Protein 4H4D (pdb70)

Foldseek 3Di:
DAEEEFPPFAADQLQVQLLLLLVLCCVVPNAAAEEAAQLAQAPVSSVVSVVRHYDYDNACVVPDAPHEYEYHQLAAAVVRVVVQVVGRYHYHYSHGVLLVVLQVVQLVCQVVLAEEEEADDPPARSVNHSLRSHDHPSYYYYYDHALVRLVPDDGDDLLRYEYAYRQQDQLVRVQRNVVSCCVVRVNYDYPPRHSHDPQLVFLQVRLVVVLVPFQEEEEAGHPSHRNSVSSQVSSVVVVHHYYYHNALVPDDLVRCVPTDYYYYHYHNNHDPVRVVRNVVSVVVSPYDDYHYDDGDDDDDHDHHPPVSD/DAEAEFPPFAADQLQVQLLLQLVLCCVPPNADAEEAADLAQAPVSSVVSVVRHYHYDHAPVVDDAPHEYEYHQLAAAPVRVVVCVPGNYHYDYSHGVLLVVLLVVQLVCQVVLAEEEEADDPPQRNVNRSQRSHDHPSYYYYYDHALVSLVPDDGPDLLRYEYAYRQQDQLVRVQRNVVSNCVSRVNYDYDPRHSHDPQLVFLQVRLVVQLVPFQEEEEAGHPSHSNSVSSQVSSVVVPHHYDYHNALVPDDLVRCVPGDYYYYHYGNNHDCVRVVRNQVSVVVSPYDDYHYDDGDDDDDHDHHPPVSDD

InterPro domains:
  IPR003451 4-hydroxy-3-methylbut-2-enyl diphosphate reductase [MF_00191] (1-286)
  IPR003451 4-hydroxy-3-methylbut-2-enyl diphosphate reductase [PF02401] (3-283)
  IPR003451 4-hydroxy-3-methylbut-2-enyl diphosphate reductase [PTHR30426] (1-312)
  IPR003451 4-hydroxy-3-methylbut-2-enyl diphosphate reductase [TIGR00216] (2-284)
  IPR003451 4-hydroxy-3-methylbut-2-enyl diphosphate reductase [cd13944] (3-282)

Structure (mmCIF, N/CA/C/O backbone):
data_4H4D
#
_entry.id   4H4D
#
_cell.length_a   71.320
_cell.length_b   80.710
_cell.length_c   112.110
_cell.angle_alpha   90.00
_cell.angle_beta   90.00
_cell.angle_gamma   90.00
#
_symmetry.space_group_name_H-M   'P 21 21 21'
#
loop_
_entity.id
_entity.type
_entity.pdbx_description
1 polymer '4-hydroxy-3-methylbut-2-enyl diphosphate reductase'
2 non-polymer 'IRON/SULFUR CLUSTER'
3 non-polymer '(2E)-4-amino-3-methylbut-2-en-1-yl trihydrogen diphosphate'
4 water water
#
loop_
_atom_site.group_PDB
_atom_site.id
_atom_site.type_symbol
_atom_site.label_atom_id
_atom_site.label_alt_id
_atom_site.label_comp_id
_atom_site.label_asym_id
_atom_site.label_entity_id
_atom_site.label_seq_id
_atom_site.pdbx_PDB_ins_code
_atom_site.Cartn_x
_atom_site.Cartn_y
_atom_site.Cartn_z
_atom_site.occupancy
_atom_site.B_iso_or_equiv
_atom_site.auth_seq_id
_atom_site.auth_comp_id
_atom_site.auth_asym_id
_atom_site.auth_atom_id
_atom_site.pdbx_PDB_model_num
ATOM 1 N N . MET A 1 9 ? 2.989 -12.331 -10.909 1.00 26.67 1 MET A N 1
ATOM 2 C CA . MET A 1 9 ? 2.172 -11.124 -11.010 1.00 24.93 1 MET A CA 1
ATOM 3 C C . MET A 1 9 ? 1.074 -11.355 -10.024 1.00 24.17 1 MET A C 1
ATOM 4 O O . MET A 1 9 ? 0.500 -12.454 -9.991 1.00 25.65 1 MET A O 1
ATOM 9 N N . GLN A 1 10 ? 0.790 -10.359 -9.193 1.00 20.82 2 GLN A N 1
ATOM 10 C CA . GLN A 1 10 ? -0.246 -10.505 -8.192 1.00 19.85 2 GLN A CA 1
ATOM 11 C C . GLN A 1 10 ? -1.584 -10.055 -8.905 1.00 17.19 2 GLN A C 1
ATOM 12 O O . GLN A 1 10 ? -1.600 -9.081 -9.586 1.00 18.37 2 GLN A O 1
ATOM 18 N N . ILE A 1 11 ? -2.604 -10.872 -8.703 1.00 16.51 3 ILE A N 1
ATOM 19 C CA . ILE A 1 11 ? -3.978 -10.555 -9.120 1.00 16.02 3 ILE A CA 1
ATOM 20 C C . ILE A 1 11 ? -4.810 -10.153 -7.899 1.00 16.86 3 ILE A C 1
ATOM 21 O O . ILE A 1 11 ? -4.919 -10.894 -6.901 1.00 16.49 3 ILE A O 1
ATOM 26 N N . LEU A 1 12 ? -5.395 -8.959 -7.994 1.00 15.45 4 LEU A N 1
ATOM 27 C CA . LEU A 1 12 ? -6.261 -8.462 -6.932 1.00 15.52 4 LEU A CA 1
ATOM 28 C C . LEU A 1 12 ? -7.696 -8.353 -7.468 1.00 14.92 4 LEU A C 1
ATOM 29 O O . LEU A 1 12 ? -7.900 -7.932 -8.659 1.00 15.04 4 LEU A O 1
ATOM 34 N N . LEU A 1 13 ? -8.672 -8.683 -6.642 1.00 14.62 5 LEU A N 1
ATOM 35 C CA . LEU A 1 13 ? -10.086 -8.554 -6.989 1.00 14.51 5 LEU A CA 1
ATOM 36 C C . LEU A 1 13 ? -10.755 -7.474 -6.158 1.00 14.52 5 LEU A C 1
ATOM 37 O O . LEU A 1 13 ? -10.650 -7.425 -4.919 1.00 14.36 5 LEU A O 1
ATOM 42 N N . ALA A 1 14 ? -11.479 -6.571 -6.804 1.00 13.13 6 ALA A N 1
ATOM 43 C CA . ALA A 1 14 ? -12.179 -5.471 -6.097 1.00 13.40 6 ALA A CA 1
ATOM 44 C C . ALA A 1 14 ? -13.400 -6.056 -5.391 1.00 13.23 6 ALA A C 1
ATOM 45 O O . ALA A 1 14 ? -13.925 -7.061 -5.871 1.00 13.46 6 ALA A O 1
ATOM 47 N N . ASN A 1 15 ? -13.745 -5.436 -4.246 1.00 13.85 7 ASN A N 1
ATOM 48 C CA . ASN A 1 15 ? -14.956 -5.811 -3.556 1.00 14.59 7 ASN A CA 1
ATOM 49 C C . ASN A 1 15 ? -15.587 -4.582 -2.970 1.00 13.52 7 ASN A C 1
ATOM 50 O O . ASN A 1 15 ? -14.979 -3.818 -2.199 1.00 13.53 7 ASN A O 1
ATOM 55 N N . PRO A 1 16 ? -16.911 -4.388 -3.241 1.00 13.24 8 PRO A N 1
ATOM 56 C CA . PRO A 1 16 ? -17.769 -5.204 -4.161 1.00 12.98 8 PRO A CA 1
ATOM 57 C C . PRO A 1 16 ? -17.492 -5.047 -5.646 1.00 12.42 8 PRO A C 1
ATOM 58 O O . PRO A 1 16 ? -16.890 -4.077 -6.053 1.00 12.15 8 PRO A O 1
ATOM 62 N N . ARG A 1 17 ? -17.990 -6.048 -6.349 1.00 11.83 9 ARG A N 1
ATOM 63 C CA . ARG A 1 17 ? -17.945 -6.073 -7.809 1.00 11.34 9 ARG A CA 1
ATOM 64 C C . ARG A 1 17 ? -19.114 -6.854 -8.296 1.00 11.37 9 ARG A C 1
ATOM 65 O O . ARG A 1 17 ? -19.728 -7.631 -7.496 1.00 11.44 9 ARG A O 1
ATOM 73 N N . GLY A 1 18 ? -19.391 -6.755 -9.589 1.00 10.50 10 GLY A N 1
ATOM 74 C CA . GLY A 1 18 ? -20.423 -7.635 -10.129 1.00 10.41 10 GLY A CA 1
ATOM 75 C C . GLY A 1 18 ? -21.849 -7.341 -9.747 1.00 9.86 10 GLY A C 1
ATOM 76 O O . GLY A 1 18 ? -22.151 -6.195 -9.387 1.00 9.57 10 GLY A O 1
ATOM 77 N N . PHE A 1 19 ? -22.663 -8.357 -9.833 1.00 10.10 11 PHE A N 1
ATOM 78 C CA . PHE A 1 19 ? -24.131 -8.127 -9.849 1.00 10.38 11 PHE A CA 1
ATOM 79 C C . PHE A 1 19 ? -24.577 -7.321 -8.696 1.00 10.37 11 PHE A C 1
ATOM 80 O O . PHE A 1 19 ? -24.255 -7.544 -7.469 1.00 10.74 11 PHE A O 1
ATOM 88 N N . CYS A 1 20 ? -25.435 -6.387 -8.967 1.00 9.40 12 CYS A N 1
ATOM 89 C CA . CYS A 1 20 ? -26.211 -5.638 -7.920 1.00 9.39 12 CYS A CA 1
ATOM 90 C C . CYS A 1 20 ? -27.615 -6.279 -7.707 1.00 9.58 12 CYS A C 1
ATOM 91 O O . CYS A 1 20 ? -28.014 -7.229 -8.456 1.00 9.57 12 CYS A O 1
ATOM 94 N N . ALA A 1 21 ? -28.360 -5.746 -6.749 1.00 9.38 13 ALA A N 1
ATOM 95 C CA . ALA A 1 21 ? -29.716 -6.306 -6.474 1.00 9.49 13 ALA A CA 1
ATOM 96 C C . ALA A 1 21 ? -30.707 -6.144 -7.655 1.00 9.42 13 ALA A C 1
ATOM 97 O O . ALA A 1 21 ? -31.517 -7.034 -7.883 1.00 9.73 13 ALA A O 1
ATOM 99 N N . GLY A 1 22 ? -30.691 -4.990 -8.276 1.00 9.15 14 GLY A N 1
ATOM 100 C CA . GLY A 1 22 ? -31.587 -4.796 -9.413 1.00 9.42 14 GLY A CA 1
ATOM 101 C C . GLY A 1 22 ? -31.369 -5.696 -10.605 1.00 9.13 14 GLY A C 1
ATOM 102 O O . GLY A 1 22 ? -32.274 -6.198 -11.244 1.00 9.22 14 GLY A O 1
ATOM 103 N N . VAL A 1 23 ? -30.099 -5.946 -10.880 1.00 8.83 15 VAL A N 1
ATOM 104 C CA . VAL A 1 23 ? -29.732 -6.842 -12.014 1.00 8.95 15 VAL A CA 1
ATOM 105 C C . VAL A 1 23 ? -30.123 -8.304 -11.700 1.00 9.49 15 VAL A C 1
ATOM 106 O O . VAL A 1 23 ? -30.697 -8.995 -12.514 1.00 9.75 15 VAL A O 1
ATOM 110 N N . ASP A 1 24 ? -29.786 -8.693 -10.455 1.00 10.11 16 ASP A N 1
ATOM 111 C CA . ASP A 1 24 ? -30.125 -10.108 -10.117 1.00 10.95 16 ASP A CA 1
ATOM 112 C C . ASP A 1 24 ? -31.640 -10.311 -10.218 1.00 10.71 16 ASP A C 1
ATOM 113 O O . ASP A 1 24 ? -32.109 -11.342 -10.739 1.00 11.04 16 ASP A O 1
ATOM 118 N N . ARG A 1 25 ? -32.410 -9.345 -9.745 1.00 10.20 17 ARG A N 1
ATOM 119 C CA . ARG A 1 25 ? -33.888 -9.471 -9.870 1.00 9.96 17 ARG A CA 1
ATOM 120 C C . ARG A 1 25 ? -34.326 -9.490 -11.359 1.00 10.03 17 ARG A C 1
ATOM 121 O O . ARG A 1 25 ? -35.208 -10.273 -11.707 1.00 10.26 17 ARG A O 1
ATOM 129 N N . ALA A 1 26 ? -33.817 -8.511 -12.117 1.00 9.77 18 ALA A N 1
ATOM 130 C CA . ALA A 1 26 ? -34.242 -8.402 -13.509 1.00 10.10 18 ALA A CA 1
ATOM 131 C C . ALA A 1 26 ? -33.982 -9.656 -14.338 1.00 10.62 18 ALA A C 1
ATOM 132 O O . ALA A 1 26 ? -34.859 -10.121 -15.071 1.00 10.96 18 ALA A O 1
ATOM 134 N N . ILE A 1 27 ? -32.807 -10.237 -14.191 1.00 10.50 19 ILE A N 1
ATOM 135 C CA . ILE A 1 27 ? -32.541 -11.478 -14.841 1.00 11.73 19 ILE A CA 1
ATOM 136 C C . ILE A 1 27 ? -33.450 -12.595 -14.381 1.00 11.77 19 ILE A C 1
ATOM 137 O O . ILE A 1 27 ? -33.934 -13.364 -15.234 1.00 12.99 19 ILE A O 1
ATOM 142 N N . SER A 1 28 ? -33.688 -12.688 -13.074 1.00 11.40 20 SER A N 1
ATOM 143 C CA . SER A 1 28 ? -34.599 -13.727 -12.576 1.00 11.48 20 SER A CA 1
ATOM 144 C C . SER A 1 28 ? -35.987 -13.521 -13.162 1.00 11.15 20 SER A C 1
ATOM 145 O O . SER A 1 28 ? -36.697 -14.514 -13.373 1.00 11.63 20 SER A O 1
ATOM 148 N N . ILE A 1 29 ? -36.427 -12.280 -13.325 1.00 11.06 21 ILE A N 1
ATOM 149 C CA . ILE A 1 29 ? -37.781 -12.048 -13.909 1.00 11.00 21 ILE A CA 1
ATOM 150 C C . ILE A 1 29 ? -37.809 -12.670 -15.281 1.00 10.96 21 ILE A C 1
ATOM 151 O O . ILE A 1 29 ? -38.824 -13.328 -15.602 1.00 11.61 21 ILE A O 1
ATOM 156 N N . VAL A 1 30 ? -36.796 -12.439 -16.100 1.00 10.97 22 VAL A N 1
ATOM 157 C CA . VAL A 1 30 ? -36.856 -12.974 -17.506 1.00 11.58 22 VAL A CA 1
ATOM 158 C C . VAL A 1 30 ? -36.746 -14.498 -17.483 1.00 12.12 22 VAL A C 1
ATOM 159 O O . VAL A 1 30 ? -37.500 -15.154 -18.185 1.00 13.22 22 VAL A O 1
ATOM 163 N N . GLU A 1 31 ? -35.874 -15.058 -16.623 1.00 12.71 23 GLU A N 1
ATOM 164 C CA . GLU A 1 31 ? -35.699 -16.515 -16.589 1.00 13.50 23 GLU A CA 1
ATOM 165 C C . GLU A 1 31 ? -36.978 -17.149 -16.105 1.00 13.85 23 GLU A C 1
ATOM 166 O O . GLU A 1 31 ? -37.408 -18.160 -16.646 1.00 14.01 23 GLU A O 1
ATOM 172 N N . ASN A 1 32 ? -37.584 -16.592 -15.057 1.00 13.99 24 ASN A N 1
ATOM 173 C CA . ASN A 1 32 ? -38.800 -17.198 -14.500 1.00 14.03 24 ASN A CA 1
ATOM 174 C C . ASN A 1 32 ? -39.921 -17.010 -15.495 1.00 13.16 24 ASN A C 1
ATOM 175 O O . ASN A 1 32 ? -40.732 -17.969 -15.609 1.00 14.12 24 ASN A O 1
ATOM 180 N N . ALA A 1 33 ? -40.006 -15.914 -16.236 1.00 13.40 25 ALA A N 1
ATOM 181 C CA . ALA A 1 33 ? -41.091 -15.794 -17.211 1.00 14.30 25 ALA A CA 1
ATOM 182 C C . ALA A 1 33 ? -40.895 -16.835 -18.320 1.00 14.91 25 ALA A C 1
ATOM 183 O O . ALA A 1 33 ? -41.903 -17.484 -18.721 1.00 14.97 25 ALA A O 1
ATOM 185 N N . LEU A 1 34 ? -39.661 -17.103 -18.799 1.00 14.12 26 LEU A N 1
ATOM 186 C CA . LEU A 1 34 ? -39.413 -18.210 -19.731 1.00 15.95 26 LEU A CA 1
ATOM 187 C C . LEU A 1 34 ? -39.826 -19.546 -19.119 1.00 15.69 26 LEU A C 1
ATOM 188 O O . LEU A 1 34 ? -40.440 -20.379 -19.816 1.00 16.54 26 LEU A O 1
ATOM 193 N N . ALA A 1 35 ? -39.600 -19.805 -17.822 1.00 16.15 27 ALA A N 1
ATOM 194 C CA . ALA A 1 35 ? -39.824 -21.155 -17.298 1.00 17.45 27 ALA A CA 1
ATOM 195 C C . ALA A 1 35 ? -41.365 -21.279 -17.135 1.00 18.01 27 ALA A C 1
ATOM 196 O O . ALA A 1 35 ? -41.922 -22.404 -17.406 1.00 20.83 27 ALA A O 1
ATOM 198 N N . ILE A 1 36 ? -42.082 -20.235 -16.771 1.00 16.39 28 ILE A N 1
ATOM 199 C CA . ILE A 1 36 ? -43.542 -20.291 -16.565 1.00 18.34 28 ILE A CA 1
ATOM 200 C C . ILE A 1 36 ? -44.351 -20.291 -17.836 1.00 17.92 28 ILE A C 1
ATOM 201 O O . ILE A 1 36 ? -45.265 -21.136 -18.000 1.00 18.63 28 ILE A O 1
ATOM 206 N N . TYR A 1 37 ? -44.066 -19.378 -18.731 1.00 17.81 29 TYR A N 1
ATOM 207 C CA . TYR A 1 37 ? -44.836 -19.205 -19.967 1.00 19.80 29 TYR A CA 1
ATOM 208 C C . TYR A 1 37 ? -44.224 -19.841 -21.188 1.00 20.97 29 TYR A C 1
ATOM 209 O O . TYR A 1 37 ? -44.901 -19.917 -22.220 1.00 22.12 29 TYR A O 1
ATOM 218 N N . GLY A 1 38 ? -42.938 -20.183 -21.193 1.00 20.27 30 GLY A N 1
ATOM 219 C CA . GLY A 1 38 ? -42.295 -20.642 -22.423 1.00 18.05 30 GLY A CA 1
ATOM 220 C C . GLY A 1 38 ? -41.844 -19.534 -23.349 1.00 18.98 30 GLY A C 1
ATOM 221 O O . GLY A 1 38 ? -42.216 -18.379 -23.172 1.00 19.31 30 GLY A O 1
ATOM 222 N N . ALA A 1 39 ? -41.051 -19.885 -24.338 1.00 19.13 31 ALA A N 1
ATOM 223 C CA . ALA A 1 39 ? -40.634 -18.970 -25.404 1.00 19.08 31 ALA A CA 1
ATOM 224 C C . ALA A 1 39 ? -41.777 -18.671 -26.367 1.00 19.29 31 ALA A C 1
ATOM 225 O O . ALA A 1 39 ? -42.614 -19.543 -26.624 1.00 22.26 31 ALA A O 1
ATOM 227 N N . PRO A 1 40 ? -41.837 -17.466 -26.934 1.00 19.74 32 PRO A N 1
ATOM 228 C CA . PRO A 1 40 ? -40.933 -16.322 -26.776 1.00 18.70 32 PRO A CA 1
ATOM 229 C C . PRO A 1 40 ? -41.444 -15.440 -25.661 1.00 18.56 32 PRO A C 1
ATOM 230 O O . PRO A 1 40 ? -42.686 -15.370 -25.384 1.00 19.96 32 PRO A O 1
ATOM 234 N N . ILE A 1 41 ? -40.488 -14.804 -24.979 1.00 17.85 33 ILE A N 1
ATOM 235 C CA . ILE A 1 41 ? -40.775 -13.739 -23.984 1.00 16.94 33 ILE A CA 1
ATOM 236 C C . ILE A 1 41 ? -40.154 -12.496 -24.591 1.00 16.67 33 ILE A C 1
ATOM 237 O O . ILE A 1 41 ? -38.913 -12.502 -24.796 1.00 16.34 33 ILE A O 1
ATOM 242 N N . TYR A 1 42 ? -40.946 -11.437 -24.791 1.00 14.42 34 TYR A N 1
ATOM 243 C CA . TYR A 1 42 ? -40.432 -10.210 -25.302 1.00 15.18 34 TYR A CA 1
ATOM 244 C C . TYR A 1 42 ? -39.879 -9.360 -24.202 1.00 14.84 34 TYR A C 1
ATOM 245 O O . TYR A 1 42 ? -40.465 -9.302 -23.124 1.00 14.65 34 TYR A O 1
ATOM 254 N N . VAL A 1 43 ? -38.718 -8.727 -24.451 1.00 14.53 35 VAL A N 1
ATOM 255 C CA . VAL A 1 43 ? -38.111 -7.801 -23.493 1.00 14.15 35 VAL A CA 1
ATOM 256 C C . VAL A 1 43 ? -37.827 -6.481 -24.139 1.00 13.74 35 VAL A C 1
ATOM 257 O O . VAL A 1 43 ? -37.231 -6.437 -25.256 1.00 14.05 35 VAL A O 1
ATOM 261 N N . ARG A 1 44 ? -38.327 -5.418 -23.560 1.00 15.05 36 ARG A N 1
ATOM 262 C CA . ARG A 1 44 ? -38.067 -4.058 -24.083 1.00 15.90 36 ARG A CA 1
ATOM 263 C C . ARG A 1 44 ? -36.684 -3.613 -23.572 1.00 14.36 36 ARG A C 1
ATOM 264 O O . ARG A 1 44 ? -36.519 -3.272 -22.387 1.00 15.05 36 ARG A O 1
ATOM 272 N N . HIS A 1 45 ? -35.748 -3.623 -24.525 1.00 14.61 37 HIS A N 1
ATOM 273 C CA . HIS A 1 45 ? -34.307 -3.300 -24.384 1.00 14.38 37 HIS A CA 1
ATOM 274 C C . HIS A 1 45 ? -33.576 -4.507 -23.750 1.00 13.98 37 HIS A C 1
ATOM 275 O O . HIS A 1 45 ? -34.182 -5.306 -22.968 1.00 14.53 37 HIS A O 1
ATOM 282 N N . GLU A 1 46 ? -32.280 -4.625 -23.989 1.00 12.04 38 GLU A N 1
ATOM 283 C CA . GLU A 1 46 ? -31.436 -5.552 -23.269 1.00 12.00 38 GLU A CA 1
ATOM 284 C C . GLU A 1 46 ? -31.851 -5.472 -21.766 1.00 11.39 38 GLU A C 1
ATOM 285 O O . GLU A 1 46 ? -31.824 -4.408 -21.137 1.00 10.95 38 GLU A O 1
ATOM 291 N N . VAL A 1 47 ? -32.198 -6.636 -21.184 1.00 10.60 39 VAL A N 1
ATOM 292 C CA . VAL A 1 47 ? -32.656 -6.651 -19.743 1.00 10.16 39 VAL A CA 1
ATOM 293 C C . VAL A 1 47 ? -31.650 -5.963 -18.856 1.00 10.06 39 VAL A C 1
ATOM 294 O O . VAL A 1 47 ? -32.098 -5.217 -17.952 1.00 9.98 39 VAL A O 1
ATOM 298 N N . VAL A 1 48 ? -30.400 -6.281 -19.073 1.00 9.95 40 VAL A N 1
ATOM 299 C CA . VAL A 1 48 ? -29.210 -5.567 -18.505 1.00 10.31 40 VAL A CA 1
ATOM 300 C C . VAL A 1 48 ? -28.230 -5.450 -19.642 1.00 10.34 40 VAL A C 1
ATOM 301 O O . VAL A 1 48 ? -28.284 -6.225 -20.581 1.00 10.71 40 VAL A O 1
ATOM 305 N N . HIS A 1 49 ? -27.282 -4.550 -19.506 1.00 10.48 41 HIS A N 1
ATOM 306 C CA . HIS A 1 49 ? -26.301 -4.271 -20.574 1.00 10.80 41 HIS A CA 1
ATOM 307 C C . HIS A 1 49 ? -25.107 -5.222 -20.408 1.00 10.59 41 HIS A C 1
ATOM 308 O O . HIS A 1 49 ? -23.989 -4.776 -20.065 1.00 11.20 41 HIS A O 1
ATOM 315 N N . ASN A 1 50 ? -25.336 -6.498 -20.640 1.00 10.11 42 ASN A N 1
ATOM 316 C CA . ASN A 1 50 ? -24.298 -7.462 -20.646 1.00 10.10 42 ASN A CA 1
ATOM 317 C C . ASN A 1 50 ? -24.508 -8.449 -21.770 1.00 10.88 42 ASN A C 1
ATOM 318 O O . ASN A 1 50 ? -25.529 -9.128 -21.811 1.00 10.50 42 ASN A O 1
ATOM 323 N N . ARG A 1 51 ? -23.517 -8.568 -22.674 1.00 11.74 43 ARG A N 1
ATOM 324 C CA . ARG A 1 51 ? -23.682 -9.373 -23.877 1.00 13.30 43 ARG A CA 1
ATOM 325 C C . ARG A 1 51 ? -23.817 -10.829 -23.547 1.00 13.19 43 ARG A C 1
ATOM 326 O O . ARG A 1 51 ? -24.590 -11.559 -24.199 1.00 13.42 43 ARG A O 1
ATOM 334 N N . TYR A 1 52 ? -23.034 -11.311 -22.569 1.00 12.86 44 TYR A N 1
ATOM 335 C CA . TYR A 1 52 ? -23.154 -12.703 -22.146 1.00 13.45 44 TYR A CA 1
ATOM 336 C C . TYR A 1 52 ? -24.526 -13.089 -21.600 1.00 12.70 44 TYR A C 1
ATOM 337 O O . TYR A 1 52 ? -25.126 -14.124 -22.014 1.00 12.74 44 TYR A O 1
ATOM 346 N N . VAL A 1 53 ? -25.089 -12.239 -20.754 1.00 11.46 45 VAL A N 1
ATOM 347 C CA . VAL A 1 53 ? -26.441 -12.498 -20.244 1.00 11.44 45 VAL A CA 1
ATOM 348 C C . VAL A 1 53 ? -27.477 -12.416 -21.354 1.00 11.90 45 VAL A C 1
ATOM 349 O O . VAL A 1 53 ? -28.313 -13.311 -21.515 1.00 12.00 45 VAL A O 1
ATOM 353 N N . VAL A 1 54 ? -27.429 -11.370 -22.186 1.00 11.84 46 VAL A N 1
ATOM 354 C CA . VAL A 1 54 ? -28.437 -11.169 -23.270 1.00 12.55 46 VAL A CA 1
ATOM 355 C C . VAL A 1 54 ? -28.377 -12.307 -24.300 1.00 12.86 46 VAL A C 1
ATOM 356 O O . VAL A 1 54 ? -29.406 -12.888 -24.607 1.00 13.78 46 VAL A O 1
ATOM 360 N N . ASP A 1 55 ? -27.153 -12.711 -24.679 1.00 12.90 47 ASP A N 1
ATOM 361 C CA . ASP A 1 55 ? -27.015 -13.771 -25.723 1.00 15.34 47 ASP A CA 1
ATOM 362 C C . ASP A 1 55 ? -27.594 -15.071 -25.180 1.00 14.92 47 ASP A C 1
ATOM 363 O O . ASP A 1 55 ? -28.301 -15.785 -25.869 1.00 15.42 47 ASP A O 1
ATOM 368 N N . SER A 1 56 ? -27.382 -15.382 -23.916 1.00 15.18 48 SER A N 1
ATOM 369 C CA . SER A 1 56 ? -27.888 -16.669 -23.417 1.00 18.84 48 SER A CA 1
ATOM 370 C C . SER A 1 56 ? -29.406 -16.606 -23.264 1.00 16.66 48 SER A C 1
ATOM 371 O O . SER A 1 56 ? -30.107 -17.561 -23.578 1.00 17.67 48 SER A O 1
ATOM 374 N N . LEU A 1 57 ? -29.937 -15.472 -22.788 1.00 14.32 49 LEU A N 1
ATOM 375 C CA . LEU A 1 57 ? -31.418 -15.378 -22.694 1.00 14.73 49 LEU A CA 1
ATOM 376 C C . LEU A 1 57 ? -32.008 -15.465 -24.085 1.00 14.47 49 LEU A C 1
ATOM 377 O O . LEU A 1 57 ? -33.061 -16.080 -24.245 1.00 14.94 49 LEU A O 1
ATOM 382 N N . ARG A 1 58 ? -31.393 -14.849 -25.132 1.00 15.08 50 ARG A N 1
ATOM 383 C CA . ARG A 1 58 ? -31.893 -14.916 -26.485 1.00 15.87 50 ARG A CA 1
ATOM 384 C C . ARG A 1 58 ? -31.939 -16.376 -26.959 1.00 17.86 50 ARG A C 1
ATOM 385 O O . ARG A 1 58 ? -32.924 -16.815 -27.552 1.00 19.62 50 ARG A O 1
ATOM 393 N N . GLU A 1 59 ? -30.887 -17.126 -26.656 1.00 17.80 51 GLU A N 1
ATOM 394 C CA . GLU A 1 59 ? -30.860 -18.550 -27.022 1.00 21.74 51 GLU A CA 1
ATOM 395 C C . GLU A 1 59 ? -31.972 -19.308 -26.310 1.00 22.20 51 GLU A C 1
ATOM 396 O O . GLU A 1 59 ? -32.473 -20.296 -26.855 1.00 26.76 51 GLU A O 1
ATOM 402 N N . ARG A 1 60 ? -32.340 -18.900 -25.093 1.00 22.10 52 ARG A N 1
ATOM 403 C CA . ARG A 1 60 ? -33.392 -19.572 -24.340 1.00 20.58 52 ARG A CA 1
ATOM 404 C C . ARG A 1 60 ? -34.808 -19.081 -24.780 1.00 19.24 52 ARG A C 1
ATOM 405 O O . ARG A 1 60 ? -35.798 -19.546 -24.223 1.00 20.58 52 ARG A O 1
ATOM 413 N N . GLY A 1 61 ? -34.971 -18.130 -25.736 1.00 17.13 53 GLY A N 1
ATOM 414 C CA . GLY A 1 61 ? -36.360 -17.743 -26.128 1.00 17.02 53 GLY A CA 1
ATOM 415 C C . GLY A 1 61 ? -36.732 -16.314 -25.872 1.00 16.31 53 GLY A C 1
ATOM 416 O O . GLY A 1 61 ? -37.854 -15.889 -26.119 1.00 16.82 53 GLY A O 1
ATOM 417 N N . ALA A 1 62 ? -35.849 -15.532 -25.205 1.00 16.14 54 ALA A N 1
ATOM 418 C CA . ALA A 1 62 ? -36.161 -14.101 -25.039 1.00 14.89 54 ALA A CA 1
ATOM 419 C C . ALA A 1 62 ? -35.954 -13.376 -26.407 1.00 15.05 54 ALA A C 1
ATOM 420 O O . ALA A 1 62 ? -34.922 -13.609 -27.062 1.00 17.49 54 ALA A O 1
ATOM 422 N N . ILE A 1 63 ? -36.813 -12.427 -26.715 1.00 16.26 55 ILE A N 1
ATOM 423 C CA . ILE A 1 63 ? -36.610 -11.594 -27.912 1.00 16.88 55 ILE A CA 1
ATOM 424 C C . ILE A 1 63 ? -36.518 -10.160 -27.436 1.00 16.64 55 ILE A C 1
ATOM 425 O O . ILE A 1 63 ? -37.495 -9.649 -26.867 1.00 16.72 55 ILE A O 1
ATOM 430 N N . PHE A 1 64 ? -35.413 -9.480 -27.671 1.00 15.78 56 PHE A N 1
ATOM 431 C CA . PHE A 1 64 ? -35.165 -8.096 -27.224 1.00 15.71 56 PHE A CA 1
ATOM 432 C C . PHE A 1 64 ? -35.522 -7.112 -28.291 1.00 17.14 56 PHE A C 1
ATOM 433 O O . PHE A 1 64 ? -35.101 -7.253 -29.476 1.00 19.17 56 PHE A O 1
ATOM 441 N N . ILE A 1 65 ? -36.414 -6.182 -27.958 1.00 17.06 57 ILE A N 1
ATOM 442 C CA . ILE A 1 65 ? -36.977 -5.191 -28.907 1.00 18.03 57 ILE A CA 1
ATOM 443 C C . ILE A 1 65 ? -36.876 -3.802 -28.381 1.00 18.58 57 ILE A C 1
ATOM 444 O O . ILE A 1 65 ? -36.720 -3.603 -27.152 1.00 17.87 57 ILE A O 1
ATOM 449 N N . GLU A 1 66 ? -36.973 -2.780 -29.186 1.00 19.62 58 GLU A N 1
ATOM 450 C CA . GLU A 1 66 ? -36.899 -1.423 -28.664 1.00 21.04 58 GLU A CA 1
ATOM 451 C C . GLU A 1 66 ? -38.218 -0.745 -28.615 1.00 20.15 58 GLU A C 1
ATOM 452 O O . GLU A 1 66 ? -38.432 0.162 -27.789 1.00 22.67 58 GLU A O 1
ATOM 458 N N . GLN A 1 67 ? -39.060 -1.060 -29.601 1.00 20.45 59 GLN A N 1
ATOM 459 C CA . GLN A 1 67 ? -40.320 -0.381 -29.780 1.00 22.04 59 GLN A CA 1
ATOM 460 C C . GLN A 1 67 ? -41.459 -1.358 -29.575 1.00 20.49 59 GLN A C 1
ATOM 461 O O . GLN A 1 67 ? -41.370 -2.514 -29.987 1.00 19.27 59 GLN A O 1
ATOM 467 N N . ILE A 1 68 ? -42.492 -0.937 -28.856 1.00 19.18 60 ILE A N 1
ATOM 468 C CA . ILE A 1 68 ? -43.647 -1.828 -28.573 1.00 20.39 60 ILE A CA 1
ATOM 469 C C . ILE A 1 68 ? -44.357 -2.318 -29.879 1.00 20.11 60 ILE A C 1
ATOM 470 O O . ILE A 1 68 ? -44.935 -3.402 -29.912 1.00 20.37 60 ILE A O 1
ATOM 475 N N . SER A 1 69 ? -44.266 -1.561 -30.990 1.00 19.87 61 SER A N 1
ATOM 476 C CA . SER A 1 69 ? -44.840 -2.004 -32.247 1.00 23.04 61 SER A CA 1
ATOM 477 C C . SER A 1 69 ? -44.060 -3.141 -32.893 1.00 24.85 61 SER A C 1
ATOM 478 O O . SER A 1 69 ? -44.449 -3.585 -33.925 1.00 28.28 61 SER A O 1
ATOM 481 N N . GLU A 1 70 ? -42.955 -3.582 -32.305 1.00 24.01 62 GLU A N 1
ATOM 482 C CA . GLU A 1 70 ? -42.258 -4.823 -32.737 1.00 25.77 62 GLU A CA 1
ATOM 483 C C . GLU A 1 70 ? -42.859 -6.039 -32.038 1.00 27.08 62 GLU A C 1
ATOM 484 O O . GLU A 1 70 ? -42.502 -7.169 -32.356 1.00 31.53 62 GLU A O 1
ATOM 490 N N . VAL A 1 71 ? -43.691 -5.838 -31.023 1.00 23.94 63 VAL A N 1
ATOM 491 C CA . VAL A 1 71 ? -44.278 -6.941 -30.254 1.00 23.71 63 VAL A CA 1
ATOM 492 C C . VAL A 1 71 ? -45.666 -7.403 -30.714 1.00 25.17 63 VAL A C 1
ATOM 493 O O . VAL A 1 71 ? -46.566 -6.598 -30.816 1.00 25.00 63 VAL A O 1
ATOM 497 N N . PRO A 1 72 ? -45.854 -8.708 -30.968 1.00 25.29 64 PRO A N 1
ATOM 498 C CA . PRO A 1 72 ? -47.200 -9.144 -31.492 1.00 27.77 64 PRO A CA 1
ATOM 499 C C . PRO A 1 72 ? -48.283 -9.156 -30.408 1.00 29.51 64 PRO A C 1
ATOM 500 O O . PRO A 1 72 ? -47.936 -9.248 -29.213 1.00 30.54 64 PRO A O 1
ATOM 504 N N . ASP A 1 73 ? -49.563 -9.022 -30.794 1.00 27.71 65 ASP A N 1
ATOM 505 C CA . ASP A 1 73 ? -50.671 -9.156 -29.873 1.00 29.35 65 ASP A CA 1
ATOM 506 C C . ASP A 1 73 ? -50.615 -10.494 -29.123 1.00 27.78 65 ASP A C 1
ATOM 507 O O . ASP A 1 73 ? -50.151 -11.510 -29.657 1.00 29.47 65 ASP A O 1
ATOM 512 N N . GLY A 1 74 ? -51.105 -10.491 -27.890 1.00 29.14 66 GLY A N 1
ATOM 513 C CA . GLY A 1 74 ? -51.133 -11.666 -27.017 1.00 26.99 66 GLY A CA 1
ATOM 514 C C . GLY A 1 74 ? -49.781 -12.055 -26.365 1.00 26.74 66 GLY A C 1
ATOM 515 O O . GLY A 1 74 ? -49.705 -12.979 -25.559 1.00 28.70 66 GLY A O 1
ATOM 516 N N . ALA A 1 75 ? -48.719 -11.349 -26.716 1.00 26.11 67 ALA A N 1
ATOM 517 C CA . ALA A 1 75 ? -47.397 -11.622 -26.115 1.00 23.45 67 ALA A CA 1
ATOM 518 C C . ALA A 1 75 ? -47.220 -11.216 -24.625 1.00 21.92 67 ALA A C 1
ATOM 519 O O . ALA A 1 75 ? -47.963 -10.388 -24.069 1.00 21.93 67 ALA A O 1
ATOM 521 N N . ILE A 1 76 ? -46.184 -11.807 -24.038 1.00 21.62 68 ILE A N 1
ATOM 522 C CA . ILE A 1 76 ? -45.605 -11.381 -22.724 1.00 20.61 68 ILE A CA 1
ATOM 523 C C . ILE A 1 76 ? -44.453 -10.456 -23.035 1.00 19.47 68 ILE A C 1
ATOM 524 O O . ILE A 1 76 ? -43.568 -10.753 -23.835 1.00 18.78 68 ILE A O 1
ATOM 529 N N . LEU A 1 77 ? -44.515 -9.317 -22.386 1.00 17.74 69 LEU A N 1
ATOM 530 C CA . LEU A 1 77 ? -43.508 -8.279 -22.523 1.00 17.11 69 LEU A CA 1
ATOM 531 C C . LEU A 1 77 ? -42.964 -7.884 -21.152 1.00 16.00 69 LEU A C 1
ATOM 532 O O . LEU A 1 77 ? -43.682 -7.728 -20.154 1.00 15.97 69 LEU A O 1
ATOM 537 N N . ILE A 1 78 ? -41.642 -7.827 -21.054 1.00 14.13 70 ILE A N 1
ATOM 538 C CA . ILE A 1 78 ? -40.967 -7.406 -19.758 1.00 14.19 70 ILE A CA 1
ATOM 539 C C . ILE A 1 78 ? -40.202 -6.124 -20.067 1.00 13.29 70 ILE A C 1
ATOM 540 O O . ILE A 1 78 ? -39.461 -6.079 -21.044 1.00 13.64 70 ILE A O 1
ATOM 545 N N . PHE A 1 79 ? -40.389 -5.079 -19.222 1.00 12.57 71 PHE A N 1
ATOM 546 C CA . PHE A 1 79 ? -39.557 -3.875 -19.409 1.00 12.81 71 PHE A CA 1
ATOM 547 C C . PHE A 1 79 ? -38.175 -4.096 -18.755 1.00 11.33 71 PHE A C 1
ATOM 548 O O . PHE A 1 79 ? -38.127 -4.695 -17.668 1.00 11.16 71 PHE A O 1
ATOM 556 N N . SER A 1 80 ? -37.093 -3.613 -19.369 1.00 10.94 72 SER A N 1
ATOM 557 C CA . SER A 1 80 ? -35.708 -3.854 -18.855 1.00 10.37 72 SER A CA 1
ATOM 558 C C . SER A 1 80 ? -35.491 -3.159 -17.471 1.00 10.20 72 SER A C 1
ATOM 559 O O . SER A 1 80 ? -36.216 -2.245 -17.088 1.00 10.44 72 SER A O 1
ATOM 562 N N . ALA A 1 81 ? -34.369 -3.468 -16.881 1.00 9.77 73 ALA A N 1
ATOM 563 C CA . ALA A 1 81 ? -34.064 -2.917 -15.549 1.00 9.43 73 ALA A CA 1
ATOM 564 C C . ALA A 1 81 ? -33.875 -1.400 -15.554 1.00 9.24 73 ALA A C 1
ATOM 565 O O . ALA A 1 81 ? -34.009 -0.781 -14.486 1.00 9.49 73 ALA A O 1
ATOM 567 N N . HIS A 1 82 ? -33.546 -0.859 -16.730 1.00 9.49 74 HIS A N 1
ATOM 568 C CA . HIS A 1 82 ? -33.270 0.564 -16.844 1.00 9.51 74 HIS A CA 1
ATOM 569 C C . HIS A 1 82 ? -34.553 1.418 -16.816 1.00 9.89 74 HIS A C 1
ATOM 570 O O . HIS A 1 82 ? -34.428 2.640 -16.676 1.00 10.46 74 HIS A O 1
ATOM 577 N N . GLY A 1 83 ? -35.682 0.829 -17.015 1.00 9.72 75 GLY A N 1
ATOM 578 C CA . GLY A 1 83 ? -36.999 1.518 -16.940 1.00 10.40 75 GLY A CA 1
ATOM 579 C C . GLY A 1 83 ? -37.415 2.008 -18.314 1.00 10.72 75 GLY A C 1
ATOM 580 O O . GLY A 1 83 ? -36.602 2.009 -19.246 1.00 11.40 75 GLY A O 1
ATOM 581 N N . VAL A 1 84 ? -38.681 2.481 -18.355 1.00 11.06 76 VAL A N 1
ATOM 582 C CA . VAL A 1 84 ? -39.235 2.983 -19.630 1.00 11.64 76 VAL A CA 1
ATOM 583 C C . VAL A 1 84 ? -40.039 4.261 -19.381 1.00 11.47 76 VAL A C 1
ATOM 584 O O . VAL A 1 84 ? -40.481 4.507 -18.188 1.00 11.92 76 VAL A O 1
ATOM 588 N N . SER A 1 85 ? -40.247 5.034 -20.442 1.00 12.25 77 SER A N 1
ATOM 589 C CA . SER A 1 85 ? -41.073 6.242 -20.293 1.00 12.64 77 SER A CA 1
ATOM 590 C C . SER A 1 85 ? -42.542 5.863 -20.053 1.00 12.88 77 SER A C 1
ATOM 591 O O . SER A 1 85 ? -43.015 4.731 -20.304 1.00 12.27 77 SER A O 1
ATOM 594 N N . GLN A 1 86 ? -43.325 6.870 -19.580 1.00 14.01 78 GLN A N 1
ATOM 595 C CA . GLN A 1 86 ? -44.781 6.639 -19.415 1.00 13.84 78 GLN A CA 1
ATOM 596 C C . GLN A 1 86 ? -45.438 6.409 -20.797 1.00 14.41 78 GLN A C 1
ATOM 597 O O . GLN A 1 86 ? -46.386 5.624 -20.885 1.00 15.40 78 GLN A O 1
ATOM 603 N N . ALA A 1 87 ? -44.890 7.035 -21.862 1.00 15.03 79 ALA A N 1
ATOM 604 C CA . ALA A 1 87 ? -45.454 6.807 -23.209 1.00 15.38 79 ALA A CA 1
ATOM 605 C C . ALA A 1 87 ? -45.288 5.315 -23.652 1.00 15.35 79 ALA A C 1
ATOM 606 O O . ALA A 1 87 ? -46.208 4.693 -24.156 1.00 17.29 79 ALA A O 1
ATOM 608 N N . VAL A 1 88 ? -44.122 4.701 -23.349 1.00 13.69 80 VAL A N 1
ATOM 609 C CA . VAL A 1 88 ? -43.901 3.299 -23.620 1.00 13.92 80 VAL A CA 1
ATOM 610 C C . VAL A 1 88 ? -44.857 2.467 -22.733 1.00 13.36 80 VAL A C 1
ATOM 611 O O . VAL A 1 88 ? -45.501 1.529 -23.283 1.00 16.07 80 VAL A O 1
ATOM 615 N N . ARG A 1 89 ? -44.956 2.753 -21.427 1.00 14.15 81 ARG A N 1
ATOM 616 C CA . ARG A 1 89 ? -45.849 2.005 -20.572 1.00 14.59 81 ARG A CA 1
ATOM 617 C C . ARG A 1 89 ? -47.279 2.071 -21.055 1.00 17.68 81 ARG A C 1
ATOM 618 O O . ARG A 1 89 ? -47.969 1.069 -21.135 1.00 19.05 81 ARG A O 1
ATOM 626 N N . ASN A 1 90 ? -47.727 3.261 -21.415 1.00 16.44 82 ASN A N 1
ATOM 627 C CA . ASN A 1 90 ? -49.151 3.405 -21.818 1.00 17.27 82 ASN A CA 1
ATOM 628 C C . ASN A 1 90 ? -49.373 2.769 -23.197 1.00 17.24 82 ASN A C 1
ATOM 629 O O . ASN A 1 90 ? -50.431 2.184 -23.418 1.00 19.55 82 ASN A O 1
ATOM 634 N N . GLU A 1 91 ? -48.370 2.731 -24.064 1.00 17.31 83 GLU A N 1
ATOM 635 C CA . GLU A 1 91 ? -48.494 2.052 -25.380 1.00 18.15 83 GLU A CA 1
ATOM 636 C C . GLU A 1 91 ? -48.646 0.561 -25.122 1.00 18.17 83 GLU A C 1
ATOM 637 O O . GLU A 1 91 ? -49.523 -0.099 -25.671 1.00 21.21 83 GLU A O 1
ATOM 643 N N . ALA A 1 92 ? -47.847 0.002 -24.210 1.00 17.89 84 ALA A N 1
ATOM 644 C CA . ALA A 1 92 ? -48.065 -1.429 -23.812 1.00 19.16 84 ALA A CA 1
ATOM 645 C C . ALA A 1 92 ? -49.402 -1.714 -23.166 1.00 22.14 84 ALA A C 1
ATOM 646 O O . ALA A 1 92 ? -50.000 -2.738 -23.485 1.00 21.70 84 ALA A O 1
ATOM 648 N N . LYS A 1 93 ? -49.845 -0.828 -22.275 1.00 23.05 85 LYS A N 1
ATOM 649 C CA . LYS A 1 93 ? -51.185 -0.936 -21.634 1.00 27.75 85 LYS A CA 1
ATOM 650 C C . LYS A 1 93 ? -52.345 -0.974 -22.648 1.00 26.86 85 LYS A C 1
ATOM 651 O O . LYS A 1 93 ? -53.359 -1.701 -22.457 1.00 29.02 85 LYS A O 1
ATOM 657 N N . SER A 1 94 ? -52.231 -0.229 -23.749 1.00 27.17 86 SER A N 1
ATOM 658 C CA . SER A 1 94 ? -53.361 -0.065 -24.660 1.00 29.09 86 SER A CA 1
ATOM 659 C C . SER A 1 94 ? -53.353 -1.201 -25.644 1.00 28.23 86 SER A C 1
ATOM 660 O O . SER A 1 94 ? -54.372 -1.487 -26.273 1.00 31.07 86 SER A O 1
ATOM 663 N N . ARG A 1 95 ? -52.211 -1.873 -25.781 1.00 27.34 87 ARG A N 1
ATOM 664 C CA . ARG A 1 95 ? -52.056 -3.028 -26.692 1.00 25.60 87 ARG A CA 1
ATOM 665 C C . ARG A 1 95 ? -52.510 -4.292 -25.953 1.00 27.44 87 ARG A C 1
ATOM 666 O O . ARG A 1 95 ? -52.736 -4.290 -24.731 1.00 29.26 87 ARG A O 1
ATOM 674 N N . ASP A 1 96 ? -52.642 -5.381 -26.691 1.00 32.03 88 ASP A N 1
ATOM 675 C CA . ASP A 1 96 ? -53.106 -6.673 -26.142 1.00 34.94 88 ASP A CA 1
ATOM 676 C C . ASP A 1 96 ? -51.883 -7.523 -25.724 1.00 35.45 88 ASP A C 1
ATOM 677 O O . ASP A 1 96 ? -51.469 -8.417 -26.466 1.00 35.17 88 ASP A O 1
ATOM 682 N N . LEU A 1 97 ? -51.346 -7.212 -24.534 1.00 31.72 89 LEU A N 1
ATOM 683 C CA . LEU A 1 97 ? -50.036 -7.692 -24.021 1.00 26.64 89 LEU A CA 1
ATOM 684 C C . LEU A 1 97 ? -50.170 -7.992 -22.525 1.00 26.54 89 LEU A C 1
ATOM 685 O O . LEU A 1 97 ? -50.807 -7.260 -21.791 1.00 29.04 89 LEU A O 1
ATOM 690 N N . THR A 1 98 ? -49.458 -9.005 -22.046 1.00 23.84 90 THR A N 1
ATOM 691 C CA . THR A 1 98 ? -49.223 -9.217 -20.602 1.00 20.91 90 THR A CA 1
ATOM 692 C C . THR A 1 98 ? -47.858 -8.606 -20.265 1.00 20.68 90 THR A C 1
ATOM 693 O O . THR A 1 98 ? -46.892 -9.038 -20.828 1.00 20.08 90 THR A O 1
ATOM 697 N N . VAL A 1 99 ? -47.841 -7.666 -19.343 1.00 18.93 91 VAL A N 1
ATOM 698 C CA . VAL A 1 99 ? -46.637 -6.891 -19.021 1.00 18.37 91 VAL A CA 1
ATOM 699 C C . VAL A 1 99 ? -46.085 -7.229 -17.662 1.00 18.88 91 VAL A C 1
ATOM 700 O O . VAL A 1 99 ? -46.809 -7.254 -16.689 1.00 19.96 91 VAL A O 1
ATOM 704 N N . PHE A 1 100 ? -44.771 -7.476 -17.612 1.00 16.81 92 PHE A N 1
ATOM 705 C CA . PHE A 1 100 ? -44.059 -7.534 -16.306 1.00 16.49 92 PHE A CA 1
ATOM 706 C C . PHE A 1 100 ? -42.950 -6.466 -16.335 1.00 15.89 92 PHE A C 1
ATOM 707 O O . PHE A 1 100 ? -42.480 -6.075 -17.421 1.00 20.56 92 PHE A O 1
ATOM 715 N N . ASP A 1 101 ? -42.662 -5.908 -15.159 1.00 15.76 93 ASP A N 1
ATOM 716 C CA . ASP A 1 101 ? -41.782 -4.743 -15.146 1.00 14.15 93 ASP A CA 1
ATOM 717 C C . ASP A 1 101 ? -40.498 -5.169 -14.363 1.00 13.48 93 ASP A C 1
ATOM 718 O O . ASP A 1 101 ? -40.567 -5.330 -13.117 1.00 14.54 93 ASP A O 1
ATOM 723 N N . ALA A 1 102 ? -39.351 -5.251 -15.040 1.00 12.05 94 ALA A N 1
ATOM 724 C CA . ALA A 1 102 ? -38.114 -5.504 -14.297 1.00 11.77 94 ALA A CA 1
ATOM 725 C C . ALA A 1 102 ? -37.416 -4.234 -13.919 1.00 10.63 94 ALA A C 1
ATOM 726 O O . ALA A 1 102 ? -36.267 -4.328 -13.442 1.00 11.06 94 ALA A O 1
ATOM 728 N N . THR A 1 103 ? -38.039 -3.072 -14.051 1.00 10.15 95 THR A N 1
ATOM 729 C CA . THR A 1 103 ? -37.391 -1.815 -13.635 1.00 9.85 95 THR A CA 1
ATOM 730 C C . THR A 1 103 ? -36.773 -1.934 -12.240 1.00 9.59 95 THR A C 1
ATOM 731 O O . THR A 1 103 ? -37.447 -2.367 -11.311 1.00 9.83 95 THR A O 1
ATOM 735 N N . CYS A 1 104 ? -35.507 -1.544 -12.045 1.00 9.08 96 CYS A N 1
ATOM 736 C CA . CYS A 1 104 ? -34.996 -1.652 -10.671 1.00 9.06 96 CYS A CA 1
ATOM 737 C C . CYS A 1 104 ? -35.797 -0.654 -9.810 1.00 8.87 96 CYS A C 1
ATOM 738 O O . CYS A 1 104 ? -36.034 0.488 -10.175 1.00 9.02 96 CYS A O 1
ATOM 741 N N . PRO A 1 105 ? -36.065 -1.091 -8.512 1.00 8.88 97 PRO A N 1
ATOM 742 C CA . PRO A 1 105 ? -36.736 -0.173 -7.623 1.00 9.49 97 PRO A CA 1
ATOM 743 C C . PRO A 1 105 ? -35.985 1.148 -7.384 1.00 9.49 97 PRO A C 1
ATOM 744 O O . PRO A 1 105 ? -36.661 2.186 -7.118 1.00 10.40 97 PRO A O 1
ATOM 748 N N . LEU A 1 106 ? -34.670 1.151 -7.515 1.00 9.95 98 LEU A N 1
ATOM 749 C CA . LEU A 1 106 ? -33.936 2.441 -7.250 1.00 10.49 98 LEU A CA 1
ATOM 750 C C . LEU A 1 106 ? -34.016 3.367 -8.463 1.00 10.65 98 LEU A C 1
ATOM 751 O O . LEU A 1 106 ? -33.684 4.568 -8.346 1.00 11.21 98 LEU A O 1
ATOM 756 N N . VAL A 1 107 ? -34.501 2.849 -9.623 1.00 9.98 99 VAL A N 1
ATOM 757 C CA . VAL A 1 107 ? -34.855 3.710 -10.785 1.00 10.08 99 VAL A CA 1
ATOM 758 C C . VAL A 1 107 ? -36.265 4.240 -10.604 1.00 9.97 99 VAL A C 1
ATOM 759 O O . VAL A 1 107 ? -36.567 5.440 -10.768 1.00 10.22 99 VAL A O 1
ATOM 763 N N . THR A 1 108 ? -37.135 3.320 -10.242 1.00 9.85 100 THR A N 1
ATOM 764 C CA . THR A 1 108 ? -38.558 3.692 -9.997 1.00 10.87 100 THR A CA 1
ATOM 765 C C . THR A 1 108 ? -38.639 4.851 -9.005 1.00 11.14 100 THR A C 1
ATOM 766 O O . THR A 1 108 ? -39.481 5.793 -9.193 1.00 11.12 100 THR A O 1
ATOM 770 N N . LYS A 1 109 ? -37.822 4.821 -7.974 1.00 11.48 101 LYS A N 1
ATOM 771 C CA . LYS A 1 109 ? -37.847 5.936 -6.951 1.00 12.92 101 LYS A CA 1
ATOM 772 C C . LYS A 1 109 ? -37.624 7.290 -7.586 1.00 12.20 101 LYS A C 1
ATOM 773 O O . LYS A 1 109 ? -38.297 8.305 -7.270 1.00 12.78 101 LYS A O 1
ATOM 779 N N . VAL A 1 110 ? -36.714 7.363 -8.579 1.00 11.65 102 VAL A N 1
ATOM 780 C CA . VAL A 1 110 ? -36.427 8.617 -9.303 1.00 11.53 102 VAL A CA 1
ATOM 781 C C . VAL A 1 110 ? -37.670 8.983 -10.147 1.00 11.55 102 VAL A C 1
ATOM 782 O O . VAL A 1 110 ? -38.115 10.118 -10.208 1.00 11.72 102 VAL A O 1
ATOM 786 N N . HIS A 1 111 ? -38.221 7.970 -10.833 1.00 11.69 103 HIS A N 1
ATOM 787 C CA . HIS A 1 111 ? -39.343 8.216 -11.702 1.00 12.01 103 HIS A CA 1
ATOM 788 C C . HIS A 1 111 ? -40.499 8.889 -10.976 1.00 12.89 103 HIS A C 1
ATOM 789 O O . HIS A 1 111 ? -41.144 9.800 -11.509 1.00 14.16 103 HIS A O 1
ATOM 796 N N . MET A 1 112 ? -40.804 8.392 -9.772 1.00 12.93 104 MET A N 1
ATOM 797 C CA . MET A 1 112 ? -41.943 8.968 -9.004 1.00 14.22 104 MET A CA 1
ATOM 798 C C . MET A 1 112 ? -41.731 10.423 -8.663 1.00 14.12 104 MET A C 1
ATOM 799 O O . MET A 1 112 ? -42.662 11.188 -8.640 1.00 14.90 104 MET A O 1
ATOM 804 N N . GLU A 1 113 ? -40.488 10.824 -8.426 1.00 14.61 105 GLU A N 1
ATOM 805 C CA . GLU A 1 113 ? -40.236 12.272 -8.178 1.00 14.79 105 GLU A CA 1
ATOM 806 C C . GLU A 1 113 ? -40.419 13.081 -9.418 1.00 14.99 105 GLU A C 1
ATOM 807 O O . GLU A 1 113 ? -40.969 14.245 -9.339 1.00 14.64 105 GLU A O 1
ATOM 813 N N . VAL A 1 114 ? -39.997 12.578 -10.591 1.00 13.64 106 VAL A N 1
ATOM 814 C CA . VAL A 1 114 ? -40.191 13.339 -11.841 1.00 13.87 106 VAL A CA 1
ATOM 815 C C . VAL A 1 114 ? -41.704 13.446 -12.176 1.00 14.02 106 VAL A C 1
ATOM 816 O O . VAL A 1 114 ? -42.160 14.549 -12.576 1.00 13.51 106 VAL A O 1
ATOM 820 N N . ALA A 1 115 ? -42.446 12.389 -11.939 1.00 13.90 107 ALA A N 1
ATOM 821 C CA . ALA A 1 115 ? -43.897 12.420 -12.175 1.00 15.21 107 ALA A CA 1
ATOM 822 C C . ALA A 1 115 ? -44.599 13.433 -11.258 1.00 16.69 107 ALA A C 1
ATOM 823 O O . ALA A 1 115 ? -45.515 14.137 -11.731 1.00 17.15 107 ALA A O 1
ATOM 825 N N . ARG A 1 116 ? -44.131 13.576 -10.027 1.00 15.63 108 ARG A N 1
ATOM 826 C CA . ARG A 1 116 ? -44.762 14.534 -9.082 1.00 18.95 108 ARG A CA 1
ATOM 827 C C . ARG A 1 116 ? -44.506 15.970 -9.598 1.00 18.04 108 ARG A C 1
ATOM 828 O O . ARG A 1 116 ? -45.392 16.837 -9.581 1.00 17.61 108 ARG A O 1
ATOM 836 N N . ALA A 1 117 ? -43.263 16.268 -10.033 1.00 16.58 109 ALA A N 1
ATOM 837 C CA . ALA A 1 117 ? -42.992 17.622 -10.496 1.00 16.12 109 ALA A CA 1
ATOM 838 C C . ALA A 1 117 ? -43.842 17.924 -11.752 1.00 16.84 109 ALA A C 1
ATOM 839 O O . ALA A 1 117 ? -44.315 19.040 -11.965 1.00 16.65 109 ALA A O 1
ATOM 841 N N . SER A 1 118 ? -43.995 16.930 -12.603 1.00 16.89 110 SER A N 1
ATOM 842 C CA . SER A 1 118 ? -44.832 17.116 -13.823 1.00 17.52 110 SER A CA 1
ATOM 843 C C . SER A 1 118 ? -46.243 17.497 -13.487 1.00 19.48 110 SER A C 1
ATOM 844 O O . SER A 1 118 ? -46.763 18.416 -14.105 1.00 19.18 110 SER A O 1
ATOM 847 N N . ARG A 1 119 ? -46.818 16.803 -12.499 1.00 18.30 111 ARG A N 1
ATOM 848 C CA . ARG A 1 119 ? -48.250 17.054 -12.125 1.00 20.20 111 ARG A CA 1
ATOM 849 C C . ARG A 1 119 ? -48.354 18.468 -11.684 1.00 21.12 111 ARG A C 1
ATOM 850 O O . ARG A 1 119 ? -49.441 19.107 -11.898 1.00 22.79 111 ARG A O 1
ATOM 858 N N . ARG A 1 120 ? -47.313 18.958 -11.013 1.00 19.62 112 ARG A N 1
ATOM 859 C CA . ARG A 1 120 ? -47.338 20.340 -10.420 1.00 20.94 112 ARG A CA 1
ATOM 860 C C . ARG A 1 120 ? -47.005 21.410 -11.402 1.00 20.49 112 ARG A C 1
ATOM 861 O O . ARG A 1 120 ? -47.106 22.625 -11.044 1.00 21.40 112 ARG A O 1
ATOM 869 N N . GLY A 1 121 ? -46.563 21.044 -12.608 1.00 19.45 113 GLY A N 1
ATOM 870 C CA . GLY A 1 121 ? -46.147 22.029 -13.584 1.00 19.86 113 GLY A CA 1
ATOM 871 C C . GLY A 1 121 ? -44.853 22.700 -13.217 1.00 19.08 113 GLY A C 1
ATOM 872 O O . GLY A 1 121 ? -44.608 23.821 -13.634 1.00 20.94 113 GLY A O 1
ATOM 873 N N . GLU A 1 122 ? -44.022 22.040 -12.424 1.00 17.89 114 GLU A N 1
ATOM 874 C CA . GLU A 1 122 ? -42.793 22.631 -11.970 1.00 16.88 114 GLU A CA 1
ATOM 875 C C . GLU A 1 122 ? -41.603 21.951 -12.595 1.00 15.31 114 GLU A C 1
ATOM 876 O O . GLU A 1 122 ? -41.602 20.734 -12.839 1.00 15.55 114 GLU A O 1
ATOM 882 N N . GLU A 1 123 ? -40.599 22.748 -12.866 1.00 14.84 115 GLU A N 1
ATOM 883 C CA . GLU A 1 123 ? -39.467 22.265 -13.700 1.00 14.19 115 GLU A CA 1
ATOM 884 C C . GLU A 1 123 ? -38.526 21.335 -12.906 1.00 14.00 115 GLU A C 1
ATOM 885 O O . GLU A 1 123 ? -38.331 21.505 -11.673 1.00 13.98 115 GLU A O 1
ATOM 891 N N . SER A 1 124 ? -37.969 20.382 -13.670 1.00 14.00 116 SER A N 1
ATOM 892 C CA . SER A 1 124 ? -36.970 19.476 -13.150 1.00 14.36 116 SER A CA 1
ATOM 893 C C . SER A 1 124 ? -35.806 19.429 -14.078 1.00 12.42 116 SER A C 1
ATOM 894 O O . SER A 1 124 ? -35.935 19.621 -15.290 1.00 12.74 116 SER A O 1
ATOM 897 N N . ILE A 1 125 ? -34.673 19.141 -13.482 1.00 11.55 117 ILE A N 1
ATOM 898 C CA . ILE A 1 125 ? -33.369 18.932 -14.150 1.00 11.23 117 ILE A CA 1
ATOM 899 C C . ILE A 1 125 ? -32.895 17.527 -13.902 1.00 11.09 117 ILE A C 1
ATOM 900 O O . ILE A 1 125 ? -32.783 17.199 -12.721 1.00 11.13 117 ILE A O 1
ATOM 905 N N . LEU A 1 126 ? -32.613 16.738 -14.910 1.00 10.53 118 LEU A N 1
ATOM 906 C CA . LEU A 1 126 ? -31.919 15.444 -14.740 1.00 10.20 118 LEU A CA 1
ATOM 907 C C . LEU A 1 126 ? -30.455 15.598 -15.064 1.00 10.03 118 LEU A C 1
ATOM 908 O O . LEU A 1 126 ? -30.117 16.103 -16.142 1.00 10.28 118 LEU A O 1
ATOM 913 N N . ILE A 1 127 ? -29.604 15.031 -14.230 1.00 10.24 119 ILE A N 1
ATOM 914 C CA . ILE A 1 127 ? -28.209 14.872 -14.531 1.00 9.96 119 ILE A CA 1
ATOM 915 C C . ILE A 1 127 ? -28.017 13.480 -15.051 1.00 10.01 119 ILE A C 1
ATOM 916 O O . ILE A 1 127 ? -28.354 12.494 -14.409 1.00 10.09 119 ILE A O 1
ATOM 921 N N . GLY A 1 128 ? -27.587 13.367 -16.323 1.00 10.38 120 GLY A N 1
ATOM 922 C CA . GLY A 1 128 ? -27.401 12.072 -16.961 1.00 11.46 120 GLY A CA 1
ATOM 923 C C . GLY A 1 128 ? -26.860 12.180 -18.373 1.00 12.24 120 GLY A C 1
ATOM 924 O O . GLY A 1 128 ? -26.521 13.296 -18.814 1.00 14.70 120 GLY A O 1
ATOM 925 N N . HIS A 1 129 ? -26.690 11.036 -19.000 1.00 12.14 121 HIS A N 1
ATOM 926 C CA . HIS A 1 129 ? -26.021 10.964 -20.364 1.00 14.07 121 HIS A CA 1
ATOM 927 C C . HIS A 1 129 ? -27.104 10.800 -21.417 1.00 13.26 121 HIS A C 1
ATOM 928 O O . HIS A 1 129 ? -27.911 9.816 -21.421 1.00 12.28 121 HIS A O 1
ATOM 935 N N . ALA A 1 130 ? -27.088 11.720 -22.361 1.00 13.79 122 ALA A N 1
ATOM 936 C CA . ALA A 1 130 ? -28.086 11.667 -23.426 1.00 14.24 122 ALA A CA 1
ATOM 937 C C . ALA A 1 130 ? -28.060 10.334 -24.214 1.00 13.62 122 ALA A C 1
ATOM 938 O O . ALA A 1 130 ? -27.013 9.743 -24.407 1.00 14.61 122 ALA A O 1
ATOM 940 N N . GLY A 1 131 ? -29.225 9.832 -24.476 1.00 13.76 123 GLY A N 1
ATOM 941 C CA . GLY A 1 131 ? -29.368 8.606 -25.238 1.00 14.39 123 GLY A CA 1
ATOM 942 C C . GLY A 1 131 ? -29.453 7.305 -24.486 1.00 14.06 123 GLY A C 1
ATOM 943 O O . GLY A 1 131 ? -29.840 6.265 -25.021 1.00 16.78 123 GLY A O 1
ATOM 944 N N . HIS A 1 132 ? -29.109 7.358 -23.206 1.00 12.93 124 HIS A N 1
ATOM 945 C CA . HIS A 1 132 ? -29.091 6.120 -22.464 1.00 12.23 124 HIS A CA 1
ATOM 946 C C . HIS A 1 132 ? -30.541 5.754 -22.116 1.00 11.10 124 HIS A C 1
ATOM 947 O O . HIS A 1 132 ? -31.351 6.651 -21.863 1.00 10.86 124 HIS A O 1
ATOM 954 N N . PRO A 1 133 ? -30.877 4.465 -22.095 1.00 11.46 125 PRO A N 1
ATOM 955 C CA . PRO A 1 133 ? -32.290 4.120 -21.919 1.00 11.22 125 PRO A CA 1
ATOM 956 C C . PRO A 1 133 ? -32.783 4.563 -20.489 1.00 11.01 125 PRO A C 1
ATOM 957 O O . PRO A 1 133 ? -33.953 4.935 -20.410 1.00 10.89 125 PRO A O 1
ATOM 961 N N . GLU A 1 134 ? -31.977 4.597 -19.415 1.00 10.96 126 GLU A N 1
ATOM 962 C CA . GLU A 1 134 ? -32.481 5.057 -18.142 1.00 10.75 126 GLU A CA 1
ATOM 963 C C . GLU A 1 134 ? -32.872 6.528 -18.222 1.00 10.76 126 GLU A C 1
ATOM 964 O O . GLU A 1 134 ? -33.898 6.948 -17.712 1.00 10.51 126 GLU A O 1
ATOM 970 N N . VAL A 1 135 ? -32.067 7.353 -18.914 1.00 10.67 127 VAL A N 1
ATOM 971 C CA . VAL A 1 135 ? -32.338 8.773 -19.144 1.00 11.62 127 VAL A CA 1
ATOM 972 C C . VAL A 1 135 ? -33.592 8.967 -19.941 1.00 12.23 127 VAL A C 1
ATOM 973 O O . VAL A 1 135 ? -34.439 9.787 -19.607 1.00 12.69 127 VAL A O 1
ATOM 977 N N . GLU A 1 136 ? -33.784 8.185 -21.034 1.00 12.19 128 GLU A N 1
ATOM 978 C CA . GLU A 1 136 ? -35.071 8.269 -21.798 1.00 13.33 128 GLU A CA 1
ATOM 979 C C . GLU A 1 136 ? -36.266 7.923 -20.974 1.00 11.99 128 GLU A C 1
ATOM 980 O O . GLU A 1 136 ? -37.277 8.614 -21.041 1.00 12.26 128 GLU A O 1
ATOM 986 N N . GLY A 1 137 ? -36.113 6.927 -20.085 1.00 11.94 129 GLY A N 1
ATOM 987 C CA . GLY A 1 137 ? -37.230 6.583 -19.235 1.00 12.05 129 GLY A CA 1
ATOM 988 C C . GLY A 1 137 ? -37.610 7.594 -18.153 1.00 11.81 129 GLY A C 1
ATOM 989 O O . GLY A 1 137 ? -38.769 7.846 -17.894 1.00 12.77 129 GLY A O 1
ATOM 990 N N . THR A 1 138 ? -36.582 8.173 -17.527 1.00 10.91 130 THR A N 1
ATOM 991 C CA . THR A 1 138 ? -36.798 9.127 -16.466 1.00 10.89 130 THR A CA 1
ATOM 992 C C . THR A 1 138 ? -37.253 10.478 -17.032 1.00 11.73 130 THR A C 1
ATOM 993 O O . THR A 1 138 ? -38.277 11.038 -16.553 1.00 12.29 130 THR A O 1
ATOM 997 N N . MET A 1 139 ? -36.624 10.961 -18.113 1.00 12.28 131 MET A N 1
ATOM 998 C CA . MET A 1 139 ? -37.161 12.196 -18.810 1.00 13.33 131 MET A CA 1
ATOM 999 C C . MET A 1 139 ? -38.594 11.928 -19.329 1.00 13.09 131 MET A C 1
ATOM 1000 O O . MET A 1 139 ? -39.412 12.813 -19.258 1.00 14.01 131 MET A O 1
ATOM 1005 N N . GLY A 1 140 ? -38.857 10.661 -19.699 1.00 12.73 132 GLY A N 1
ATOM 1006 C CA . GLY A 1 140 ? -40.172 10.254 -20.128 1.00 13.52 132 GLY A CA 1
ATOM 1007 C C . GLY A 1 140 ? -41.188 10.117 -19.056 1.00 13.69 132 GLY A C 1
ATOM 1008 O O . GLY A 1 140 ? -42.313 9.677 -19.346 1.00 14.06 132 GLY A O 1
ATOM 1009 N N . GLN A 1 141 ? -40.912 10.452 -17.772 1.00 12.88 133 GLN A N 1
ATOM 1010 C CA . GLN A 1 141 ? -41.955 10.586 -16.734 1.00 13.96 133 GLN A CA 1
ATOM 1011 C C . GLN A 1 141 ? -42.504 12.033 -16.676 1.00 14.68 133 GLN A C 1
ATOM 1012 O O . GLN A 1 141 ? -43.444 12.247 -15.922 1.00 17.06 133 GLN A O 1
ATOM 1018 N N . TYR A 1 142 ? -41.956 12.967 -17.454 1.00 14.73 134 TYR A N 1
ATOM 1019 C CA . TYR A 1 142 ? -42.390 14.348 -17.405 1.00 16.65 134 TYR A CA 1
ATOM 1020 C C . TYR A 1 142 ? -43.194 14.666 -18.665 1.00 16.71 134 TYR A C 1
ATOM 1021 O O . TYR A 1 142 ? -42.730 14.418 -19.798 1.00 18.45 134 TYR A O 1
ATOM 1030 N N . SER A 1 143 ? -44.370 15.264 -18.495 1.00 19.32 135 SER A N 1
ATOM 1031 C CA . SER A 1 143 ? -45.222 15.537 -19.674 1.00 22.32 135 SER A CA 1
ATOM 1032 C C . SER A 1 143 ? -46.054 16.802 -19.650 1.00 24.55 135 SER A C 1
ATOM 1033 O O . SER A 1 143 ? -46.945 16.980 -20.487 1.00 29.55 135 SER A O 1
ATOM 1036 N N . ASN A 1 144 ? -45.756 17.728 -18.783 1.00 24.14 136 ASN A N 1
ATOM 1037 C CA . ASN A 1 144 ? -46.528 18.949 -18.709 1.00 22.73 136 ASN A CA 1
ATOM 1038 C C . ASN A 1 144 ? -45.810 20.094 -19.452 1.00 23.34 136 ASN A C 1
ATOM 1039 O O . ASN A 1 144 ? -44.702 20.595 -19.038 1.00 20.65 136 ASN A O 1
ATOM 1044 N N . PRO A 1 145 ? -46.431 20.571 -20.557 1.00 25.25 137 PRO A N 1
ATOM 1045 C CA . PRO A 1 145 ? -45.771 21.633 -21.346 1.00 25.26 137 PRO A CA 1
ATOM 1046 C C . PRO A 1 145 ? -45.618 23.024 -20.640 1.00 25.09 137 PRO A C 1
ATOM 1047 O O . PRO A 1 145 ? -44.817 23.844 -21.094 1.00 26.71 137 PRO A O 1
ATOM 1051 N N . GLU A 1 146 ? -46.349 23.274 -19.558 1.00 23.12 138 GLU A N 1
ATOM 1052 C CA . GLU A 1 146 ? -46.249 24.511 -18.802 1.00 24.23 138 GLU A CA 1
ATOM 1053 C C . GLU A 1 146 ? -44.990 24.511 -17.956 1.00 22.06 138 GLU A C 1
ATOM 1054 O O . GLU A 1 146 ? -44.590 25.562 -17.527 1.00 23.40 138 GLU A O 1
ATOM 1060 N N . GLY A 1 147 ? -44.492 23.308 -17.614 1.00 19.88 139 GLY A N 1
ATOM 1061 C CA . GLY A 1 147 ? -43.238 23.148 -16.787 1.00 18.18 139 GLY A CA 1
ATOM 1062 C C . GLY A 1 147 ? -42.091 22.937 -17.756 1.00 16.90 139 GLY A C 1
ATOM 1063 O O . GLY A 1 147 ? -41.941 23.604 -18.798 1.00 18.43 139 GLY A O 1
ATOM 1064 N N . GLY A 1 148 ? -41.234 21.970 -17.428 1.00 15.76 140 GLY A N 1
ATOM 1065 C CA . GLY A 1 148 ? -40.156 21.634 -18.327 1.00 17.20 140 GLY A CA 1
ATOM 1066 C C . GLY A 1 148 ? -39.289 20.595 -17.640 1.00 15.24 140 GLY A C 1
ATOM 1067 O O . GLY A 1 148 ? -39.288 20.454 -16.405 1.00 15.40 140 GLY A O 1
ATOM 1068 N N . MET A 1 149 ? -38.573 19.861 -18.459 1.00 15.62 141 MET A N 1
ATOM 1069 C CA . MET A 1 149 ? -37.642 18.801 -18.073 1.00 15.34 141 MET A CA 1
ATOM 1070 C C . MET A 1 149 ? -36.412 18.974 -18.882 1.00 14.72 141 MET A C 1
ATOM 1071 O O . MET A 1 149 ? -36.488 18.868 -20.156 1.00 17.08 141 MET A O 1
ATOM 1076 N N . TYR A 1 150 ? -35.267 19.203 -18.191 1.00 13.23 142 TYR A N 1
ATOM 1077 C CA . TYR A 1 150 ? -34.010 19.569 -18.852 1.00 13.09 142 TYR A CA 1
ATOM 1078 C C . TYR A 1 150 ? -32.955 18.548 -18.513 1.00 12.39 142 TYR A C 1
ATOM 1079 O O . TYR A 1 150 ? -32.833 18.178 -17.338 1.00 13.51 142 TYR A O 1
ATOM 1088 N N . LEU A 1 151 ? -32.133 18.187 -19.438 1.00 12.26 143 LEU A N 1
ATOM 1089 C CA . LEU A 1 151 ? -31.005 17.269 -19.235 1.00 11.77 143 LEU A CA 1
ATOM 1090 C C . LEU A 1 151 ? -29.701 17.995 -19.221 1.00 11.03 143 LEU A C 1
ATOM 1091 O O . LEU A 1 151 ? -29.476 18.833 -20.084 1.00 12.35 143 LEU A O 1
ATOM 1096 N N . VAL A 1 152 ? -28.894 17.799 -18.154 1.00 10.52 144 VAL A N 1
ATOM 1097 C CA . VAL A 1 152 ? -27.507 18.308 -18.163 1.00 10.70 144 VAL A CA 1
ATOM 1098 C C . VAL A 1 152 ? -26.558 17.199 -17.916 1.00 11.67 144 VAL A C 1
ATOM 1099 O O . VAL A 1 152 ? -26.851 16.237 -17.161 1.00 12.24 144 VAL A O 1
ATOM 1103 N N . GLU A 1 153 ? -25.419 17.259 -18.564 1.00 12.99 145 GLU A N 1
ATOM 1104 C CA . GLU A 1 153 ? -24.382 16.250 -18.450 1.00 15.97 145 GLU A CA 1
ATOM 1105 C C . GLU A 1 153 ? -23.132 16.765 -17.690 1.00 16.62 145 GLU A C 1
ATOM 1106 O O . GLU A 1 153 ? -22.347 15.989 -17.170 1.00 22.26 145 GLU A O 1
ATOM 1112 N N . SER A 1 154 ? -22.925 18.045 -17.573 1.00 14.95 146 SER A N 1
ATOM 1113 C CA . SER A 1 154 ? -21.661 18.627 -17.150 1.00 14.70 146 SER A CA 1
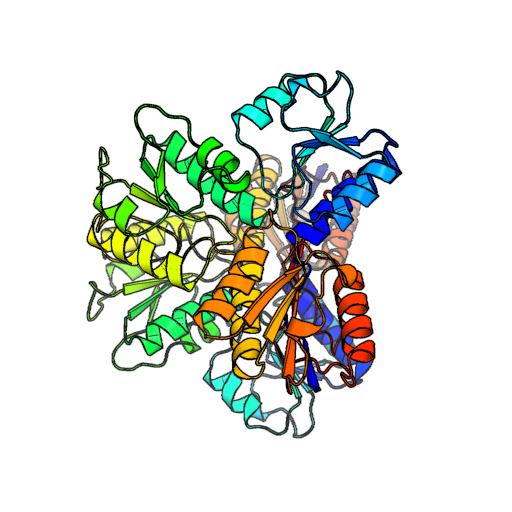ATOM 1114 C C . SER A 1 154 ? -21.991 20.001 -16.547 1.00 13.25 146 SER A C 1
ATOM 1115 O O . SER A 1 154 ? -23.068 20.571 -16.777 1.00 12.02 146 SER A O 1
ATOM 1118 N N . PRO A 1 155 ? -21.005 20.569 -15.836 1.00 14.30 147 PRO A N 1
ATOM 1119 C CA . PRO A 1 155 ? -21.189 21.945 -15.364 1.00 13.95 147 PRO A CA 1
ATOM 1120 C C . PRO A 1 155 ? -21.370 22.921 -16.528 1.00 15.03 147 PRO A C 1
ATOM 1121 O O . PRO A 1 155 ? -22.212 23.809 -16.426 1.00 13.82 147 PRO A O 1
ATOM 1125 N N . ASP A 1 156 ? -20.645 22.715 -17.636 1.00 15.69 148 ASP A N 1
ATOM 1126 C CA . ASP A 1 156 ? -20.855 23.576 -18.824 1.00 17.61 148 ASP A CA 1
ATOM 1127 C C . ASP A 1 156 ? -22.312 23.571 -19.263 1.00 15.53 148 ASP A C 1
ATOM 1128 O O . ASP A 1 156 ? -22.862 24.606 -19.640 1.00 17.20 148 ASP A O 1
ATOM 1133 N N . ASP A 1 157 ? -22.996 22.440 -19.202 1.00 14.20 149 ASP A N 1
ATOM 1134 C CA . ASP A 1 157 ? -24.416 22.428 -19.564 1.00 13.70 149 ASP A CA 1
ATOM 1135 C C . ASP A 1 157 ? -25.269 23.223 -18.572 1.00 12.71 149 ASP A C 1
ATOM 1136 O O . ASP A 1 157 ? -26.261 23.945 -18.907 1.00 14.49 149 ASP A O 1
ATOM 1141 N N . VAL A 1 158 ? -24.919 23.116 -17.268 1.00 12.03 150 VAL A N 1
ATOM 1142 C CA . VAL A 1 158 ? -25.614 23.940 -16.300 1.00 12.41 150 VAL A CA 1
ATOM 1143 C C . VAL A 1 158 ? -25.441 25.472 -16.570 1.00 12.76 150 VAL A C 1
ATOM 1144 O O . VAL A 1 158 ? -26.400 26.214 -16.559 1.00 13.83 150 VAL A O 1
ATOM 1148 N N . TRP A 1 159 ? -24.193 25.849 -16.940 1.00 13.63 151 TRP A N 1
ATOM 1149 C CA . TRP A 1 159 ? -23.897 27.276 -17.102 1.00 14.37 151 TRP A CA 1
ATOM 1150 C C . TRP A 1 159 ? -24.645 27.843 -18.302 1.00 16.75 151 TRP A C 1
ATOM 1151 O O . TRP A 1 159 ? -24.752 29.090 -18.363 1.00 19.02 151 TRP A O 1
ATOM 1162 N N . LYS A 1 160 ? -25.164 26.997 -19.226 1.00 16.45 152 LYS A N 1
ATOM 1163 C CA . LYS A 1 160 ? -25.948 27.445 -20.398 1.00 18.51 152 LYS A CA 1
ATOM 1164 C C . LYS A 1 160 ? -27.460 27.369 -20.201 1.00 17.61 152 LYS A C 1
ATOM 1165 O O . LYS A 1 160 ? -28.191 27.890 -20.990 1.00 21.91 152 LYS A O 1
ATOM 1171 N N . LEU A 1 161 ? -27.951 26.725 -19.142 1.00 15.21 153 LEU A N 1
ATOM 1172 C CA . LEU A 1 161 ? -29.386 26.409 -19.028 1.00 14.57 153 LEU A CA 1
ATOM 1173 C C . LEU A 1 161 ? -30.123 27.642 -18.494 1.00 16.27 153 LEU A C 1
ATOM 1174 O O . LEU A 1 161 ? -29.722 28.240 -17.466 1.00 15.60 153 LEU A O 1
ATOM 1179 N N . THR A 1 162 ? -31.261 27.952 -19.090 1.00 17.17 154 THR A N 1
ATOM 1180 C CA . THR A 1 162 ? -32.215 28.889 -18.498 1.00 18.49 154 THR A CA 1
ATOM 1181 C C . THR A 1 162 ? -33.504 28.099 -18.320 1.00 19.04 154 THR A C 1
ATOM 1182 O O . THR A 1 162 ? -33.860 27.211 -19.113 1.00 22.39 154 THR A O 1
ATOM 1186 N N . VAL A 1 163 ? -34.200 28.422 -17.251 1.00 16.45 155 VAL A N 1
ATOM 1187 C CA . VAL A 1 163 ? -35.468 27.862 -16.928 1.00 16.26 155 VAL A CA 1
ATOM 1188 C C . VAL A 1 163 ? -36.498 28.958 -16.707 1.00 17.10 155 VAL A C 1
ATOM 1189 O O . VAL A 1 163 ? -36.173 30.147 -16.538 1.00 18.99 155 VAL A O 1
ATOM 1193 N N . LYS A 1 164 ? -37.758 28.540 -16.674 1.00 16.76 156 LYS A N 1
ATOM 1194 C CA . LYS A 1 164 ? -38.848 29.494 -16.639 1.00 18.91 156 LYS A CA 1
ATOM 1195 C C . LYS A 1 164 ? -39.066 30.026 -15.277 1.00 19.07 156 LYS A C 1
ATOM 1196 O O . LYS A 1 164 ? -39.383 31.238 -15.131 1.00 21.84 156 LYS A O 1
ATOM 1202 N N . ASN A 1 165 ? -38.961 29.203 -14.229 1.00 17.46 157 ASN A N 1
ATOM 1203 C CA . ASN A 1 165 ? -39.179 29.623 -12.850 1.00 17.15 157 ASN A CA 1
ATOM 12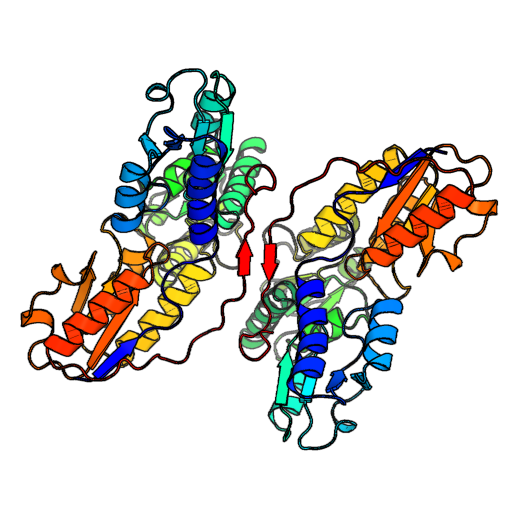04 C C . ASN A 1 165 ? -38.180 28.954 -11.900 1.00 16.30 157 ASN A C 1
ATOM 1205 O O . ASN A 1 165 ? -38.422 27.862 -11.418 1.00 16.54 157 ASN A O 1
ATOM 1210 N N . GLU A 1 166 ? -37.044 29.615 -11.674 1.00 16.74 158 GLU A N 1
ATOM 1211 C CA . GLU A 1 166 ? -35.994 28.955 -10.892 1.00 17.48 158 GLU A CA 1
ATOM 1212 C C . GLU A 1 166 ? -36.354 28.949 -9.391 1.00 17.66 158 GLU A C 1
ATOM 1213 O O . GLU A 1 166 ? -35.661 28.356 -8.574 1.00 16.75 158 GLU A O 1
ATOM 1219 N N . GLU A 1 167 ? -37.482 29.580 -8.993 1.00 17.75 159 GLU A N 1
ATOM 1220 C CA . GLU A 1 167 ? -37.885 29.484 -7.585 1.00 17.86 159 GLU A CA 1
ATOM 1221 C C . GLU A 1 167 ? -38.580 28.140 -7.345 1.00 18.26 159 GLU A C 1
ATOM 1222 O O . GLU A 1 167 ? -38.744 27.767 -6.166 1.00 18.58 159 GLU A O 1
ATOM 1228 N N . LYS A 1 168 ? -39.012 27.451 -8.416 1.00 17.51 160 LYS A N 1
ATOM 1229 C CA . LYS A 1 168 ? -39.722 26.162 -8.193 1.00 17.73 160 LYS A CA 1
ATOM 1230 C C . LYS A 1 168 ? -39.024 25.101 -9.029 1.00 16.07 160 LYS A C 1
ATOM 1231 O O . LYS A 1 168 ? -39.377 24.905 -10.174 1.00 16.14 160 LYS A O 1
ATOM 1237 N N . LEU A 1 169 ? -37.888 24.605 -8.552 1.00 14.99 161 LEU A N 1
ATOM 1238 C CA . LEU A 1 169 ? -37.020 23.820 -9.452 1.00 14.03 161 LEU A CA 1
ATOM 1239 C C . LEU A 1 169 ? -36.488 22.677 -8.677 1.00 13.63 161 LEU A C 1
ATOM 1240 O O . LEU A 1 169 ? -36.123 22.828 -7.475 1.00 13.05 161 LEU A O 1
ATOM 1245 N N . SER A 1 170 ? -36.426 21.507 -9.298 1.00 13.72 162 SER A N 1
ATOM 1246 C CA . SER A 1 170 ? -35.747 20.393 -8.598 1.00 14.45 162 SER A CA 1
ATOM 1247 C C . SER A 1 170 ? -34.834 19.610 -9.510 1.00 12.02 162 SER A C 1
ATOM 1248 O O . SER A 1 170 ? -34.862 19.844 -10.718 1.00 13.11 162 SER A O 1
ATOM 1251 N N . PHE A 1 171 ? -33.994 18.778 -8.883 1.00 13.03 163 PHE A N 1
ATOM 1252 C CA . PHE A 1 171 ? -33.129 17.923 -9.718 1.00 11.47 163 PHE A CA 1
ATOM 1253 C C . PHE A 1 171 ? -33.150 16.505 -9.322 1.00 11.13 163 PHE A C 1
ATOM 1254 O O . PHE A 1 171 ? -33.536 16.129 -8.177 1.00 11.06 163 PHE A O 1
ATOM 1262 N N . MET A 1 172 ? -32.775 15.664 -10.251 1.00 10.26 164 MET A N 1
ATOM 1263 C CA . MET A 1 172 ? -32.709 14.208 -10.093 1.00 10.88 164 MET A CA 1
ATOM 1264 C C . MET A 1 172 ? -31.472 13.768 -10.817 1.00 9.95 164 MET A C 1
ATOM 1265 O O . MET A 1 172 ? -30.930 14.531 -11.659 1.00 10.02 164 MET A O 1
ATOM 1270 N N . THR A 1 173 ? -31.036 12.512 -10.592 1.00 10.21 165 THR A N 1
ATOM 1271 C CA . THR A 1 173 ? -29.822 12.001 -11.380 1.00 10.20 165 THR A CA 1
ATOM 1272 C C . THR A 1 173 ? -30.088 10.581 -11.871 1.00 9.81 165 THR A C 1
ATOM 1273 O O . THR A 1 173 ? -30.940 9.816 -11.344 1.00 9.92 165 THR A O 1
ATOM 1277 N N . GLN A 1 174 ? -29.323 10.242 -12.905 1.00 9.61 166 GLN A N 1
ATOM 1278 C CA . GLN A 1 174 ? -29.184 8.869 -13.315 1.00 9.62 166 GLN A CA 1
ATOM 1279 C C . GLN A 1 174 ? -28.498 8.065 -12.191 1.00 9.49 166 GLN A C 1
ATOM 1280 O O . GLN A 1 174 ? -27.698 8.634 -11.406 1.00 9.68 166 GLN A O 1
ATOM 1286 N N . THR A 1 175 ? -28.805 6.797 -12.119 1.00 9.06 167 THR A N 1
ATOM 1287 C CA . THR A 1 175 ? -28.354 5.967 -10.992 1.00 9.51 167 THR A CA 1
ATOM 1288 C C . THR A 1 175 ? -26.865 5.513 -11.070 1.00 9.35 167 THR A C 1
ATOM 1289 O O . THR A 1 175 ? -26.348 5.101 -10.051 1.00 9.58 167 THR A O 1
ATOM 1293 N N . THR A 1 176 ? -26.246 5.598 -12.239 1.00 10.25 168 THR A N 1
ATOM 1294 C CA . THR A 1 176 ? -25.014 4.914 -12.523 1.00 10.69 168 THR A CA 1
ATOM 1295 C C . THR A 1 176 ? -23.894 5.906 -12.847 1.00 11.19 168 THR A C 1
ATOM 1296 O O . THR A 1 176 ? -22.848 5.531 -13.404 1.00 13.88 168 THR A O 1
ATOM 1300 N N . LEU A 1 177 ? -24.023 7.170 -12.510 1.00 10.60 169 LEU A N 1
ATOM 1301 C CA . LEU A 1 177 ? -23.007 8.188 -12.875 1.00 10.89 169 LEU A CA 1
ATOM 1302 C C . LEU A 1 177 ? -21.734 8.097 -12.029 1.00 10.69 169 LEU A C 1
ATOM 1303 O O . LEU A 1 177 ? -21.730 7.509 -10.910 1.00 10.08 169 LEU A O 1
ATOM 1308 N N . SER A 1 178 ? -20.713 8.815 -12.489 1.00 10.48 170 SER A N 1
ATOM 1309 C CA . SER A 1 178 ? -19.522 9.074 -11.688 1.00 11.07 170 SER A CA 1
ATOM 1310 C C . SER A 1 178 ? -19.943 9.880 -10.456 1.00 10.65 170 SER A C 1
ATOM 1311 O O . SER A 1 178 ? -20.480 10.997 -10.573 1.00 9.86 170 SER A O 1
ATOM 1314 N N . VAL A 1 179 ? -19.626 9.407 -9.267 1.00 11.60 171 VAL A N 1
ATOM 1315 C CA . VAL A 1 179 ? -19.905 10.124 -8.018 1.00 12.82 171 VAL A CA 1
ATOM 1316 C C . VAL A 1 179 ? -19.132 11.477 -8.029 1.00 13.05 171 VAL A C 1
ATOM 1317 O O . VAL A 1 179 ? -19.782 12.523 -7.788 1.00 13.93 171 VAL A O 1
ATOM 1321 N N . ASP A 1 180 ? -17.874 11.476 -8.438 1.00 14.11 172 ASP A N 1
ATOM 1322 C CA . ASP A 1 180 ? -17.096 12.704 -8.424 1.00 15.51 172 ASP A CA 1
ATOM 1323 C C . ASP A 1 180 ? -17.627 13.718 -9.437 1.00 13.90 172 ASP A C 1
ATOM 1324 O O . ASP A 1 180 ? -17.764 14.932 -9.179 1.00 14.51 172 ASP A O 1
ATOM 1329 N N . ASP A 1 181 ? -17.897 13.290 -10.691 1.00 12.60 173 ASP A N 1
ATOM 1330 C CA . ASP A 1 181 ? -18.371 14.296 -11.683 1.00 12.64 173 ASP A CA 1
ATOM 1331 C C . ASP A 1 181 ? -19.760 14.815 -11.335 1.00 11.45 173 ASP A C 1
ATOM 1332 O O . ASP A 1 181 ? -20.102 16.007 -11.563 1.00 11.49 173 ASP A O 1
ATOM 1337 N N . THR A 1 182 ? -20.604 13.960 -10.752 1.00 10.64 174 THR A N 1
ATOM 1338 C CA . THR A 1 182 ? -21.960 14.421 -10.397 1.00 11.08 174 THR A CA 1
ATOM 1339 C C . THR A 1 182 ? -21.885 15.470 -9.278 1.00 11.31 174 THR A C 1
ATOM 1340 O O . THR A 1 182 ? -22.672 16.427 -9.300 1.00 11.79 174 THR A O 1
ATOM 1344 N N . SER A 1 183 ? -20.993 15.322 -8.329 1.00 12.22 175 SER A N 1
ATOM 1345 C CA . SER A 1 183 ? -20.799 16.350 -7.278 1.00 13.92 175 SER A CA 1
ATOM 1346 C C . SER A 1 183 ? -20.483 17.674 -7.960 1.00 13.63 175 SER A C 1
ATOM 1347 O O . SER A 1 183 ? -21.001 18.737 -7.506 1.00 13.99 175 SER A O 1
ATOM 1350 N N . ASP A 1 184 ? -19.608 17.693 -8.988 1.00 13.23 176 ASP A N 1
ATOM 1351 C CA . ASP A 1 184 ? -19.264 18.935 -9.688 1.00 13.93 176 ASP A CA 1
ATOM 1352 C C . ASP A 1 184 ? -20.564 19.531 -10.368 1.00 12.88 176 ASP A C 1
ATOM 1353 O O . ASP A 1 184 ? -20.780 20.745 -10.384 1.00 13.17 176 ASP A O 1
ATOM 1358 N N . VAL A 1 185 ? -21.426 18.724 -10.955 1.00 12.49 177 VAL A N 1
ATOM 1359 C CA . VAL A 1 185 ? -22.642 19.236 -11.599 1.00 11.69 177 VAL A CA 1
ATOM 1360 C C . VAL A 1 185 ? -23.604 19.844 -10.596 1.00 11.26 177 VAL A C 1
ATOM 1361 O O . VAL A 1 185 ? -24.141 20.915 -10.810 1.00 11.13 177 VAL A O 1
ATOM 1365 N N . ILE A 1 186 ? -23.772 19.159 -9.430 1.00 11.48 178 ILE A N 1
ATOM 1366 C CA . ILE A 1 186 ? -24.640 19.663 -8.375 1.00 11.88 178 ILE A CA 1
ATOM 1367 C C . ILE A 1 186 ? -24.109 20.967 -7.843 1.00 12.49 178 ILE A C 1
ATOM 1368 O O . ILE A 1 186 ? -24.918 21.878 -7.581 1.00 12.45 178 ILE A O 1
ATOM 1373 N N . ASP A 1 187 ? -22.819 21.069 -7.673 1.00 13.02 179 ASP A N 1
ATOM 1374 C CA . ASP A 1 187 ? -22.272 22.307 -7.111 1.00 14.30 179 ASP A CA 1
ATOM 1375 C C . ASP A 1 187 ? -22.559 23.417 -8.120 1.00 13.29 179 ASP A C 1
ATOM 1376 O O . ASP A 1 187 ? -22.974 24.552 -7.675 1.00 13.82 179 ASP A O 1
ATOM 1381 N N . ALA A 1 188 ? -22.458 23.180 -9.449 1.00 12.56 180 ALA A N 1
ATOM 1382 C CA . ALA A 1 188 ? -22.878 24.182 -10.395 1.00 12.68 180 ALA A CA 1
ATOM 1383 C C . ALA A 1 188 ? -24.344 24.517 -10.323 1.00 11.99 180 ALA A C 1
ATOM 1384 O O . ALA A 1 188 ? -24.719 25.726 -10.370 1.00 12.31 180 ALA A O 1
ATOM 1386 N N . LEU A 1 189 ? -25.225 23.498 -10.291 1.00 11.30 181 LEU A N 1
ATOM 1387 C CA . LEU A 1 189 ? -26.663 23.720 -10.124 1.00 11.10 181 LEU A CA 1
ATOM 1388 C C . LEU A 1 189 ? -26.971 24.642 -8.953 1.00 11.61 181 LEU A C 1
ATOM 1389 O O . LEU A 1 189 ? -27.784 25.568 -9.111 1.00 11.57 181 LEU A O 1
ATOM 1394 N N . ARG A 1 190 ? -26.342 24.395 -7.770 1.00 11.81 182 ARG A N 1
ATOM 1395 C CA . ARG A 1 190 ? -26.724 25.155 -6.595 1.00 12.89 182 ARG A CA 1
ATOM 1396 C C . ARG A 1 190 ? -26.162 26.578 -6.731 1.00 13.46 182 ARG A C 1
ATOM 1397 O O . ARG A 1 190 ? -26.767 27.514 -6.146 1.00 15.25 182 ARG A O 1
ATOM 1405 N N . LYS A 1 191 ? -25.042 26.781 -7.383 1.00 13.37 183 LYS A N 1
ATOM 1406 C CA . LYS A 1 191 ? -24.566 28.177 -7.621 1.00 15.77 183 LYS A CA 1
ATOM 1407 C C . LYS A 1 191 ? -25.436 28.951 -8.563 1.00 15.60 183 LYS A C 1
ATOM 1408 O O . LYS A 1 191 ? -25.693 30.171 -8.377 1.00 15.82 183 LYS A O 1
ATOM 1414 N N . ARG A 1 192 ? -25.945 28.303 -9.603 1.00 14.65 184 ARG A N 1
ATOM 1415 C CA . ARG A 1 192 ? -26.714 28.980 -10.582 1.00 14.06 184 ARG A CA 1
ATOM 1416 C C . ARG A 1 192 ? -28.213 29.160 -10.115 1.00 13.76 184 ARG A C 1
ATOM 1417 O O . ARG A 1 192 ? -28.830 30.183 -10.451 1.00 14.26 184 ARG A O 1
ATOM 1425 N N . PHE A 1 193 ? -28.718 28.148 -9.405 1.00 13.30 185 PHE A N 1
ATOM 1426 C CA . PHE A 1 193 ? -30.117 28.084 -9.021 1.00 13.21 185 PHE A CA 1
ATOM 1427 C C . PHE A 1 193 ? -30.164 27.857 -7.509 1.00 13.74 185 PHE A C 1
ATOM 1428 O O . PHE A 1 193 ? -30.400 26.722 -7.033 1.00 14.37 185 PHE A O 1
ATOM 1436 N N . PRO A 1 194 ? -30.001 28.919 -6.734 1.00 13.92 186 PRO A N 1
ATOM 1437 C CA . PRO A 1 194 ? -29.813 28.723 -5.290 1.00 14.32 186 PRO A CA 1
ATOM 1438 C C . PRO A 1 194 ? -31.033 28.100 -4.624 1.00 16.09 186 PRO A C 1
ATOM 1439 O O . PRO A 1 194 ? -30.884 27.512 -3.521 1.00 18.20 186 PRO A O 1
ATOM 1443 N N . LYS A 1 195 ? -32.233 28.225 -5.163 1.00 15.48 187 LYS A N 1
ATOM 1444 C CA . LYS A 1 195 ? -33.395 27.615 -4.515 1.00 15.90 187 LYS A CA 1
ATOM 1445 C C . LYS A 1 195 ? -33.694 26.197 -4.998 1.00 15.33 187 LYS A C 1
ATOM 1446 O O . LYS A 1 195 ? -34.726 25.607 -4.621 1.00 15.71 187 LYS A O 1
ATOM 1452 N N . ILE A 1 196 ? -32.802 25.616 -5.794 1.00 13.17 188 ILE A N 1
ATOM 1453 C CA . ILE A 1 196 ? -33.133 24.245 -6.332 1.00 13.09 188 ILE A CA 1
ATOM 1454 C C . ILE A 1 196 ? -33.201 23.222 -5.214 1.00 12.69 188 ILE A C 1
ATOM 1455 O O . ILE A 1 196 ? -32.455 23.285 -4.212 1.00 13.61 188 ILE A O 1
ATOM 1460 N N . VAL A 1 197 ? -34.102 22.275 -5.347 1.00 12.94 189 VAL A N 1
ATOM 1461 C CA . VAL A 1 197 ? -34.314 21.253 -4.337 1.00 13.58 189 VAL A CA 1
ATOM 1462 C C . VAL A 1 197 ? -33.969 19.870 -4.920 1.00 13.25 189 VAL A C 1
ATOM 1463 O O . VAL A 1 197 ? -34.260 19.553 -6.059 1.00 13.54 189 VAL A O 1
ATOM 1467 N N . GLY A 1 198 ? -33.290 19.050 -4.148 1.00 13.71 190 GLY A N 1
ATOM 1468 C CA . GLY A 1 198 ? -32.964 17.675 -4.494 1.00 13.50 190 GLY A CA 1
ATOM 1469 C C . GLY A 1 198 ? -32.903 16.756 -3.304 1.00 13.56 190 GLY A C 1
ATOM 1470 O O . GLY A 1 198 ? -33.283 17.137 -2.212 1.00 14.24 190 GLY A O 1
ATOM 1471 N N . PRO A 1 199 ? -32.435 15.519 -3.506 1.00 13.19 191 PRO A N 1
ATOM 1472 C CA . PRO A 1 199 ? -32.133 14.626 -2.353 1.00 14.05 191 PRO A CA 1
ATOM 1473 C C . PRO A 1 199 ? -30.983 15.149 -1.591 1.00 14.63 191 PRO A C 1
ATOM 1474 O O . PRO A 1 199 ? -30.434 16.194 -1.898 1.00 15.38 191 PRO A O 1
ATOM 1478 N N . ARG A 1 200 ? -30.630 14.452 -0.527 1.00 13.76 192 ARG A N 1
ATOM 1479 C CA . ARG A 1 200 ? -29.539 14.961 0.287 1.00 14.99 192 ARG A CA 1
ATOM 1480 C C . ARG A 1 200 ? -28.246 15.021 -0.529 1.00 14.57 192 ARG A C 1
ATOM 1481 O O . ARG A 1 200 ? -27.438 15.957 -0.338 1.00 15.72 192 ARG A O 1
ATOM 1489 N N . LYS A 1 201 ? -28.018 14.023 -1.409 1.00 13.92 193 LYS A N 1
ATOM 1490 C CA . LYS A 1 201 ? -26.767 13.928 -2.201 1.00 16.38 193 LYS A CA 1
ATOM 1491 C C . LYS A 1 201 ? -27.162 13.870 -3.704 1.00 14.76 193 LYS A C 1
ATOM 1492 O O . LYS A 1 201 ? -27.130 14.882 -4.398 1.00 17.15 193 LYS A O 1
ATOM 1498 N N . ASP A 1 202 ? -27.614 12.708 -4.169 1.00 12.36 194 ASP A N 1
ATOM 1499 C CA . ASP A 1 202 ? -27.979 12.474 -5.610 1.00 12.27 194 ASP A CA 1
ATOM 1500 C C . ASP A 1 202 ? -28.802 11.187 -5.561 1.00 11.82 194 ASP A C 1
ATOM 1501 O O . ASP A 1 202 ? -29.119 10.648 -4.535 1.00 12.00 194 ASP A O 1
ATOM 1506 N N . ASP A 1 203 ? -29.118 10.700 -6.750 1.00 10.81 195 ASP A N 1
ATOM 1507 C CA . ASP A 1 203 ? -29.824 9.443 -7.020 1.00 10.71 195 ASP A CA 1
ATOM 1508 C C . ASP A 1 203 ? -28.922 8.322 -7.417 1.00 9.81 195 ASP A C 1
ATOM 1509 O O . ASP A 1 203 ? -29.382 7.269 -7.819 1.00 9.95 195 ASP A O 1
ATOM 1514 N N . ILE A 1 204 ? -27.593 8.504 -7.317 1.00 9.61 196 ILE A N 1
ATOM 1515 C CA . ILE A 1 204 ? -26.612 7.450 -7.638 1.00 9.41 196 ILE A CA 1
ATOM 1516 C C . ILE A 1 204 ? -26.900 6.312 -6.641 1.00 9.25 196 ILE A C 1
ATOM 1517 O O . ILE A 1 204 ? -26.961 6.532 -5.394 1.00 9.86 196 ILE A O 1
ATOM 1522 N N . CYS A 1 205 ? -27.037 5.074 -7.112 1.00 9.14 197 CYS A N 1
ATOM 1523 C CA . CYS A 1 205 ? -27.431 4.027 -6.225 1.00 9.54 197 CYS A CA 1
ATOM 1524 C C . CYS A 1 205 ? -26.246 3.497 -5.421 1.00 9.65 197 CYS A C 1
ATOM 1525 O O . CYS A 1 205 ? -25.060 3.712 -5.698 1.00 9.27 197 CYS A O 1
ATOM 1528 N N . TYR A 1 206 ? -26.575 2.699 -4.374 1.00 9.91 198 TYR A N 1
ATOM 1529 C CA . TYR A 1 206 ? -25.586 2.085 -3.530 1.00 10.08 198 TYR A CA 1
ATOM 1530 C C . TYR A 1 206 ? -24.595 1.246 -4.308 1.00 9.64 198 TYR A C 1
ATOM 1531 O O . TYR A 1 206 ? -23.370 1.256 -4.008 1.00 9.82 198 TYR A O 1
ATOM 1540 N N . ALA A 1 207 ? -25.029 0.581 -5.376 1.00 9.65 199 ALA A N 1
ATOM 1541 C CA . ALA A 1 207 ? -24.105 -0.344 -6.052 1.00 9.59 199 ALA A CA 1
ATOM 1542 C C . ALA A 1 207 ? -23.081 0.429 -6.821 1.00 9.40 199 ALA A C 1
ATOM 1543 O O . ALA A 1 207 ? -21.911 0.055 -6.841 1.00 9.36 199 ALA A O 1
ATOM 1545 N N . THR A 1 208 ? -23.501 1.531 -7.420 1.00 9.06 200 THR A N 1
ATOM 1546 C CA . THR A 1 208 ? -22.578 2.388 -8.230 1.00 9.42 200 THR A CA 1
ATOM 1547 C C . THR A 1 208 ? -21.604 3.047 -7.296 1.00 9.44 200 THR A C 1
ATOM 1548 O O . THR A 1 208 ? -20.390 3.008 -7.524 1.00 9.61 200 THR A O 1
ATOM 1552 N N . THR A 1 209 ? -22.059 3.631 -6.161 1.00 9.81 201 THR A N 1
ATOM 1553 C CA . THR A 1 209 ? -21.143 4.233 -5.190 1.00 10.60 201 THR A CA 1
ATOM 1554 C C . THR A 1 209 ? -20.154 3.194 -4.716 1.00 10.53 201 THR A C 1
ATOM 1555 O O . THR A 1 209 ? -18.972 3.467 -4.659 1.00 11.09 201 THR A O 1
ATOM 1559 N N . ASN A 1 210 ? -20.631 2.017 -4.377 1.00 9.92 202 ASN A N 1
ATOM 1560 C CA . ASN A 1 210 ? -19.753 1.023 -3.730 1.00 10.63 202 ASN A CA 1
ATOM 1561 C C . ASN A 1 210 ? -18.766 0.463 -4.767 1.00 10.43 202 ASN A C 1
ATOM 1562 O O . ASN A 1 210 ? -17.562 0.258 -4.449 1.00 10.99 202 ASN A O 1
ATOM 1567 N N . ARG A 1 211 ? -19.142 0.274 -6.021 1.00 9.77 203 ARG A N 1
ATOM 1568 C CA . ARG A 1 211 ? -18.213 -0.271 -7.012 1.00 10.01 203 ARG A CA 1
ATOM 1569 C C . ARG A 1 211 ? -17.182 0.758 -7.390 1.00 9.82 203 ARG A C 1
ATOM 1570 O O . ARG A 1 211 ? -16.011 0.422 -7.609 1.00 10.14 203 ARG A O 1
ATOM 1578 N N . GLN A 1 212 ? -17.500 2.052 -7.428 1.00 10.09 204 GLN A N 1
ATOM 1579 C CA . GLN A 1 212 ? -16.562 3.113 -7.633 1.00 10.72 204 GLN A CA 1
ATOM 1580 C C . GLN A 1 212 ? -15.590 3.249 -6.452 1.00 11.09 204 GLN A C 1
ATOM 1581 O O . GLN A 1 212 ? -14.351 3.412 -6.680 1.00 11.34 204 GLN A O 1
ATOM 1587 N N . GLU A 1 213 ? -16.069 3.142 -5.195 1.00 11.26 205 GLU A N 1
ATOM 1588 C CA . GLU A 1 213 ? -15.106 3.166 -4.043 1.00 12.62 205 GLU A CA 1
ATOM 1589 C C . GLU A 1 213 ? -14.187 1.984 -4.146 1.00 12.14 205 GLU A C 1
ATOM 1590 O O . GLU A 1 213 ? -12.951 2.108 -3.879 1.00 12.66 205 GLU A O 1
ATOM 1596 N N . ALA A 1 214 ? -14.702 0.834 -4.499 1.00 11.44 206 ALA A N 1
ATOM 1597 C CA . ALA A 1 214 ? -13.878 -0.365 -4.576 1.00 11.76 206 ALA A CA 1
ATOM 1598 C C . ALA A 1 214 ? -12.848 -0.309 -5.683 1.00 12.14 206 ALA A C 1
ATOM 1599 O O . ALA A 1 214 ? -11.681 -0.812 -5.489 1.00 12.91 206 ALA A O 1
ATOM 1601 N N . VAL A 1 215 ? -13.171 0.256 -6.852 1.00 13.03 207 VAL A N 1
ATOM 1602 C CA . VAL A 1 215 ? -12.159 0.307 -7.913 1.00 14.15 207 VAL A CA 1
ATOM 1603 C C . VAL A 1 215 ? -11.137 1.392 -7.558 1.00 14.95 207 VAL A C 1
ATOM 1604 O O . VAL A 1 215 ? -9.965 1.293 -7.949 1.00 15.08 207 VAL A O 1
ATOM 1608 N N . ARG A 1 216 ? -11.494 2.437 -6.799 1.00 15.01 208 ARG A N 1
ATOM 1609 C CA . ARG A 1 216 ? -10.517 3.417 -6.289 1.00 16.49 208 ARG A CA 1
ATOM 1610 C C . ARG A 1 216 ? -9.496 2.714 -5.393 1.00 16.28 208 ARG A C 1
ATOM 1611 O O . ARG A 1 216 ? -8.252 2.887 -5.589 1.00 17.00 208 ARG A O 1
ATOM 1619 N N . ALA A 1 217 ? -9.946 1.860 -4.486 1.00 14.83 209 ALA A N 1
ATOM 1620 C CA . ALA A 1 217 ? -8.977 1.123 -3.633 1.00 15.47 209 ALA A CA 1
ATOM 1621 C C . ALA A 1 217 ? -8.155 0.173 -4.488 1.00 15.28 209 ALA A C 1
ATOM 1622 O O . ALA A 1 217 ? -6.901 0.035 -4.323 1.00 16.32 209 ALA A O 1
ATOM 1624 N N . LEU A 1 218 ? -8.744 -0.473 -5.473 1.00 14.98 210 LEU A N 1
ATOM 1625 C CA . LEU A 1 218 ? -8.036 -1.401 -6.311 1.00 15.68 210 LEU A CA 1
ATOM 1626 C C . LEU A 1 218 ? -6.994 -0.726 -7.136 1.00 15.97 210 LEU A C 1
ATOM 1627 O O . LEU A 1 218 ? -5.836 -1.212 -7.210 1.00 16.32 210 LEU A O 1
ATOM 1632 N N . ALA A 1 219 ? -7.304 0.434 -7.718 1.00 17.89 211 ALA A N 1
ATOM 1633 C CA . ALA A 1 219 ? -6.353 1.123 -8.616 1.00 19.25 211 ALA A CA 1
ATOM 1634 C C . ALA A 1 219 ? -5.203 1.725 -7.842 1.00 20.88 211 ALA A C 1
ATOM 1635 O O . ALA A 1 219 ? -4.133 1.992 -8.386 1.00 23.13 211 ALA A O 1
ATOM 1637 N N . GLU A 1 220 ? -5.376 1.937 -6.540 1.00 20.42 212 GLU A N 1
ATOM 1638 C CA . GLU A 1 220 ? -4.281 2.436 -5.732 1.00 22.81 212 GLU A CA 1
ATOM 1639 C C . GLU A 1 220 ? -3.169 1.402 -5.639 1.00 21.67 212 GLU A C 1
ATOM 1640 O O . GLU A 1 220 ? -2.001 1.781 -5.526 1.00 23.44 212 GLU A O 1
ATOM 1646 N N . GLN A 1 221 ? -3.518 0.128 -5.633 1.00 20.98 213 GLN A N 1
ATOM 1647 C CA . GLN A 1 221 ? -2.532 -0.980 -5.611 1.00 21.45 213 GLN A CA 1
ATOM 1648 C C . GLN A 1 221 ? -2.075 -1.514 -6.987 1.00 22.36 213 GLN A C 1
ATOM 1649 O O . GLN A 1 221 ? -0.930 -1.902 -7.173 1.00 25.81 213 GLN A O 1
ATOM 1655 N N . ALA A 1 222 ? -2.991 -1.590 -7.936 1.00 19.90 214 ALA A N 1
ATOM 1656 C CA . ALA A 1 222 ? -2.748 -2.176 -9.238 1.00 18.95 214 ALA A CA 1
ATOM 1657 C C . ALA A 1 222 ? -2.235 -1.202 -10.268 1.00 19.54 214 ALA A C 1
ATOM 1658 O O . ALA A 1 222 ? -2.632 -0.019 -10.312 1.00 21.52 214 ALA A O 1
ATOM 1660 N N . GLU A 1 223 ? -1.372 -1.688 -11.129 1.00 18.97 215 GLU A N 1
ATOM 1661 C CA . GLU A 1 223 ? -0.861 -0.934 -12.313 1.00 19.32 215 GLU A CA 1
ATOM 1662 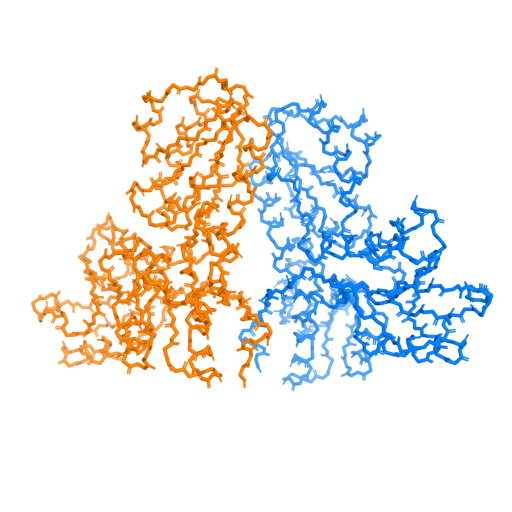C C . GLU A 1 223 ? -1.841 -0.919 -13.478 1.00 18.05 215 GLU A C 1
ATOM 1663 O O . GLU A 1 223 ? -1.929 0.039 -14.263 1.00 18.73 215 GLU A O 1
ATOM 1669 N N . VAL A 1 224 ? -2.575 -2.015 -13.577 1.00 16.08 216 VAL A N 1
ATOM 1670 C CA . VAL A 1 224 ? -3.501 -2.206 -14.718 1.00 15.04 216 VAL A CA 1
ATOM 1671 C C . VAL A 1 224 ? -4.786 -2.703 -14.070 1.00 14.66 216 VAL A C 1
ATOM 1672 O O . VAL A 1 224 ? -4.750 -3.593 -13.212 1.00 14.94 216 VAL A O 1
ATOM 1676 N N . VAL A 1 225 ? -5.943 -2.190 -14.522 1.00 13.56 217 VAL A N 1
ATOM 1677 C CA . VAL A 1 225 ? -7.230 -2.649 -14.005 1.00 13.47 217 VAL A CA 1
ATOM 1678 C C . VAL A 1 225 ? -8.042 -3.153 -15.207 1.00 12.93 217 VAL A C 1
ATOM 1679 O O . VAL A 1 225 ? -8.158 -2.470 -16.257 1.00 14.14 217 VAL A O 1
ATOM 1683 N N . LEU A 1 226 ? -8.590 -4.345 -15.064 1.00 12.15 218 LEU A N 1
ATOM 1684 C CA . LEU A 1 226 ? -9.512 -4.910 -16.051 1.00 12.11 218 LEU A CA 1
ATOM 1685 C C . LEU A 1 226 ? -10.901 -4.835 -15.467 1.00 11.63 218 LEU A C 1
ATOM 1686 O O . LEU A 1 226 ? -11.139 -5.283 -14.331 1.00 11.54 218 LEU A O 1
ATOM 1691 N N . VAL A 1 227 ? -11.844 -4.214 -16.179 1.00 11.00 219 VAL A N 1
ATOM 1692 C CA . VAL A 1 227 ? -13.245 -4.102 -15.764 1.00 10.78 219 VAL A CA 1
ATOM 1693 C C . VAL A 1 227 ? -14.041 -4.994 -16.671 1.00 10.50 219 VAL A C 1
ATOM 1694 O O . VAL A 1 227 ? -14.106 -4.762 -17.911 1.00 10.60 219 VAL A O 1
ATOM 1698 N N . VAL A 1 228 ? -14.668 -6.047 -16.125 1.00 11.00 220 VAL A N 1
ATOM 1699 C CA . VAL A 1 228 ? -15.527 -6.901 -16.899 1.00 11.01 220 VAL A CA 1
ATOM 1700 C C . VAL A 1 228 ? -16.907 -6.200 -17.036 1.00 11.23 220 VAL A C 1
ATOM 1701 O O . VAL A 1 228 ? -17.585 -5.894 -16.041 1.00 11.36 220 VAL A O 1
ATOM 1705 N N . GLY A 1 229 ? -17.274 -5.882 -18.276 1.00 10.92 221 GLY A N 1
ATOM 1706 C CA . GLY A 1 229 ? -18.569 -5.323 -18.595 1.00 11.11 221 GLY A CA 1
ATOM 1707 C C . GLY A 1 229 ? -18.646 -5.064 -20.065 1.00 11.85 221 GLY A C 1
ATOM 1708 O O . GLY A 1 229 ? -17.626 -4.905 -20.680 1.00 13.97 221 GLY A O 1
ATOM 1709 N N . SER A 1 230 ? -19.836 -4.879 -20.546 1.00 11.60 222 SER A N 1
ATOM 1710 C CA . SER A 1 230 ? -20.091 -4.586 -21.968 1.00 11.45 222 SER A CA 1
ATOM 1711 C C . SER A 1 230 ? -19.914 -3.121 -22.261 1.00 11.83 222 SER A C 1
ATOM 1712 O O . SER A 1 230 ? -19.986 -2.204 -21.420 1.00 11.91 222 SER A O 1
ATOM 1715 N N . LYS A 1 231 ? -19.676 -2.833 -23.562 1.00 12.84 223 LYS A N 1
ATOM 1716 C CA . LYS A 1 231 ? -19.403 -1.432 -23.997 1.00 12.82 223 LYS A CA 1
ATOM 1717 C C . LYS A 1 231 ? -20.533 -0.480 -23.735 1.00 12.22 223 LYS A C 1
ATOM 1718 O O . LYS A 1 231 ? -20.273 0.720 -23.536 1.00 12.57 223 LYS A O 1
ATOM 1724 N N . ASN A 1 232 ? -21.766 -0.951 -23.735 1.00 12.35 224 ASN A N 1
ATOM 1725 C CA . ASN A 1 232 ? -22.937 -0.127 -23.475 1.00 12.56 224 ASN A CA 1
ATOM 1726 C C . ASN A 1 232 ? -23.391 -0.091 -22.015 1.00 12.35 224 ASN A C 1
ATOM 1727 O O . ASN A 1 232 ? -24.402 0.500 -21.727 1.00 13.20 224 ASN A O 1
ATOM 1732 N N . SER A 1 233 ? -22.541 -0.591 -21.151 1.00 11.66 225 SER A N 1
ATOM 1733 C CA . SER A 1 233 ? -22.848 -0.482 -19.699 1.00 10.98 225 SER A CA 1
ATOM 1734 C C . SER A 1 233 ? -22.300 0.814 -19.098 1.00 10.87 225 SER A C 1
ATOM 1735 O O . SER A 1 233 ? -21.068 0.937 -19.002 1.00 11.45 225 SER A O 1
ATOM 1738 N N . SER A 1 234 ? -23.157 1.734 -18.790 1.00 11.77 226 SER A N 1
ATOM 1739 C CA . SER A 1 234 ? -22.714 3.009 -18.215 1.00 12.24 226 SER A CA 1
ATOM 1740 C C . SER A 1 234 ? -21.892 2.792 -16.933 1.00 10.79 226 SER A C 1
ATOM 1741 O O . SER A 1 234 ? -20.817 3.353 -16.809 1.00 10.78 226 SER A O 1
ATOM 1744 N N . ASN A 1 235 ? -22.476 2.027 -16.015 1.00 10.24 227 ASN A N 1
ATOM 1745 C CA . ASN A 1 235 ? -21.780 1.893 -14.709 1.00 10.16 227 ASN A CA 1
ATOM 1746 C C . ASN A 1 235 ? -20.399 1.260 -14.947 1.00 9.97 227 ASN A C 1
ATOM 1747 O O . ASN A 1 235 ? -19.430 1.614 -14.250 1.00 10.15 227 ASN A O 1
ATOM 1752 N N . SER A 1 236 ? -20.303 0.266 -15.870 1.00 10.30 228 SER A N 1
ATOM 1753 C CA . SER A 1 236 ? -18.994 -0.367 -16.083 1.00 10.49 228 SER A CA 1
ATOM 1754 C C . SER A 1 236 ? -17.968 0.606 -16.652 1.00 10.97 228 SER A C 1
ATOM 1755 O O . SER A 1 236 ? -16.753 0.629 -16.235 1.00 11.33 228 SER A O 1
ATOM 1758 N N . ASN A 1 237 ? -18.423 1.425 -17.617 1.00 11.10 229 ASN A N 1
ATOM 1759 C CA . ASN A 1 237 ? -17.503 2.446 -18.195 1.00 12.62 229 ASN A CA 1
ATOM 1760 C C . ASN A 1 237 ? -17.038 3.433 -17.122 1.00 12.05 229 ASN A C 1
ATOM 1761 O O . ASN A 1 237 ? -15.857 3.842 -17.131 1.00 12.77 229 ASN A O 1
ATOM 1766 N N . ARG A 1 238 ? -17.891 3.774 -16.114 1.00 11.51 230 ARG A N 1
ATOM 1767 C CA . ARG A 1 238 ? -17.444 4.634 -14.988 1.00 11.56 230 ARG A CA 1
ATOM 1768 C C . ARG A 1 238 ? -16.271 4.018 -14.221 1.00 11.26 230 ARG A C 1
ATOM 1769 O O . ARG A 1 238 ? -15.426 4.747 -13.722 1.00 11.01 230 ARG A O 1
ATOM 1777 N N . LEU A 1 239 ? -16.264 2.703 -14.109 1.00 10.41 231 LEU A N 1
ATOM 1778 C CA . LEU A 1 239 ? -15.153 2.041 -13.305 1.00 10.62 231 LEU A CA 1
ATOM 1779 C C . LEU A 1 239 ? -13.881 2.116 -14.065 1.00 10.93 231 LEU A C 1
ATOM 1780 O O . LEU A 1 239 ? -12.823 2.433 -13.487 1.00 11.91 231 LEU A O 1
ATOM 1785 N N . ALA A 1 240 ? -13.935 1.906 -15.385 1.00 11.14 232 ALA A N 1
ATOM 1786 C CA . ALA A 1 240 ? -12.686 1.998 -16.183 1.00 11.36 232 ALA A CA 1
ATOM 1787 C C . ALA A 1 240 ? -12.201 3.414 -16.237 1.00 12.17 232 ALA A C 1
ATOM 1788 O O . ALA A 1 240 ? -11.000 3.654 -16.073 1.00 13.04 232 ALA A O 1
ATOM 1790 N N . GLU A 1 241 ? -13.103 4.381 -16.360 1.00 12.27 233 GLU A N 1
ATOM 1791 C CA . GLU A 1 241 ? -12.743 5.781 -16.397 1.00 13.39 233 GLU A CA 1
ATOM 1792 C C . GLU A 1 241 ? -12.094 6.196 -15.070 1.00 12.72 233 GLU A C 1
ATOM 1793 O O . GLU A 1 241 ? -11.115 6.959 -15.069 1.00 12.64 233 GLU A O 1
ATOM 1799 N N . LEU A 1 242 ? -12.614 5.754 -13.908 1.00 12.27 234 LEU A N 1
ATOM 1800 C CA . LEU A 1 242 ? -12.075 6.147 -12.628 1.00 13.29 234 LEU A CA 1
ATOM 1801 C C . LEU A 1 242 ? -10.611 5.689 -12.585 1.00 13.22 234 LEU A C 1
ATOM 1802 O O . LEU A 1 242 ? -9.736 6.466 -12.174 1.00 13.93 234 LEU A O 1
ATOM 1807 N N . ALA A 1 243 ? -10.341 4.465 -12.983 1.00 13.26 235 ALA A N 1
ATOM 1808 C CA . ALA A 1 243 ? -8.994 3.929 -12.811 1.00 14.20 235 ALA A CA 1
ATOM 1809 C C . ALA A 1 243 ? -8.093 4.669 -13.763 1.00 14.62 235 ALA A C 1
ATOM 1810 O O . ALA A 1 243 ? -6.914 4.968 -13.430 1.00 14.15 235 ALA A O 1
ATOM 1812 N N . GLN A 1 244 ? -8.543 4.977 -14.993 1.00 14.22 236 GLN A N 1
ATOM 1813 C CA . GLN A 1 244 ? -7.752 5.750 -15.927 1.00 15.36 236 GLN A CA 1
ATOM 1814 C C . GLN A 1 244 ? -7.373 7.110 -15.403 1.00 15.11 236 GLN A C 1
ATOM 1815 O O . GLN A 1 244 ? -6.208 7.563 -15.595 1.00 16.75 236 GLN A O 1
ATOM 1821 N N . ARG A 1 245 ? -8.288 7.782 -14.749 1.00 14.80 237 ARG A N 1
ATOM 1822 C CA . ARG A 1 245 ? -8.056 9.135 -14.286 1.00 15.12 237 ARG A CA 1
ATOM 1823 C C . ARG A 1 245 ? -7.008 9.073 -13.146 1.00 16.01 237 ARG A C 1
ATOM 1824 O O . ARG A 1 245 ? -6.325 10.084 -12.987 1.00 17.89 237 ARG A O 1
ATOM 1832 N N . MET A 1 246 ? -6.880 7.927 -12.464 1.00 15.33 238 MET A N 1
ATOM 1833 C CA . MET A 1 246 ? -5.846 7.714 -11.417 1.00 15.65 238 MET A CA 1
ATOM 1834 C C . MET A 1 246 ? -4.515 7.382 -12.033 1.00 15.12 238 MET A C 1
ATOM 1835 O O . MET A 1 246 ? -3.526 7.199 -11.315 1.00 16.36 238 MET A O 1
ATOM 1840 N N . GLY A 1 247 ? -4.454 7.362 -13.365 1.00 15.18 239 GLY A N 1
ATOM 1841 C CA . GLY A 1 247 ? -3.155 7.149 -14.085 1.00 16.19 239 GLY A CA 1
ATOM 1842 C C . GLY A 1 247 ? -2.845 5.701 -14.331 1.00 16.99 239 GLY A C 1
ATOM 1843 O O . GLY A 1 247 ? -1.747 5.390 -14.717 1.00 19.11 239 GLY A O 1
ATOM 1844 N N . LYS A 1 248 ? -3.818 4.807 -14.185 1.00 15.87 240 LYS A N 1
ATOM 1845 C CA . LYS A 1 248 ? -3.567 3.382 -14.420 1.00 17.33 240 LYS A CA 1
ATOM 1846 C C . LYS A 1 248 ? -4.101 3.071 -15.781 1.00 17.10 240 LYS A C 1
ATOM 1847 O O . LYS A 1 248 ? -5.096 3.701 -16.236 1.00 18.76 240 LYS A O 1
ATOM 1853 N N . ARG A 1 249 ? -3.521 2.059 -16.432 1.00 17.82 241 ARG A N 1
ATOM 1854 C CA . ARG A 1 249 ? -4.115 1.583 -17.694 1.00 17.79 241 ARG A CA 1
ATOM 1855 C C . ARG A 1 249 ? -5.313 0.764 -17.274 1.00 17.38 241 ARG A C 1
ATOM 1856 O O . ARG A 1 249 ? -5.247 -0.028 -16.327 1.00 17.39 241 ARG A O 1
ATOM 1864 N N . ALA A 1 250 ? -6.445 0.985 -17.927 1.00 14.91 242 ALA A N 1
ATOM 1865 C CA . ALA A 1 250 ? -7.676 0.248 -17.581 1.00 14.86 242 ALA A CA 1
ATOM 1866 C C . ALA A 1 250 ? -8.414 -0.087 -18.852 1.00 14.62 242 ALA A C 1
ATOM 1867 O O . ALA A 1 250 ? -8.477 0.739 -19.848 1.00 17.03 242 ALA A O 1
ATOM 1869 N N . PHE A 1 251 ? -8.919 -1.304 -18.909 1.00 13.53 243 PHE A N 1
ATOM 1870 C CA . PHE A 1 251 ? -9.611 -1.838 -20.098 1.00 14.09 243 PHE A CA 1
ATOM 1871 C C . PHE A 1 251 ? -10.932 -2.374 -19.683 1.00 14.34 243 PHE A C 1
ATOM 1872 O O . PHE A 1 251 ? -11.039 -3.174 -18.727 1.00 14.28 243 PHE A O 1
ATOM 1880 N N . LEU A 1 252 ? -11.942 -2.004 -20.450 1.00 12.61 244 LEU A N 1
ATOM 1881 C CA . LEU A 1 252 ? -13.304 -2.564 -20.313 1.00 12.45 244 LEU A CA 1
ATOM 1882 C C . LEU A 1 252 ? -13.321 -3.761 -21.231 1.00 12.84 244 LEU A C 1
ATOM 1883 O O . LEU A 1 252 ? -13.116 -3.586 -22.465 1.00 14.16 244 LEU A O 1
ATOM 1888 N N . ILE A 1 253 ? -13.637 -4.957 -20.750 1.00 13.17 245 ILE A N 1
ATOM 1889 C CA . ILE A 1 253 ? -13.609 -6.198 -21.524 1.00 13.90 245 ILE A CA 1
ATOM 1890 C C . ILE A 1 253 ? -14.861 -7.009 -21.280 1.00 13.81 245 ILE A C 1
ATOM 1891 O O . ILE A 1 253 ? -15.400 -7.032 -20.157 1.00 13.30 245 ILE A O 1
ATOM 1896 N N . ASP A 1 254 ? -15.346 -7.690 -22.318 1.00 14.27 246 ASP A N 1
ATOM 1897 C CA . ASP A 1 254 ? -16.476 -8.573 -22.187 1.00 14.96 246 ASP A CA 1
ATOM 1898 C C . ASP A 1 254 ? -16.122 -9.862 -21.520 1.00 17.05 246 ASP A C 1
ATOM 1899 O O . ASP A 1 254 ? -16.938 -10.441 -20.746 1.00 18.78 246 ASP A O 1
ATOM 1904 N N . ASP A 1 255 ? -14.947 -10.368 -21.830 1.00 16.95 247 ASP A N 1
ATOM 1905 C CA . ASP A 1 255 ? -14.508 -11.688 -21.376 1.00 18.78 247 ASP A CA 1
ATOM 1906 C C . ASP A 1 255 ? -13.008 -11.844 -21.576 1.00 17.28 247 ASP A C 1
ATOM 1907 O O . ASP A 1 255 ? -12.333 -10.962 -22.109 1.00 17.93 247 ASP A O 1
ATOM 1912 N N . ALA A 1 256 ? -12.510 -12.973 -21.098 1.00 16.70 248 ALA A N 1
ATOM 1913 C CA . ALA A 1 256 ? -11.060 -13.254 -21.053 1.00 17.52 248 ALA A CA 1
ATOM 1914 C C . ALA A 1 256 ? -10.402 -13.253 -22.397 1.00 17.11 248 ALA A C 1
ATOM 1915 O O . ALA A 1 256 ? -9.233 -12.883 -22.477 1.00 17.67 248 ALA A O 1
ATOM 1917 N N . LYS A 1 257 ? -11.157 -13.595 -23.444 1.00 19.33 249 LYS A N 1
ATOM 1918 C CA . LYS A 1 257 ? -10.595 -13.559 -24.795 1.00 20.86 249 LYS A CA 1
ATOM 1919 C C . LYS A 1 257 ? -10.178 -12.161 -25.295 1.00 20.04 249 LYS A C 1
ATOM 1920 O O . LYS A 1 257 ? -9.319 -12.029 -26.223 1.00 21.25 249 LYS A O 1
ATOM 1926 N N . ASP A 1 258 ? -10.780 -11.104 -24.726 1.00 17.82 250 ASP A N 1
ATOM 1927 C CA . ASP A 1 258 ? -10.444 -9.743 -25.028 1.00 18.43 250 ASP A CA 1
ATOM 1928 C C . ASP A 1 258 ? -9.038 -9.297 -24.525 1.00 18.06 250 ASP A C 1
ATOM 1929 O O . ASP A 1 258 ? -8.554 -8.260 -24.957 1.00 19.66 250 ASP A O 1
ATOM 1934 N N . ILE A 1 259 ? -8.442 -10.022 -23.560 1.00 16.15 251 ILE A N 1
ATOM 1935 C CA . ILE A 1 259 ? -7.201 -9.579 -22.902 1.00 16.61 251 ILE A CA 1
ATOM 1936 C C . ILE A 1 259 ? -6.056 -9.734 -23.904 1.00 18.34 251 ILE A C 1
ATOM 1937 O O . ILE A 1 259 ? -5.852 -10.806 -24.433 1.00 19.54 251 ILE A O 1
ATOM 1942 N N . GLN A 1 260 ? -5.406 -8.611 -24.207 1.00 18.36 252 GLN A N 1
ATOM 1943 C CA . GLN A 1 260 ? -4.223 -8.609 -25.051 1.00 20.38 252 GLN A CA 1
ATOM 1944 C C . GLN A 1 260 ? -3.022 -8.768 -24.129 1.00 19.42 252 GLN A C 1
ATOM 1945 O O . GLN A 1 260 ? -2.920 -8.103 -23.106 1.00 21.08 252 GLN A O 1
ATOM 1951 N N . GLU A 1 261 ? -2.114 -9.681 -24.472 1.00 21.05 253 GLU A N 1
ATOM 1952 C CA . GLU A 1 261 ? -0.950 -9.964 -23.572 1.00 22.79 253 GLU A CA 1
ATOM 1953 C C . GLU A 1 261 ? -0.030 -8.743 -23.237 1.00 21.46 253 GLU A C 1
ATOM 1954 O O . GLU A 1 261 ? 0.464 -8.648 -22.096 1.00 21.09 253 GLU A O 1
ATOM 1960 N N . GLU A 1 262 ? 0.121 -7.804 -24.177 1.00 20.71 254 GLU A N 1
ATOM 1961 C CA . GLU A 1 262 ? 0.873 -6.579 -23.954 1.00 20.30 254 GLU A CA 1
ATOM 1962 C C . GLU A 1 262 ? 0.350 -5.784 -22.757 1.00 19.72 254 GLU A C 1
ATOM 1963 O O . GLU A 1 262 ? 1.093 -5.071 -22.121 1.00 20.63 254 GLU A O 1
ATOM 1969 N N . TRP A 1 263 ? -0.964 -5.892 -22.450 1.00 18.70 255 TRP A N 1
ATOM 1970 C CA . TRP A 1 263 ? -1.538 -5.064 -21.427 1.00 18.71 255 TRP A CA 1
ATOM 1971 C C . TRP A 1 263 ? -0.941 -5.452 -20.089 1.00 18.56 255 TRP A C 1
ATOM 1972 O O . TRP A 1 263 ? -0.942 -4.636 -19.163 1.00 18.05 255 TRP A O 1
ATOM 1983 N N . VAL A 1 264 ? -0.543 -6.719 -19.940 1.00 19.89 256 VAL A N 1
ATOM 1984 C CA . VAL A 1 264 ? -0.080 -7.235 -18.632 1.00 21.61 256 VAL A CA 1
ATOM 1985 C C . VAL A 1 264 ? 1.376 -7.771 -18.633 1.00 25.94 256 VAL A C 1
ATOM 1986 O O . VAL A 1 264 ? 1.880 -8.158 -17.604 1.00 25.98 256 VAL A O 1
ATOM 1990 N N . LYS A 1 265 ? 2.042 -7.752 -19.775 1.00 28.75 257 LYS A N 1
ATOM 1991 C CA . LYS A 1 265 ? 3.440 -8.177 -19.800 1.00 30.54 257 LYS A CA 1
ATOM 1992 C C . LYS A 1 265 ? 4.291 -7.374 -18.810 1.00 31.68 257 LYS A C 1
ATOM 1993 O O . LYS A 1 265 ? 4.329 -6.140 -18.861 1.00 31.47 257 LYS A O 1
ATOM 1999 N N . GLU A 1 266 ? 4.935 -8.070 -17.870 1.00 35.21 258 GLU A N 1
ATOM 2000 C CA . GLU A 1 266 ? 5.928 -7.400 -17.014 1.00 37.14 258 GLU A CA 1
ATOM 2001 C C . GLU A 1 266 ? 5.234 -6.490 -15.993 1.00 31.05 258 GLU A C 1
ATOM 2002 O O . GLU A 1 266 ? 5.852 -5.666 -15.336 1.00 33.00 258 GLU A O 1
ATOM 2008 N N . VAL A 1 267 ? 3.918 -6.616 -15.870 1.00 25.48 259 VAL A N 1
ATOM 2009 C CA . VAL A 1 267 ? 3.178 -5.897 -14.852 1.00 23.04 259 VAL A CA 1
ATOM 2010 C C . VAL A 1 267 ? 3.188 -6.705 -13.527 1.00 22.40 259 VAL A C 1
ATOM 2011 O O . VAL A 1 267 ? 2.963 -7.915 -13.521 1.00 25.61 259 VAL A O 1
ATOM 2015 N N . LYS A 1 268 ? 3.479 -6.050 -12.417 1.00 21.27 260 LYS A N 1
ATOM 2016 C CA . LYS A 1 268 ? 3.568 -6.729 -11.115 1.00 23.71 260 LYS A CA 1
ATOM 2017 C C . LYS A 1 268 ? 2.242 -6.924 -10.367 1.00 21.61 260 LYS A C 1
ATOM 2018 O O . LYS A 1 268 ? 2.120 -7.811 -9.531 1.00 20.24 260 LYS A O 1
ATOM 2024 N N . CYS A 1 269 ? 1.268 -6.031 -10.578 1.00 20.37 261 CYS A N 1
ATOM 2025 C CA . CYS A 1 269 ? -0.021 -6.118 -9.912 1.00 18.98 261 CYS A CA 1
ATOM 2026 C C . CYS A 1 269 ? -1.129 -5.706 -10.888 1.00 17.85 261 CYS A C 1
ATOM 2027 O O . CYS A 1 269 ? -1.110 -4.604 -11.425 1.00 17.10 261 CYS A O 1
ATOM 2030 N N . VAL A 1 270 ? -1.996 -6.664 -11.154 1.00 16.37 262 VAL A N 1
ATOM 2031 C CA . VAL A 1 270 ? -3.176 -6.448 -12.004 1.00 15.98 262 VAL A CA 1
ATOM 2032 C C . VAL A 1 270 ? -4.439 -6.582 -11.132 1.00 15.30 262 VAL A C 1
ATOM 2033 O O . VAL A 1 270 ? -4.532 -7.485 -10.293 1.00 15.91 262 VAL A O 1
ATOM 2037 N N . GLY A 1 271 ? -5.363 -5.628 -11.351 1.00 14.50 263 GLY A N 1
ATOM 2038 C CA . GLY A 1 271 ? -6.611 -5.611 -10.609 1.00 14.95 263 GLY A CA 1
ATOM 2039 C C . GLY A 1 271 ? -7.741 -6.013 -11.542 1.00 13.19 263 GLY A C 1
ATOM 2040 O O . GLY A 1 271 ? -7.732 -5.666 -12.747 1.00 13.92 263 GLY A O 1
ATOM 2041 N N . VAL A 1 272 ? -8.729 -6.730 -11.011 1.00 12.91 264 VAL A N 1
ATOM 2042 C CA . VAL A 1 272 ? -9.933 -7.075 -11.783 1.00 12.33 264 VAL A CA 1
ATOM 2043 C C . VAL A 1 272 ? -11.176 -6.633 -11.043 1.00 11.74 264 VAL A C 1
ATOM 2044 O O . VAL A 1 272 ? -11.253 -6.863 -9.815 1.00 11.38 264 VAL A O 1
ATOM 2048 N N . THR A 1 273 ? -12.118 -5.991 -11.674 1.00 11.04 265 THR A N 1
ATOM 2049 C CA . THR A 1 273 ? -13.457 -5.759 -11.088 1.00 11.21 265 THR A CA 1
ATOM 2050 C C . THR A 1 273 ? -14.452 -6.071 -12.203 1.00 10.83 265 THR A C 1
ATOM 2051 O O . THR A 1 273 ? -14.141 -6.574 -13.288 1.00 11.49 265 THR A O 1
ATOM 2055 N N . ALA A 1 274 ? -15.708 -5.820 -11.887 1.00 10.17 266 ALA A N 1
ATOM 2056 C CA . ALA A 1 274 ? -16.833 -6.137 -12.752 1.00 9.69 266 ALA A CA 1
ATOM 2057 C C . ALA A 1 274 ? -17.908 -5.154 -12.524 1.00 9.62 266 ALA A C 1
ATOM 2058 O O . ALA A 1 274 ? -18.168 -4.828 -11.312 1.00 9.83 266 ALA A O 1
ATOM 2060 N N . GLY A 1 275 ? -18.562 -4.702 -13.586 1.00 9.28 267 GLY A N 1
ATOM 2061 C CA . GLY A 1 275 ? -19.738 -3.800 -13.453 1.00 9.22 267 GLY A CA 1
ATOM 2062 C C . GLY A 1 275 ? -20.922 -4.561 -12.841 1.00 9.22 267 GLY A C 1
ATOM 2063 O O . GLY A 1 275 ? -20.947 -5.786 -12.705 1.00 9.07 267 GLY A O 1
ATOM 2064 N N . ALA A 1 276 ? -22.003 -3.815 -12.636 1.00 9.17 268 ALA A N 1
ATOM 2065 C CA . ALA A 1 276 ? -23.170 -4.327 -11.885 1.00 9.49 268 ALA A CA 1
ATOM 2066 C C . ALA A 1 276 ? -23.994 -5.341 -12.678 1.00 9.64 268 ALA A C 1
ATOM 2067 O O . ALA A 1 276 ? -24.802 -6.069 -12.127 1.00 9.90 268 ALA A O 1
ATOM 2069 N N . SER A 1 277 ? -23.767 -5.384 -13.974 1.00 9.85 269 SER A N 1
ATOM 2070 C CA . SER A 1 277 ? -24.426 -6.333 -14.909 1.00 10.55 269 SER A CA 1
ATOM 2071 C C . SER A 1 277 ? -23.575 -7.492 -15.341 1.00 10.52 269 SER A C 1
ATOM 2072 O O . SER A 1 277 ? -24.073 -8.305 -16.173 1.00 11.20 269 SER A O 1
ATOM 2075 N N . ALA A 1 278 ? -22.360 -7.676 -14.802 1.00 10.93 270 ALA A N 1
ATOM 2076 C CA . ALA A 1 278 ? -21.495 -8.757 -15.329 1.00 11.80 270 ALA A CA 1
ATOM 2077 C C . ALA A 1 278 ? -21.510 -9.952 -14.431 1.00 11.64 270 ALA A C 1
ATOM 2078 O O . ALA A 1 278 ? -21.180 -9.839 -13.199 1.00 10.89 270 ALA A O 1
ATOM 2080 N N . PRO A 1 279 ? -21.842 -11.179 -14.915 1.00 12.48 271 PRO A N 1
ATOM 2081 C CA . PRO A 1 279 ? -21.855 -12.373 -14.041 1.00 13.62 271 PRO A CA 1
ATOM 2082 C C . PRO A 1 279 ? -20.462 -12.786 -13.615 1.00 12.58 271 PRO A C 1
ATOM 2083 O O . PRO A 1 279 ? -19.420 -12.557 -14.266 1.00 13.46 271 PRO A O 1
ATOM 2087 N N . ASP A 1 280 ? -20.480 -13.415 -12.449 1.00 13.27 272 ASP A N 1
ATOM 2088 C CA . ASP A 1 280 ? -19.240 -13.848 -11.815 1.00 14.17 272 ASP A CA 1
ATOM 2089 C C . ASP A 1 280 ? -18.359 -14.831 -12.612 1.00 13.23 272 ASP A C 1
ATOM 2090 O O . ASP A 1 280 ? -17.136 -14.792 -12.511 1.00 13.27 272 ASP A O 1
ATOM 2095 N N . ILE A 1 281 ? -19.029 -15.702 -13.359 1.00 13.10 273 ILE A N 1
ATOM 2096 C CA . ILE A 1 281 ? -18.264 -16.637 -14.216 1.00 13.02 273 ILE A CA 1
ATOM 2097 C C . ILE A 1 281 ? -17.309 -15.896 -15.116 1.00 12.16 273 ILE A C 1
ATOM 2098 O O . ILE A 1 281 ? -16.215 -16.396 -15.373 1.00 11.74 273 ILE A O 1
ATOM 2103 N N . LEU A 1 282 ? -17.671 -14.684 -15.591 1.00 11.96 274 LEU A N 1
ATOM 2104 C CA . LEU A 1 282 ? -16.804 -13.981 -16.518 1.00 12.45 274 LEU A CA 1
ATOM 2105 C C . LEU A 1 282 ? -15.546 -13.540 -15.756 1.00 11.99 274 LEU A C 1
ATOM 2106 O O . LEU A 1 282 ? -14.409 -13.593 -16.265 1.00 12.50 274 LEU A O 1
ATOM 2111 N N . VAL A 1 283 ? -15.673 -13.128 -14.504 1.00 12.36 275 VAL A N 1
ATOM 2112 C CA . VAL A 1 283 ? -14.500 -12.764 -13.687 1.00 13.52 275 VAL A CA 1
ATOM 2113 C C . VAL A 1 283 ? -13.663 -13.998 -13.448 1.00 13.20 275 VAL A C 1
ATOM 2114 O O . VAL A 1 283 ? -12.441 -13.886 -13.557 1.00 12.56 275 VAL A O 1
ATOM 2118 N N . GLN A 1 284 ? -14.279 -15.132 -13.153 1.00 13.11 276 GLN A N 1
ATOM 2119 C CA . GLN A 1 284 ? -13.490 -16.367 -12.868 1.00 13.48 276 GLN A CA 1
ATOM 2120 C C . GLN A 1 284 ? -12.700 -16.742 -14.163 1.00 12.48 276 GLN A C 1
ATOM 2121 O O . GLN A 1 284 ? -11.526 -17.129 -14.003 1.00 12.56 276 GLN A O 1
ATOM 2127 N N . ASN A 1 285 ? -13.190 -16.538 -15.383 1.00 11.99 277 ASN A N 1
ATOM 2128 C CA . ASN A 1 285 ? -12.457 -16.825 -16.590 1.00 12.81 277 ASN A CA 1
ATOM 2129 C C . ASN A 1 285 ? -11.383 -15.806 -16.859 1.00 13.12 277 ASN A C 1
ATOM 2130 O O . ASN A 1 285 ? -10.298 -16.195 -17.312 1.00 12.75 277 ASN A O 1
ATOM 2135 N N . VAL A 1 286 ? -11.584 -14.531 -16.520 1.00 12.70 278 VAL A N 1
ATOM 2136 C CA . VAL A 1 286 ? -10.556 -13.535 -16.601 1.00 14.26 278 VAL A CA 1
ATOM 2137 C C . VAL A 1 286 ? -9.371 -13.906 -15.693 1.00 13.88 278 VAL A C 1
ATOM 2138 O O . VAL A 1 286 ? -8.186 -13.788 -16.078 1.00 13.49 278 VAL A O 1
ATOM 2142 N N . VAL A 1 287 ? -9.662 -14.274 -14.427 1.00 14.75 279 VAL A N 1
ATOM 2143 C CA . VAL A 1 287 ? -8.625 -14.669 -13.492 1.00 14.85 279 VAL A CA 1
ATOM 2144 C C . VAL A 1 287 ? -7.860 -15.857 -14.088 1.00 14.79 279 VAL A C 1
ATOM 2145 O O . VAL A 1 287 ? -6.629 -15.885 -14.027 1.00 15.01 279 VAL A O 1
ATOM 2149 N N . ALA A 1 288 ? -8.563 -16.844 -14.615 1.00 14.63 280 ALA A N 1
ATOM 2150 C CA . ALA A 1 288 ? -7.835 -18.040 -15.180 1.00 16.06 280 ALA A CA 1
ATOM 2151 C C . ALA A 1 288 ? -6.921 -17.622 -16.300 1.00 15.81 280 ALA A C 1
ATOM 2152 O O . ALA A 1 288 ? -5.799 -18.122 -16.390 1.00 16.49 280 ALA A O 1
ATOM 2154 N N . ARG A 1 289 ? -7.273 -16.618 -17.095 1.00 15.55 281 ARG A N 1
ATOM 2155 C CA . ARG A 1 289 ? -6.432 -16.210 -18.228 1.00 14.99 281 ARG A CA 1
ATOM 2156 C C . ARG A 1 289 ? -5.228 -15.439 -17.700 1.00 15.06 281 ARG A C 1
ATOM 2157 O O . ARG A 1 289 ? -4.067 -15.604 -18.172 1.00 14.89 281 ARG A O 1
ATOM 2165 N N . LEU A 1 290 ? -5.438 -14.561 -16.747 1.00 15.40 282 LEU A N 1
ATOM 2166 C CA . LEU A 1 290 ? -4.316 -13.832 -16.108 1.00 15.41 282 LEU A CA 1
ATOM 2167 C C . LEU A 1 290 ? -3.338 -14.838 -15.445 1.00 15.74 282 LEU A C 1
ATOM 2168 O O . LEU A 1 290 ? -2.107 -14.583 -15.424 1.00 16.23 282 LEU A O 1
ATOM 2173 N N . GLN A 1 291 ? -3.832 -15.924 -14.869 1.00 15.36 283 GLN A N 1
ATOM 2174 C CA . GLN A 1 291 ? -2.955 -16.988 -14.314 1.00 17.66 283 GLN A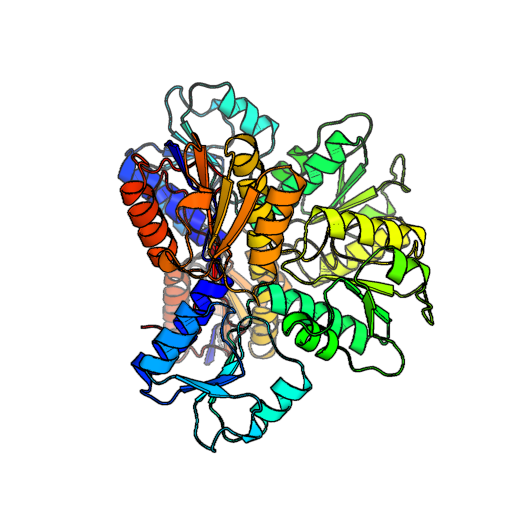 CA 1
ATOM 2175 C C . GLN A 1 291 ? -2.129 -17.641 -15.436 1.00 17.92 283 GLN A C 1
ATOM 2176 O O . GLN A 1 291 ? -0.905 -17.804 -15.259 1.00 19.59 283 GLN A O 1
ATOM 2182 N N . GLN A 1 292 ? -2.701 -17.931 -16.597 1.00 17.51 284 GLN A N 1
ATOM 2183 C CA . GLN A 1 292 ? -1.930 -18.354 -17.793 1.00 18.36 284 GLN A CA 1
ATOM 2184 C C . GLN A 1 292 ? -0.825 -17.379 -18.165 1.00 18.84 284 GLN A C 1
ATOM 2185 O O . GLN A 1 292 ? 0.339 -17.783 -18.470 1.00 19.40 284 GLN A O 1
ATOM 2191 N N . LEU A 1 293 ? -1.154 -16.100 -18.077 1.00 19.19 285 LEU A N 1
ATOM 2192 C CA . LEU A 1 293 ? -0.201 -15.039 -18.296 1.00 19.99 285 LEU A CA 1
ATOM 2193 C C . LEU A 1 293 ? 0.742 -14.766 -17.114 1.00 21.57 285 LEU A C 1
ATOM 2194 O O . LEU A 1 293 ? 1.420 -13.751 -17.161 1.00 23.64 285 LEU A O 1
ATOM 2199 N N . GLY A 1 294 ? 0.747 -15.634 -16.082 1.00 20.16 286 GLY A N 1
ATOM 2200 C CA . GLY A 1 294 ? 1.767 -15.579 -14.983 1.00 21.28 286 GLY A CA 1
ATOM 2201 C C . GLY A 1 294 ? 1.296 -15.151 -13.649 1.00 21.18 286 GLY A C 1
ATOM 2202 O O . GLY A 1 294 ? 2.076 -15.046 -12.685 1.00 23.63 286 GLY A O 1
ATOM 2203 N N . GLY A 1 295 ? -0.004 -14.858 -13.543 1.00 18.87 287 GLY A N 1
ATOM 2204 C CA . GLY A 1 295 ? -0.493 -14.382 -12.272 1.00 20.82 287 GLY A CA 1
ATOM 2205 C C . GLY A 1 295 ? -0.604 -15.520 -11.295 1.00 22.35 287 GLY A C 1
ATOM 2206 O O . GLY A 1 295 ? -0.684 -16.688 -11.691 1.00 21.51 287 GLY A O 1
ATOM 2207 N N . GLY A 1 296 ? -0.604 -15.166 -10.007 1.00 24.45 288 GLY A N 1
ATOM 2208 C CA . GLY A 1 296 ? -0.796 -16.166 -8.911 1.00 26.99 288 GLY A CA 1
ATOM 2209 C C . GLY A 1 296 ? -2.245 -16.314 -8.452 1.00 27.68 288 GLY A C 1
ATOM 2210 O O . GLY A 1 296 ? -3.156 -15.967 -9.217 1.00 26.71 288 GLY A O 1
ATOM 2211 N N . GLU A 1 297 ? -2.494 -16.783 -7.222 1.00 30.34 289 GLU A N 1
ATOM 2212 C CA . GLU A 1 297 ? -3.878 -16.899 -6.725 1.00 32.79 289 GLU A CA 1
ATOM 2213 C C . GLU A 1 297 ? -4.465 -15.503 -6.605 1.00 29.27 289 GLU A C 1
ATOM 2214 O O . GLU A 1 297 ? -3.781 -14.562 -6.123 1.00 29.49 289 GLU A O 1
ATOM 2220 N N . ALA A 1 298 ? -5.728 -15.382 -6.986 1.00 25.95 290 ALA A N 1
ATOM 2221 C CA . ALA A 1 298 ? -6.419 -14.103 -6.888 1.00 24.92 290 ALA A CA 1
ATOM 2222 C C . ALA A 1 298 ? -6.681 -13.795 -5.440 1.00 25.28 290 ALA A C 1
ATOM 2223 O O . ALA A 1 298 ? -7.082 -14.685 -4.666 1.00 25.75 290 ALA A O 1
ATOM 2225 N N . ILE A 1 299 ? -6.376 -12.549 -5.094 1.00 23.90 291 ILE A N 1
ATOM 2226 C CA . ILE A 1 299 ? -6.489 -12.013 -3.740 1.00 23.52 291 ILE A CA 1
ATOM 2227 C C . ILE A 1 299 ? -7.667 -11.047 -3.689 1.00 22.59 291 ILE A C 1
ATOM 2228 O O . ILE A 1 299 ? -7.608 -9.942 -4.245 1.00 19.66 291 ILE A O 1
ATOM 2233 N N . PRO A 1 300 ? -8.716 -11.382 -2.940 1.00 24.15 292 PRO A N 1
ATOM 2234 C CA . PRO A 1 300 ? -9.777 -10.405 -2.824 1.00 23.91 292 PRO A CA 1
ATOM 2235 C C . PRO A 1 300 ? -9.454 -9.263 -1.856 1.00 21.42 292 PRO A C 1
ATOM 2236 O O . PRO A 1 300 ? -9.025 -9.486 -0.670 1.00 22.54 292 PRO A O 1
ATOM 2240 N N . LEU A 1 301 ? -9.710 -8.031 -2.233 1.00 19.08 293 LEU A N 1
ATOM 2241 C CA . LEU A 1 301 ? -9.587 -6.938 -1.356 1.00 19.12 293 LEU A CA 1
ATOM 2242 C C . LEU A 1 301 ? -10.741 -6.926 -0.331 1.00 20.19 293 LEU A C 1
ATOM 2243 O O . LEU A 1 301 ? -11.839 -7.441 -0.578 1.00 21.10 293 LEU A O 1
ATOM 2248 N N . GLU A 1 302 ? -10.482 -6.334 0.827 1.00 22.40 294 GLU A N 1
ATOM 2249 C CA . GLU A 1 302 ? -11.523 -6.191 1.836 1.00 25.34 294 GLU A CA 1
ATOM 2250 C C . GLU A 1 302 ? -12.489 -5.134 1.340 1.00 24.52 294 GLU A C 1
ATOM 2251 O O . GLU A 1 302 ? -12.036 -4.125 0.828 1.00 23.70 294 GLU A O 1
ATOM 2257 N N . GLY A 1 303 ? -13.785 -5.324 1.532 1.00 28.59 295 GLY A N 1
ATOM 2258 C CA . GLY A 1 303 ? -14.701 -4.355 0.974 1.00 25.78 295 GLY A CA 1
ATOM 2259 C C . GLY A 1 303 ? -15.913 -4.132 1.819 1.00 28.78 295 GLY A C 1
ATOM 2260 O O . GLY A 1 303 ? -16.208 -4.933 2.697 1.00 25.69 295 GLY A O 1
ATOM 2261 N N . ARG A 1 304 ? -16.628 -3.036 1.525 1.00 27.44 296 ARG A N 1
ATOM 2262 C CA . ARG A 1 304 ? -17.969 -2.801 2.108 1.00 28.01 296 ARG A CA 1
ATOM 2263 C C . ARG A 1 304 ? -18.945 -3.983 1.875 1.00 25.50 296 ARG A C 1
ATOM 2264 O O . ARG A 1 304 ? -19.111 -4.400 0.789 1.00 25.28 296 ARG A O 1
ATOM 2272 N N . GLU A 1 305 ? -19.513 -4.558 2.930 1.00 27.27 297 GLU A N 1
ATOM 2273 C CA . GLU A 1 305 ? -20.615 -5.536 2.818 1.00 27.39 297 GLU A CA 1
ATOM 2274 C C . GLU A 1 305 ? -21.807 -4.958 2.046 1.00 27.25 297 GLU A C 1
ATOM 2275 O O . GLU A 1 305 ? -22.210 -3.776 2.353 1.00 28.41 297 GLU A O 1
ATOM 2281 N N . GLU A 1 306 ? -22.340 -5.717 1.066 1.00 15.52 298 GLU A N 1
ATOM 2282 C CA . GLU A 1 306 ? -23.690 -5.394 0.573 1.00 14.15 298 GLU A CA 1
ATOM 2283 C C . GLU A 1 306 ? -24.713 -6.392 1.069 1.00 13.93 298 GLU A C 1
ATOM 2284 O O . GLU A 1 306 ? -24.462 -7.605 1.016 1.00 18.25 298 GLU A O 1
ATOM 2290 N N . ASN A 1 307 ? -25.899 -5.960 1.485 1.00 13.05 299 ASN A N 1
ATOM 2291 C CA . ASN A 1 307 ? -26.864 -6.886 2.001 1.00 13.67 299 ASN A CA 1
ATOM 2292 C C . ASN A 1 307 ? -28.294 -6.722 1.409 1.00 14.05 299 ASN A C 1
ATOM 2293 O O . ASN A 1 307 ? -29.231 -7.461 1.769 1.00 15.30 299 ASN A O 1
ATOM 2298 N N . ILE A 1 308 ? -28.457 -5.810 0.466 1.00 13.92 300 ILE A N 1
ATOM 2299 C CA . ILE A 1 308 ? -29.764 -5.635 -0.135 1.00 14.35 300 ILE A CA 1
ATOM 2300 C C . ILE A 1 308 ? -30.093 -6.631 -1.223 1.00 13.10 300 ILE A C 1
ATOM 2301 O O . ILE A 1 308 ? -29.258 -6.987 -2.061 1.00 13.39 300 ILE A O 1
ATOM 2306 N N . VAL A 1 309 ? -31.350 -7.106 -1.172 1.00 12.27 301 VAL A N 1
ATOM 2307 C CA . VAL A 1 309 ? -31.958 -8.044 -2.187 1.00 12.81 301 VAL A CA 1
ATOM 2308 C C . VAL A 1 309 ? -33.305 -7.477 -2.572 1.00 11.93 301 VAL A C 1
ATOM 2309 O O . VAL A 1 309 ? -34.019 -6.951 -1.713 1.00 12.14 301 VAL A O 1
ATOM 2313 N N . PHE A 1 310 ? -33.606 -7.528 -3.888 1.00 11.46 302 PHE A N 1
ATOM 2314 C CA . PHE A 1 310 ? -34.969 -7.219 -4.303 1.00 12.37 302 PHE A CA 1
ATOM 2315 C C . PHE A 1 310 ? -35.631 -8.464 -4.818 1.00 12.66 302 PHE A C 1
ATOM 2316 O O . PHE A 1 310 ? -35.125 -9.036 -5.815 1.00 12.93 302 PHE A O 1
ATOM 2324 N N . GLU A 1 311 ? -36.835 -8.802 -4.320 1.00 13.45 303 GLU A N 1
ATOM 2325 C CA . GLU A 1 311 ? -37.483 -10.056 -4.741 1.00 14.92 303 GLU A CA 1
ATOM 2326 C C . GLU A 1 311 ? -38.231 -9.870 -6.040 1.00 14.10 303 GLU A C 1
ATOM 2327 O O . GLU A 1 311 ? -38.691 -8.765 -6.380 1.00 13.55 303 GLU A O 1
ATOM 2333 N N . VAL A 1 312 ? -38.398 -10.982 -6.755 1.00 15.06 304 VAL A N 1
ATOM 2334 C CA . VAL A 1 312 ? -39.237 -10.964 -7.972 1.00 16.14 304 VAL A CA 1
ATOM 2335 C C . VAL A 1 312 ? -40.716 -10.768 -7.617 1.00 16.83 304 VAL A C 1
ATOM 2336 O O . VAL A 1 312 ? -41.114 -11.106 -6.487 1.00 17.11 304 VAL A O 1
ATOM 2340 N N . PRO A 1 313 ? -41.529 -10.186 -8.507 1.00 19.91 305 PRO A N 1
ATOM 2341 C CA . PRO A 1 313 ? -42.983 -10.171 -8.223 1.00 22.68 305 PRO A CA 1
ATOM 2342 C C . PRO A 1 313 ? -43.544 -11.567 -8.004 1.00 23.14 305 PRO A C 1
ATOM 2343 O O . PRO A 1 313 ? -43.090 -12.571 -8.624 1.00 22.41 305 PRO A O 1
ATOM 2347 N N . LYS A 1 314 ? -44.533 -11.639 -7.108 1.00 25.34 306 LYS A N 1
ATOM 2348 C CA . LYS A 1 314 ? -45.063 -12.917 -6.725 1.00 27.86 306 LYS A CA 1
ATOM 2349 C C . LYS A 1 314 ? -45.664 -13.631 -7.945 1.00 26.77 306 LYS A C 1
ATOM 2350 O O . LYS A 1 314 ? -45.708 -14.875 -7.958 1.00 27.39 306 LYS A O 1
ATOM 2356 N N . GLU A 1 315 ? -46.119 -12.865 -8.955 1.00 26.62 307 GLU A N 1
ATOM 2357 C CA . GLU A 1 315 ? -46.698 -13.457 -10.204 1.00 28.82 307 GLU A CA 1
ATOM 2358 C C . GLU A 1 315 ? -45.661 -14.267 -11.006 1.00 26.39 307 GLU A C 1
ATOM 2359 O O . GLU A 1 315 ? -45.998 -15.031 -11.930 1.00 27.97 307 GLU A O 1
ATOM 2365 N N . LEU A 1 316 ? -44.377 -14.172 -10.626 1.00 24.67 308 LEU A N 1
ATOM 2366 C CA . LEU A 1 316 ? -43.314 -14.824 -11.394 1.00 23.62 308 LEU A CA 1
ATOM 2367 C C . LEU A 1 316 ? -42.517 -15.736 -10.495 1.00 23.85 308 LEU A C 1
ATOM 2368 O O . LEU A 1 316 ? -41.413 -16.105 -10.800 1.00 22.06 308 LEU A O 1
ATOM 2373 N N . ARG A 1 317 ? -43.083 -16.076 -9.349 1.00 25.41 309 ARG A N 1
ATOM 2374 C CA . ARG A 1 317 ? -42.405 -17.041 -8.490 1.00 29.64 309 ARG A CA 1
ATOM 2375 C C . ARG A 1 317 ? -42.478 -18.433 -9.151 1.00 27.09 309 ARG A C 1
ATOM 2376 O O . ARG A 1 317 ? -41.611 -19.275 -8.998 1.00 32.32 309 ARG A O 1
ATOM 2384 N N . MET B 1 9 ? -69.353 -12.674 11.574 1.00 26.33 1 MET B N 1
ATOM 2385 C CA . MET B 1 9 ? -68.324 -11.613 11.617 1.00 25.99 1 MET B CA 1
ATOM 2386 C C . MET B 1 9 ? -67.248 -11.747 10.526 1.00 27.57 1 MET B C 1
ATOM 2387 O O . MET B 1 9 ? -66.569 -12.796 10.417 1.00 28.78 1 MET B O 1
ATOM 2392 N N . GLN B 1 10 ? -67.103 -10.709 9.688 1.00 23.94 2 GLN B N 1
ATOM 2393 C CA . GLN B 1 10 ? -66.059 -10.731 8.668 1.00 23.34 2 GLN B CA 1
ATOM 2394 C C . GLN B 1 10 ? -64.712 -10.317 9.297 1.00 20.42 2 GLN B C 1
ATOM 2395 O O . GLN B 1 10 ? -64.664 -9.343 10.082 1.00 21.43 2 GLN B O 1
ATOM 2401 N N . ILE B 1 11 ? -63.716 -11.164 9.066 1.00 18.42 3 ILE B N 1
ATOM 2402 C CA . ILE B 1 11 ? -62.356 -10.869 9.459 1.00 18.39 3 ILE B CA 1
ATOM 2403 C C . ILE B 1 11 ? -61.553 -10.420 8.230 1.00 18.77 3 ILE B C 1
ATOM 2404 O O . ILE B 1 11 ? -61.459 -11.120 7.195 1.00 19.62 3 ILE B O 1
ATOM 2409 N N . LEU B 1 12 ? -60.964 -9.209 8.343 1.00 17.92 4 LEU B N 1
ATOM 2410 C CA . LEU B 1 12 ? -60.190 -8.620 7.260 1.00 16.73 4 LEU B CA 1
ATOM 2411 C C . LEU B 1 12 ? -58.734 -8.511 7.710 1.00 14.60 4 LEU B C 1
ATOM 2412 O O . LEU B 1 12 ? -58.544 -8.108 8.862 1.00 15.02 4 LEU B O 1
ATOM 2417 N N . LEU B 1 13 ? -57.733 -8.886 6.911 1.00 15.67 5 LEU B N 1
ATOM 2418 C CA . LEU B 1 13 ? -56.324 -8.647 7.266 1.00 15.06 5 LEU B CA 1
ATOM 2419 C C . LEU B 1 13 ? -55.710 -7.544 6.423 1.00 13.85 5 LEU B C 1
ATOM 2420 O O . LEU B 1 13 ? -55.782 -7.532 5.155 1.00 14.47 5 LEU B O 1
ATOM 2425 N N . ALA B 1 14 ? -55.053 -6.610 7.082 1.00 14.74 6 ALA B N 1
ATOM 2426 C CA . ALA B 1 14 ? -54.285 -5.563 6.348 1.00 13.51 6 ALA B CA 1
ATOM 2427 C C . ALA B 1 14 ? -53.074 -6.086 5.555 1.00 13.13 6 ALA B C 1
ATOM 2428 O O . ALA B 1 14 ? -52.518 -7.106 5.957 1.00 13.48 6 ALA B O 1
ATOM 2430 N N . ASN B 1 15 ? -52.784 -5.466 4.415 1.00 14.03 7 ASN B N 1
ATOM 2431 C CA . ASN B 1 15 ? -51.566 -5.811 3.697 1.00 15.34 7 ASN B CA 1
ATOM 2432 C C . ASN B 1 15 ? -50.956 -4.557 3.137 1.00 13.63 7 ASN B C 1
ATOM 2433 O O . ASN B 1 15 ? -51.621 -3.820 2.411 1.00 14.75 7 ASN B O 1
ATOM 2438 N N . PRO B 1 16 ? -49.667 -4.321 3.343 1.00 13.34 8 PRO B N 1
ATOM 2439 C CA . PRO B 1 16 ? -48.781 -5.139 4.205 1.00 13.21 8 PRO B CA 1
ATOM 2440 C C . PRO B 1 16 ? -49.053 -5.028 5.708 1.00 11.69 8 PRO B C 1
ATOM 2441 O O . PRO B 1 16 ? -49.696 -4.079 6.162 1.00 11.87 8 PRO B O 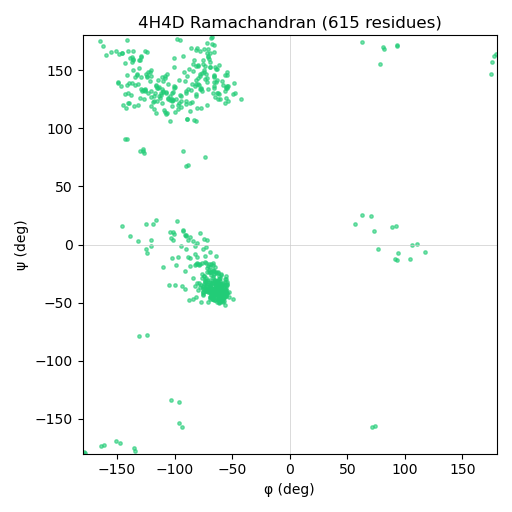1
ATOM 2445 N N . ARG B 1 17 ? -48.589 -6.029 6.420 1.00 11.79 9 ARG B N 1
ATOM 2446 C CA . ARG B 1 17 ? -48.660 -6.069 7.884 1.00 11.61 9 ARG B CA 1
ATOM 2447 C C . ARG B 1 17 ? -47.431 -6.848 8.301 1.00 11.32 9 ARG B C 1
ATOM 2448 O O . ARG B 1 17 ? -46.849 -7.652 7.556 1.00 12.35 9 ARG B O 1
ATOM 2456 N N . GLY B 1 18 ? -47.091 -6.733 9.576 1.00 10.45 10 GLY B N 1
ATOM 2457 C CA . GLY B 1 18 ? -46.090 -7.612 10.122 1.00 9.96 10 GLY B CA 1
ATOM 2458 C C . GLY B 1 18 ? -44.645 -7.328 9.707 1.00 9.93 10 GLY B C 1
ATOM 2459 O O . GLY B 1 18 ? -44.299 -6.183 9.339 1.00 9.89 10 GLY B O 1
ATOM 2460 N N . PHE B 1 19 ? -43.802 -8.332 9.768 1.00 10.40 11 PHE B N 1
ATOM 2461 C CA . PHE B 1 19 ? -42.352 -8.127 9.717 1.00 10.40 11 PHE B CA 1
ATOM 2462 C C . PHE B 1 19 ? -41.985 -7.318 8.471 1.00 10.05 11 PHE B C 1
ATOM 2463 O O . PHE B 1 19 ? -42.421 -7.501 7.319 1.00 11.18 11 PHE B O 1
ATOM 2471 N N . CYS B 1 20 ? -41.078 -6.352 8.749 1.00 10.03 12 CYS B N 1
ATOM 2472 C CA . CYS B 1 20 ? -40.350 -5.610 7.705 1.00 10.13 12 CYS B CA 1
ATOM 2473 C C . CYS B 1 20 ? -38.981 -6.255 7.534 1.00 9.99 12 CYS B C 1
ATOM 2474 O O . CYS B 1 20 ? -38.619 -7.249 8.148 1.00 10.42 12 CYS B O 1
ATOM 2477 N N . ALA B 1 21 ? -38.259 -5.698 6.555 1.00 10.21 13 ALA B N 1
ATOM 2478 C CA . ALA B 1 21 ? -36.942 -6.262 6.201 1.00 10.20 13 ALA B CA 1
ATOM 2479 C C . ALA B 1 21 ? -35.916 -6.148 7.307 1.00 9.74 13 ALA B C 1
ATOM 2480 O O . ALA B 1 21 ? -35.103 -7.052 7.503 1.00 9.83 13 ALA B O 1
ATOM 2482 N N . GLY B 1 22 ? -35.954 -5.010 8.015 1.00 9.57 14 GLY B N 1
ATOM 2483 C CA . GLY B 1 22 ? -35.018 -4.840 9.128 1.00 9.61 14 GLY B CA 1
ATOM 2484 C C . GLY B 1 22 ? -35.186 -5.806 10.274 1.00 9.45 14 GLY B C 1
ATOM 2485 O O . GLY B 1 22 ? -34.198 -6.293 10.888 1.00 9.40 14 GLY B O 1
ATOM 2486 N N . VAL B 1 23 ? -36.457 -5.974 10.656 1.00 9.72 15 VAL B N 1
ATOM 2487 C CA . VAL B 1 23 ? -36.748 -6.889 11.763 1.00 9.58 15 VAL B CA 1
ATOM 2488 C C . VAL B 1 23 ? -36.463 -8.351 11.426 1.00 9.95 15 VAL B C 1
ATOM 2489 O O . VAL B 1 23 ? -35.888 -9.089 12.247 1.00 10.92 15 VAL B O 1
ATOM 2493 N N . ASP B 1 24 ? -36.825 -8.761 10.196 1.00 10.50 16 ASP B N 1
ATOM 2494 C CA . ASP B 1 24 ? -36.540 -10.122 9.806 1.00 11.05 16 ASP B CA 1
ATOM 2495 C C . ASP B 1 24 ? -34.995 -10.340 9.882 1.00 10.96 16 ASP B C 1
ATOM 2496 O O . ASP B 1 24 ? -34.592 -11.402 10.408 1.00 11.68 16 ASP B O 1
ATOM 2501 N N . ARG B 1 25 ? -34.152 -9.405 9.382 1.00 10.78 17 ARG B N 1
ATOM 2502 C CA . ARG B 1 25 ? -32.689 -9.573 9.481 1.00 10.72 17 ARG B CA 1
ATOM 2503 C C . ARG B 1 25 ? -32.295 -9.635 10.966 1.00 10.44 17 ARG B C 1
ATOM 2504 O O . ARG B 1 25 ? -31.469 -10.458 11.313 1.00 10.96 17 ARG B O 1
ATOM 2512 N N . ALA B 1 26 ? -32.769 -8.687 11.805 1.00 10.31 18 ALA B N 1
ATOM 2513 C CA . ALA B 1 26 ? -32.316 -8.567 13.186 1.00 10.04 18 ALA B CA 1
ATOM 2514 C C . ALA B 1 26 ? -32.590 -9.848 13.961 1.00 10.55 18 ALA B C 1
ATOM 2515 O O . ALA B 1 26 ? -31.685 -10.340 14.717 1.00 10.94 18 ALA B O 1
ATOM 2517 N N . ILE B 1 27 ? -33.810 -10.368 13.780 1.00 10.87 19 ILE B N 1
ATOM 2518 C CA . ILE B 1 27 ? -34.137 -11.604 14.513 1.00 11.92 19 ILE B CA 1
ATOM 2519 C C . ILE B 1 27 ? -33.293 -12.760 14.019 1.00 11.92 19 ILE B C 1
ATOM 2520 O O . ILE B 1 27 ? -32.769 -13.551 14.825 1.00 13.83 19 ILE B O 1
ATOM 2525 N N . SER B 1 28 ? -33.090 -12.857 12.691 1.00 11.72 20 SER B N 1
ATOM 2526 C CA . SER B 1 28 ? -32.212 -13.922 12.163 1.00 12.70 20 SER B CA 1
ATOM 2527 C C . SER B 1 28 ? -30.785 -13.778 12.696 1.00 12.44 20 SER B C 1
ATOM 2528 O O . SER B 1 28 ? -30.126 -14.820 12.897 1.00 13.08 20 SER B O 1
ATOM 2531 N N . ILE B 1 29 ? -30.327 -12.547 12.864 1.00 12.42 21 ILE B N 1
ATOM 2532 C CA . ILE B 1 29 ? -28.972 -12.369 13.451 1.00 12.32 21 ILE B CA 1
ATOM 2533 C C . ILE B 1 29 ? -28.882 -13.020 14.816 1.00 12.29 21 ILE B C 1
ATOM 2534 O O . ILE B 1 29 ? -27.914 -13.789 15.003 1.00 14.05 21 ILE B O 1
ATOM 2539 N N . VAL B 1 30 ? -29.905 -12.851 15.650 1.00 12.31 22 VAL B N 1
ATOM 2540 C CA . VAL B 1 30 ? -29.808 -13.426 17.041 1.00 12.31 22 VAL B CA 1
ATOM 2541 C C . VAL B 1 30 ? -30.002 -14.934 16.953 1.00 13.26 22 VAL B C 1
ATOM 2542 O O . VAL B 1 30 ? -29.230 -15.732 17.554 1.00 14.14 22 VAL B O 1
ATOM 2546 N N . GLU B 1 31 ? -30.960 -15.369 16.115 1.00 14.06 23 GLU B N 1
ATOM 2547 C CA . GLU B 1 31 ? -31.235 -16.799 15.992 1.00 15.57 23 GLU B CA 1
ATOM 2548 C C . GLU B 1 31 ? -30.036 -17.513 15.484 1.00 16.31 23 GLU B C 1
ATOM 2549 O O . GLU B 1 31 ? -29.765 -18.642 15.963 1.00 16.44 23 GLU B O 1
ATOM 2555 N N . ASN B 1 32 ? -29.393 -16.996 14.417 1.00 16.15 24 ASN B N 1
ATOM 2556 C CA . ASN B 1 32 ? -28.273 -17.669 13.782 1.00 17.50 24 ASN B CA 1
ATOM 2557 C C . ASN B 1 32 ? -27.055 -17.619 14.645 1.00 16.53 24 ASN B C 1
ATOM 2558 O O . ASN B 1 32 ? -26.299 -18.584 14.674 1.00 17.30 24 ASN B O 1
ATOM 2563 N N . ALA B 1 33 ? -26.847 -16.539 15.408 1.00 15.31 25 ALA B N 1
ATOM 2564 C CA . ALA B 1 33 ? -25.736 -16.504 16.366 1.00 15.56 25 ALA B CA 1
ATOM 2565 C C . ALA B 1 33 ? -25.958 -17.615 17.384 1.00 14.36 25 ALA B C 1
ATOM 2566 O O . ALA B 1 33 ? -24.985 -18.338 17.713 1.00 15.87 25 ALA B O 1
ATOM 2568 N N . LEU B 1 34 ? -27.164 -17.775 17.929 1.00 15.61 26 LEU B N 1
ATOM 2569 C CA . LEU B 1 34 ? -27.422 -18.879 18.899 1.00 15.97 26 LEU B CA 1
ATOM 2570 C C . LEU B 1 34 ? -27.169 -20.245 18.235 1.00 18.00 26 LEU B C 1
ATOM 2571 O O . LEU B 1 34 ? -26.548 -21.119 18.886 1.00 19.73 26 LEU B O 1
ATOM 2576 N N . ALA B 1 35 ? -27.627 -20.465 16.994 1.00 19.04 27 ALA B N 1
ATOM 2577 C CA . ALA B 1 35 ? -27.459 -21.742 16.281 1.00 21.48 27 ALA B CA 1
ATOM 2578 C C . ALA B 1 35 ? -25.989 -22.046 16.046 1.00 23.50 27 ALA B C 1
ATOM 2579 O O . ALA B 1 35 ? -25.610 -23.240 16.144 1.00 25.97 27 ALA B O 1
ATOM 2581 N N . ILE B 1 36 ? -25.170 -21.051 15.729 1.00 23.22 28 ILE B N 1
ATOM 2582 C CA . ILE B 1 36 ? -23.817 -21.233 15.242 1.00 23.78 28 ILE B CA 1
ATOM 2583 C C . ILE B 1 36 ? -22.876 -21.326 16.447 1.00 24.67 28 ILE B C 1
ATOM 2584 O O . ILE B 1 36 ? -22.048 -22.275 16.546 1.00 26.65 28 ILE B O 1
ATOM 2589 N N . TYR B 1 37 ? -23.032 -20.406 17.386 1.00 22.59 29 TYR B N 1
ATOM 2590 C CA . TYR B 1 37 ? -22.112 -20.369 18.539 1.00 23.66 29 TYR B CA 1
ATOM 2591 C C . TYR B 1 37 ? -22.614 -20.946 19.862 1.00 21.73 29 TYR B C 1
ATOM 2592 O O . TYR B 1 37 ? -21.811 -21.086 20.780 1.00 22.96 29 TYR B O 1
ATOM 2601 N N . GLY B 1 38 ? -23.910 -21.219 19.965 1.00 21.45 30 GLY B N 1
ATOM 2602 C CA . GLY B 1 38 ? -24.515 -21.645 21.204 1.00 22.25 30 GLY B CA 1
ATOM 2603 C C . GLY B 1 38 ? -24.832 -20.520 22.177 1.00 20.63 30 GLY B C 1
ATOM 2604 O O . GLY B 1 38 ? -24.442 -19.362 21.969 1.00 23.73 30 GLY B O 1
ATOM 2605 N N . ALA B 1 39 ? -25.560 -20.841 23.228 1.00 21.64 31 ALA B N 1
ATOM 2606 C CA . ALA B 1 39 ? -25.952 -19.896 24.246 1.00 20.89 31 ALA B CA 1
ATOM 2607 C C . ALA B 1 39 ? -24.803 -19.800 25.227 1.00 21.30 31 ALA B C 1
ATOM 2608 O O . ALA B 1 39 ? -24.049 -20.783 25.406 1.00 22.51 31 ALA B O 1
ATOM 2610 N N . PRO B 1 40 ? -24.616 -18.649 25.859 1.00 19.27 32 PRO B N 1
ATOM 2611 C CA . PRO B 1 40 ? -25.410 -17.403 25.696 1.00 18.87 32 PRO B CA 1
ATOM 2612 C C . PRO B 1 40 ? -24.929 -16.494 24.576 1.00 18.77 32 PRO B C 1
ATOM 2613 O O . PRO B 1 40 ? -23.740 -16.522 24.160 1.00 18.63 32 PRO B O 1
ATOM 2617 N N . ILE B 1 41 ? -25.864 -15.735 23.988 1.00 18.16 33 ILE B N 1
ATOM 2618 C CA . ILE B 1 41 ? -25.550 -14.628 23.094 1.00 16.14 33 ILE B CA 1
ATOM 2619 C C . ILE B 1 41 ? -26.101 -13.403 23.762 1.00 15.92 33 ILE B C 1
ATOM 2620 O O . ILE B 1 41 ? -27.274 -13.450 24.239 1.00 17.05 33 ILE B O 1
ATOM 2625 N N . TYR B 1 42 ? -25.306 -12.343 23.944 1.00 15.24 34 TYR B N 1
ATOM 2626 C CA . TYR B 1 42 ? -25.803 -11.191 24.727 1.00 14.58 34 TYR B CA 1
ATOM 2627 C C . TYR B 1 42 ? -26.347 -10.166 23.731 1.00 14.70 34 TYR B C 1
ATOM 2628 O O . TYR B 1 42 ? -25.844 -10.010 22.606 1.00 15.38 34 TYR B O 1
ATOM 2637 N N . VAL B 1 43 ? -27.460 -9.532 24.113 1.00 15.13 35 VAL B N 1
ATOM 2638 C CA . VAL B 1 43 ? -28.153 -8.597 23.177 1.00 15.70 35 VAL B CA 1
ATOM 2639 C C . VAL B 1 43 ? -28.376 -7.331 23.971 1.00 15.15 35 VAL B C 1
ATOM 2640 O O . VAL B 1 43 ? -28.896 -7.395 25.089 1.00 14.92 35 VAL B O 1
ATOM 2644 N N . ARG B 1 44 ? -27.929 -6.229 23.422 1.00 13.58 36 ARG B N 1
ATOM 2645 C CA . ARG B 1 44 ? -28.081 -4.949 24.148 1.00 15.54 36 ARG B CA 1
ATOM 2646 C C . ARG B 1 44 ? -29.476 -4.383 23.917 1.00 15.56 36 ARG B C 1
ATOM 2647 O O . ARG B 1 44 ? -29.768 -3.972 22.837 1.00 16.96 36 ARG B O 1
ATOM 2655 N N . HIS B 1 45 ? -30.276 -4.480 24.962 1.00 16.64 37 HIS B N 1
ATOM 2656 C CA . HIS B 1 45 ? -31.719 -4.182 24.926 1.00 17.30 37 HIS B CA 1
ATOM 2657 C C . HIS B 1 45 ? -32.541 -5.099 23.984 1.00 16.51 37 HIS B C 1
ATOM 2658 O O . HIS B 1 45 ? -32.023 -5.891 23.264 1.00 16.19 37 HIS B O 1
ATOM 2665 N N . GLU B 1 46 ? -33.847 -4.918 24.023 1.00 14.59 38 GLU B N 1
ATOM 2666 C CA . GLU B 1 46 ? -34.706 -5.727 23.123 1.00 13.61 38 GLU B CA 1
ATOM 2667 C C . GLU B 1 46 ? -34.307 -5.601 21.662 1.00 12.62 38 GLU B C 1
ATOM 2668 O O . GLU B 1 46 ? -34.304 -4.523 21.143 1.00 13.09 38 GLU B O 1
ATOM 2674 N N . VAL B 1 47 ? -34.075 -6.746 21.022 1.00 11.86 39 VAL B N 1
ATOM 2675 C CA . VAL B 1 47 ? -33.629 -6.708 19.634 1.00 11.86 39 VAL B CA 1
ATOM 2676 C C . VAL B 1 47 ? -34.633 -6.013 18.729 1.00 11.31 39 VAL B C 1
ATOM 2677 O O . VAL B 1 47 ? -34.239 -5.224 17.817 1.00 11.61 39 VAL B O 1
ATOM 2681 N N . VAL B 1 48 ? -35.905 -6.331 18.969 1.00 11.70 40 VAL B N 1
ATOM 2682 C CA . VAL B 1 48 ? -37.063 -5.634 18.398 1.00 11.80 40 VAL B CA 1
ATOM 2683 C C . VAL B 1 48 ? -38.033 -5.473 19.556 1.00 11.28 40 VAL B C 1
ATOM 2684 O O . VAL B 1 48 ? -37.965 -6.239 20.541 1.00 11.83 40 VAL B O 1
ATOM 2688 N N . HIS B 1 49 ? -38.988 -4.539 19.496 1.00 11.13 41 HIS B N 1
ATOM 2689 C CA . HIS B 1 49 ? -39.900 -4.226 20.615 1.00 11.75 41 HIS B CA 1
ATOM 2690 C C . HIS B 1 49 ? -41.126 -5.118 20.462 1.00 11.11 41 HIS B C 1
ATOM 2691 O O . HIS B 1 49 ? -42.250 -4.680 20.142 1.00 12.03 41 HIS B O 1
ATOM 2698 N N . ASN B 1 50 ? -40.905 -6.421 20.641 1.00 11.27 42 ASN B N 1
ATOM 2699 C CA . ASN B 1 50 ? -42.053 -7.373 20.663 1.00 11.16 42 ASN B CA 1
ATOM 2700 C C . ASN B 1 50 ? -41.769 -8.405 21.760 1.00 11.94 42 ASN B C 1
ATOM 2701 O O . ASN B 1 50 ? -40.743 -9.105 21.751 1.00 12.04 42 ASN B O 1
ATOM 2706 N N . ARG B 1 51 ? -42.727 -8.457 22.731 1.00 13.54 43 ARG B N 1
ATOM 2707 C CA . ARG B 1 51 ? -42.634 -9.346 23.835 1.00 14.57 43 ARG B CA 1
ATOM 2708 C C . ARG B 1 51 ? -42.485 -10.789 23.465 1.00 13.87 43 ARG B C 1
ATOM 2709 O O . ARG B 1 51 ? -41.632 -11.499 24.082 1.00 14.83 43 ARG B O 1
ATOM 2717 N N . TYR B 1 52 ? -43.270 -11.257 22.505 1.00 13.44 44 TYR B N 1
ATOM 2718 C CA . TYR B 1 52 ? -43.208 -12.656 22.113 1.00 13.49 44 TYR B CA 1
ATOM 2719 C C . TYR B 1 52 ? -41.815 -12.994 21.567 1.00 12.48 44 TYR B C 1
ATOM 2720 O O . TYR B 1 52 ? -41.250 -14.021 21.870 1.00 12.58 44 TYR B O 1
ATOM 2729 N N . VAL B 1 53 ? -41.273 -12.128 20.675 1.00 12.54 45 VAL B N 1
ATOM 2730 C CA . VAL B 1 53 ? -39.949 -12.369 20.108 1.00 12.56 45 VAL B CA 1
ATOM 2731 C C . VAL B 1 53 ? -38.873 -12.393 21.173 1.00 12.24 45 VAL B C 1
ATOM 2732 O O . VAL B 1 53 ? -38.044 -13.322 21.224 1.00 12.36 45 VAL B O 1
ATOM 2736 N N . VAL B 1 54 ? -38.910 -11.360 21.990 1.00 12.92 46 VAL B N 1
ATOM 2737 C CA . VAL B 1 54 ? -37.920 -11.297 23.103 1.00 12.59 46 VAL B CA 1
ATOM 2738 C C . VAL B 1 54 ? -37.969 -12.516 24.070 1.00 13.00 46 VAL B C 1
ATOM 2739 O O . VAL B 1 54 ? -36.918 -13.136 24.337 1.00 13.54 46 VAL B O 1
ATOM 2743 N N . ASP B 1 55 ? -39.195 -12.911 24.383 1.00 13.92 47 ASP B N 1
ATOM 2744 C CA . ASP B 1 55 ? -39.345 -14.049 25.358 1.00 14.19 47 ASP B CA 1
ATOM 2745 C C . ASP B 1 55 ? -38.871 -15.325 24.692 1.00 15.06 47 ASP B C 1
ATOM 2746 O O . ASP B 1 55 ? -38.189 -16.155 25.262 1.00 14.11 47 ASP B O 1
ATOM 2751 N N . SER B 1 56 ? -39.113 -15.463 23.399 1.00 15.24 48 SER B N 1
ATOM 2752 C CA . SER B 1 56 ? -38.709 -16.702 22.681 1.00 15.78 48 SER B CA 1
ATOM 2753 C C . SER B 1 56 ? -37.157 -16.804 22.555 1.00 15.54 48 SER B C 1
ATOM 2754 O O . SER B 1 56 ? -36.545 -17.852 22.800 1.00 17.61 48 SER B O 1
ATOM 2757 N N . LEU B 1 57 ? -36.510 -15.661 22.298 1.00 13.32 49 LEU B N 1
ATOM 2758 C CA . LEU B 1 57 ? -35.089 -15.641 22.216 1.00 13.73 49 LEU B CA 1
ATOM 2759 C C . LEU B 1 57 ? -34.480 -15.882 23.611 1.00 13.46 49 LEU B C 1
ATOM 2760 O O . LEU B 1 57 ? -33.472 -16.593 23.715 1.00 13.88 49 LEU B O 1
ATOM 2765 N N . ARG B 1 58 ? -35.028 -15.284 24.659 1.00 14.64 50 ARG B N 1
ATOM 2766 C CA . ARG B 1 58 ? -34.527 -15.550 26.003 1.00 15.39 50 ARG B CA 1
ATOM 2767 C C . ARG B 1 58 ? -34.614 -17.046 26.300 1.00 15.07 50 ARG B C 1
ATOM 2768 O O . ARG B 1 58 ? -33.732 -17.638 26.867 1.00 15.71 50 ARG B O 1
ATOM 2776 N N . GLU B 1 59 ? -35.695 -17.680 25.884 1.00 14.34 51 GLU B N 1
ATOM 2777 C CA . GLU B 1 59 ? -35.915 -19.097 26.231 1.00 15.42 51 GLU B CA 1
ATOM 2778 C C . GLU B 1 59 ? -34.952 -19.990 25.509 1.00 16.38 51 GLU B C 1
ATOM 2779 O O . GLU B 1 59 ? -34.709 -21.127 25.965 1.00 17.36 51 GLU B O 1
ATOM 2785 N N . ARG B 1 60 ? -34.417 -19.509 24.352 1.00 16.02 52 ARG B N 1
ATOM 2786 C CA . ARG B 1 60 ? -33.313 -20.199 23.693 1.00 16.55 52 ARG B CA 1
ATOM 2787 C C . ARG B 1 60 ? -31.912 -19.806 24.070 1.00 17.86 52 ARG B C 1
ATOM 2788 O O . ARG B 1 60 ? -30.912 -20.257 23.459 1.00 18.58 52 ARG B O 1
ATOM 2796 N N . GLY B 1 61 ? -31.824 -18.963 25.090 1.00 15.29 53 GLY B N 1
ATOM 2797 C CA . GLY B 1 61 ? -30.532 -18.575 25.621 1.00 17.24 53 GLY B CA 1
ATOM 2798 C C . GLY B 1 61 ? -29.935 -17.225 25.374 1.00 18.24 53 GLY B C 1
ATOM 2799 O O . GLY B 1 61 ? -28.755 -16.975 25.743 1.00 18.49 53 GLY B O 1
ATOM 2800 N N . ALA B 1 62 ? -30.619 -16.385 24.640 1.00 18.10 54 ALA B N 1
ATOM 2801 C CA . ALA B 1 62 ? -30.238 -14.963 24.572 1.00 17.79 54 ALA B CA 1
ATOM 2802 C C . ALA B 1 62 ? -30.382 -14.309 25.928 1.00 19.70 54 ALA B C 1
ATOM 2803 O O . ALA B 1 62 ? -31.355 -14.508 26.638 1.00 19.42 54 ALA B O 1
ATOM 2805 N N . ILE B 1 63 ? -29.415 -13.472 26.238 1.00 17.10 55 ILE B N 1
ATOM 2806 C CA . ILE B 1 63 ? -29.408 -12.789 27.552 1.00 17.47 55 ILE B CA 1
ATOM 2807 C C . ILE B 1 63 ? -29.511 -11.290 27.147 1.00 18.33 55 ILE B C 1
ATOM 2808 O O . ILE B 1 63 ? -28.606 -10.736 26.483 1.00 16.51 55 ILE B O 1
ATOM 2813 N N . PHE B 1 64 ? -30.613 -10.654 27.552 1.00 18.29 56 PHE B N 1
ATOM 2814 C CA . PHE B 1 64 ? -30.813 -9.270 27.295 1.00 18.63 56 PHE B CA 1
ATOM 2815 C C . PHE B 1 64 ? -30.282 -8.342 28.374 1.00 19.95 56 PHE B C 1
ATOM 2816 O O . PHE B 1 64 ? -30.585 -8.537 29.534 1.00 24.30 56 PHE B O 1
ATOM 2824 N N . ILE B 1 65 ? -29.360 -7.435 28.028 1.00 18.91 57 ILE B N 1
ATOM 2825 C CA . ILE B 1 65 ? -28.710 -6.608 29.052 1.00 18.76 57 ILE B CA 1
ATOM 2826 C C . ILE B 1 65 ? -28.888 -5.162 28.756 1.00 17.97 57 ILE B C 1
ATOM 2827 O O . ILE B 1 65 ? -29.153 -4.780 27.633 1.00 18.04 57 ILE B O 1
ATOM 2832 N N . GLU B 1 66 ? -28.598 -4.336 29.750 1.00 19.61 58 GLU B N 1
ATOM 2833 C CA . GLU B 1 66 ? -28.853 -2.920 29.588 1.00 22.29 58 GLU B CA 1
ATOM 2834 C C . GLU B 1 66 ? -27.594 -2.114 29.223 1.00 20.09 58 GLU B C 1
ATOM 2835 O O . GLU B 1 66 ? -27.716 -1.134 28.513 1.00 20.37 58 GLU B O 1
ATOM 2841 N N . GLN B 1 67 ? -26.425 -2.509 29.744 1.00 16.69 59 GLN B N 1
ATOM 2842 C CA . GLN B 1 67 ? -25.146 -1.861 29.439 1.00 15.60 59 GLN B CA 1
ATOM 2843 C C . GLN B 1 67 ? -24.116 -2.892 29.102 1.00 14.98 59 GLN B C 1
ATOM 2844 O O . GLN B 1 67 ? -24.099 -4.029 29.649 1.00 14.77 59 GLN B O 1
ATOM 2850 N N . ILE B 1 68 ? -23.247 -2.487 28.175 1.00 16.06 60 ILE B N 1
ATOM 2851 C CA . ILE B 1 68 ? -22.130 -3.308 27.675 1.00 17.18 60 ILE B CA 1
ATOM 2852 C C . ILE B 1 68 ? -21.214 -3.800 28.797 1.00 15.77 60 ILE B C 1
ATOM 2853 O O . ILE B 1 68 ? -20.683 -4.900 28.739 1.00 15.27 60 ILE B O 1
ATOM 2858 N N . SER B 1 69 ? -21.118 -3.025 29.856 1.00 14.82 61 SER B N 1
ATOM 2859 C CA . SER B 1 69 ? -20.292 -3.413 31.016 1.00 15.70 61 SER B CA 1
ATOM 2860 C C . SER B 1 69 ? -20.797 -4.658 31.727 1.00 17.10 61 SER B C 1
ATOM 2861 O O . SER B 1 69 ? -19.973 -5.228 32.458 1.00 18.48 61 SER B O 1
ATOM 2864 N N . GLU B 1 70 ? -22.078 -5.052 31.543 1.00 16.96 62 GLU B N 1
ATOM 2865 C CA . GLU B 1 70 ? -22.592 -6.309 32.053 1.00 18.83 62 GLU B CA 1
ATOM 2866 C C . GLU B 1 70 ? -22.051 -7.542 31.309 1.00 19.83 62 GLU B C 1
ATOM 2867 O O . GLU B 1 70 ? -22.248 -8.653 31.773 1.00 22.15 62 GLU B O 1
ATOM 2873 N N . VAL B 1 71 ? -21.514 -7.369 30.106 1.00 16.38 63 VAL B N 1
ATOM 2874 C CA . VAL B 1 71 ? -21.190 -8.512 29.223 1.00 15.57 63 VAL B CA 1
ATOM 2875 C C . VAL B 1 71 ? -19.771 -8.953 29.507 1.00 15.33 63 VAL B C 1
ATOM 2876 O O . VAL B 1 71 ? -18.901 -8.119 29.509 1.00 16.86 63 VAL B O 1
ATOM 2880 N N . PRO B 1 72 ? -19.550 -10.233 29.719 1.00 16.68 64 PRO B N 1
ATOM 2881 C CA . PRO B 1 72 ? -18.155 -10.698 30.035 1.00 17.37 64 PRO B CA 1
ATOM 2882 C C . PRO B 1 72 ? -17.249 -10.686 28.783 1.00 16.30 64 PRO B C 1
ATOM 2883 O O . PRO B 1 72 ? -17.741 -10.846 27.614 1.00 17.40 64 PRO B O 1
ATOM 2887 N N . ASP B 1 73 ? -15.935 -10.470 28.976 1.00 17.25 65 ASP B N 1
ATOM 2888 C CA . ASP B 1 73 ? -14.921 -10.682 27.918 1.00 18.58 65 ASP B CA 1
ATOM 2889 C C . ASP B 1 73 ? -15.085 -12.021 27.248 1.00 17.30 65 ASP B C 1
ATOM 2890 O O . ASP B 1 73 ? -15.450 -13.031 27.893 1.00 19.52 65 ASP B O 1
ATOM 2895 N N . GLY B 1 74 ? -14.922 -12.028 25.916 1.00 18.64 66 GLY B N 1
ATOM 2896 C CA . GLY B 1 74 ? -14.965 -13.268 25.160 1.00 19.90 66 GLY B CA 1
ATOM 2897 C C . GLY B 1 74 ? -16.339 -13.540 24.609 1.00 19.22 66 GLY B C 1
ATOM 2898 O O . GLY B 1 74 ? -16.519 -14.486 23.868 1.00 21.25 66 GLY B O 1
ATOM 2899 N N . ALA B 1 75 ? -17.317 -12.720 24.998 1.00 18.73 67 ALA B N 1
ATOM 2900 C CA . ALA B 1 75 ? -18.726 -12.937 24.600 1.00 18.33 67 ALA B CA 1
ATOM 2901 C C . ALA B 1 75 ? -19.038 -12.490 23.165 1.00 17.73 67 ALA B C 1
ATOM 2902 O O . ALA B 1 75 ? -18.240 -11.746 22.577 1.00 17.59 67 ALA B O 1
ATOM 2904 N N . ILE B 1 76 ? -20.208 -12.911 22.673 1.00 16.62 68 ILE B N 1
ATOM 2905 C CA . ILE B 1 76 ? -20.798 -12.341 21.463 1.00 17.26 68 ILE B CA 1
ATOM 2906 C C . ILE B 1 76 ? -21.884 -11.364 21.902 1.00 16.83 68 ILE B C 1
ATOM 2907 O O . ILE B 1 76 ? -22.767 -11.737 22.682 1.00 17.10 68 ILE B O 1
ATOM 2912 N N . LEU B 1 77 ? -21.835 -10.153 21.313 1.00 15.99 69 LEU B N 1
ATOM 2913 C CA . LEU B 1 77 ? -22.812 -9.061 21.689 1.00 15.88 69 LEU B CA 1
ATOM 2914 C C . LEU B 1 77 ? -23.475 -8.607 20.403 1.00 14.97 69 LEU B C 1
ATOM 2915 O O . LEU B 1 77 ? -22.802 -8.398 19.384 1.00 16.03 69 LEU B O 1
ATOM 2920 N N . ILE B 1 78 ? -24.811 -8.477 20.473 1.00 14.44 70 ILE B N 1
ATOM 2921 C CA . ILE B 1 78 ? -25.642 -7.975 19.336 1.00 14.46 70 ILE B CA 1
ATOM 2922 C C . ILE B 1 78 ? -26.265 -6.618 19.701 1.00 13.74 70 ILE B C 1
ATOM 2923 O O . ILE B 1 78 ? -26.821 -6.474 20.763 1.00 14.84 70 ILE B O 1
ATOM 2928 N N . PHE B 1 79 ? -26.084 -5.628 18.834 1.00 13.71 71 PHE B N 1
ATOM 2929 C CA . PHE B 1 79 ? -26.799 -4.348 18.975 1.00 13.79 71 PHE B CA 1
ATOM 2930 C C . PHE B 1 79 ? -28.251 -4.503 18.433 1.00 12.65 71 PHE B C 1
ATOM 2931 O O . PHE B 1 79 ? -28.432 -5.143 17.388 1.00 13.44 71 PHE B O 1
ATOM 2939 N N . SER B 1 80 ? -29.249 -3.872 19.045 1.00 12.88 72 SER B N 1
ATOM 2940 C CA . SER B 1 80 ? -30.647 -4.021 18.537 1.00 12.30 72 SER B CA 1
ATOM 2941 C C . SER B 1 80 ? -30.876 -3.317 17.209 1.00 12.42 72 SER B C 1
ATOM 2942 O O . SER B 1 80 ? -30.080 -2.419 16.749 1.00 12.79 72 SER B O 1
ATOM 2945 N N . ALA B 1 81 ? -32.021 -3.635 16.615 1.00 11.26 73 ALA B N 1
ATOM 2946 C CA . ALA B 1 81 ? -32.292 -3.143 15.268 1.00 11.28 73 ALA B CA 1
ATOM 2947 C C . ALA B 1 81 ? -32.457 -1.581 15.275 1.00 10.45 73 ALA B C 1
ATOM 2948 O O . ALA B 1 81 ? -32.444 -0.962 14.181 1.00 10.71 73 ALA B O 1
ATOM 2950 N N . HIS B 1 82 ? -32.776 -1.024 16.420 1.00 10.05 74 HIS B N 1
ATOM 2951 C CA . HIS B 1 82 ? -33.006 0.414 16.531 1.00 10.16 74 HIS B CA 1
ATOM 2952 C C . HIS B 1 82 ? -31.779 1.269 16.451 1.00 10.12 74 HIS B C 1
ATOM 2953 O O . HIS B 1 82 ? -31.939 2.468 16.300 1.00 10.68 74 HIS B O 1
ATOM 2960 N N . GLY B 1 83 ? -30.640 0.629 16.618 1.00 10.41 75 GLY B N 1
ATOM 2961 C CA . GLY B 1 83 ? -29.340 1.330 16.522 1.00 11.17 75 GLY B CA 1
ATOM 2962 C C . GLY B 1 83 ? -28.819 1.821 17.830 1.00 11.32 75 GLY B C 1
ATOM 2963 O O . GLY B 1 83 ? -29.562 1.870 18.826 1.00 12.15 75 GLY B O 1
ATOM 2964 N N . VAL B 1 84 ? -27.566 2.277 17.776 1.00 10.84 76 VAL B N 1
ATOM 2965 C CA . VAL B 1 84 ? -26.848 2.709 19.016 1.00 11.88 76 VAL B CA 1
ATOM 2966 C C . VAL B 1 84 ? -25.971 3.926 18.711 1.00 11.61 76 VAL B C 1
ATOM 2967 O O . VAL B 1 84 ? -25.646 4.174 17.561 1.00 12.63 76 VAL B O 1
ATOM 2971 N N . SER B 1 85 ? -25.704 4.664 19.757 1.00 12.48 77 SER B N 1
ATOM 2972 C CA . SER B 1 85 ? -24.876 5.857 19.636 1.00 12.91 77 SER B CA 1
ATOM 2973 C C . SER B 1 85 ? -23.439 5.510 19.249 1.00 12.62 77 SER B C 1
ATOM 2974 O O . SER B 1 85 ? -22.975 4.378 19.460 1.00 13.14 77 SER B O 1
ATOM 2977 N N . GLN B 1 86 ? -22.696 6.528 18.836 1.00 13.20 78 GLN B N 1
ATOM 2978 C CA . GLN B 1 86 ? -21.287 6.296 18.629 1.00 13.91 78 GLN B CA 1
ATOM 2979 C C . GLN B 1 86 ? -20.553 5.928 19.922 1.00 13.77 78 GLN B C 1
ATOM 2980 O O . GLN B 1 86 ? -19.635 5.088 19.837 1.00 14.15 78 GLN B O 1
ATOM 2986 N N . ALA B 1 87 ? -20.915 6.504 21.057 1.00 13.57 79 ALA B N 1
ATOM 2987 C CA . ALA B 1 87 ? -20.292 6.137 22.332 1.00 14.47 79 ALA B CA 1
ATOM 2988 C C . ALA B 1 87 ? -20.459 4.631 22.614 1.00 14.44 79 ALA B C 1
ATOM 2989 O O . ALA B 1 87 ? -19.524 3.951 23.003 1.00 15.85 79 ALA B O 1
ATOM 2991 N N . VAL B 1 88 ? -21.659 4.086 22.450 1.00 13.89 80 VAL B N 1
ATOM 2992 C CA . VAL B 1 88 ? -21.885 2.653 22.590 1.00 14.18 80 VAL B CA 1
ATOM 2993 C C . VAL B 1 88 ? -21.024 1.852 21.643 1.00 14.19 80 VAL B C 1
ATOM 2994 O O . VAL B 1 88 ? -20.360 0.847 22.025 1.00 13.86 80 VAL B O 1
ATOM 2998 N N . ARG B 1 89 ? -21.043 2.251 20.374 1.00 14.86 81 ARG B N 1
ATOM 2999 C CA . ARG B 1 89 ? -20.290 1.503 19.379 1.00 16.35 81 ARG B CA 1
ATOM 3000 C C . ARG B 1 89 ? -18.791 1.507 19.728 1.00 16.72 81 ARG B C 1
ATOM 3001 O O . ARG B 1 89 ? -18.151 0.467 19.612 1.00 17.17 81 ARG B O 1
ATOM 3009 N N . ASN B 1 90 ? -18.242 2.657 20.113 1.00 16.52 82 ASN B N 1
ATOM 3010 C CA . ASN B 1 90 ? -16.798 2.677 20.410 1.00 17.24 82 ASN B CA 1
ATOM 3011 C C . ASN B 1 90 ? -16.409 1.924 21.665 1.00 18.76 82 ASN B C 1
ATOM 3012 O O . ASN B 1 90 ? -15.283 1.366 21.756 1.00 19.60 82 ASN B O 1
ATOM 3017 N N . GLU B 1 91 ? -17.281 1.900 22.658 1.00 18.03 83 GLU B N 1
ATOM 3018 C CA . GLU B 1 91 ? -17.028 1.172 23.843 1.00 18.88 83 GLU B CA 1
ATOM 3019 C C . GLU B 1 91 ? -17.006 -0.332 23.515 1.00 18.45 83 GLU B C 1
ATOM 3020 O O . GLU B 1 91 ? -16.103 -1.084 23.919 1.00 20.66 83 GLU B O 1
ATOM 3026 N N . ALA B 1 92 ? -17.990 -0.830 22.769 1.00 17.31 84 ALA B N 1
ATOM 3027 C CA . ALA B 1 92 ? -17.908 -2.245 22.379 1.00 18.58 84 ALA B CA 1
ATOM 3028 C C . ALA B 1 92 ? -16.643 -2.552 21.550 1.00 19.87 84 ALA B C 1
ATOM 3029 O O . ALA B 1 92 ? -16.065 -3.642 21.718 1.00 19.86 84 ALA B O 1
ATOM 3031 N N . LYS B 1 93 ? -16.221 -1.639 20.671 1.00 20.06 85 LYS B N 1
ATOM 3032 C CA . LYS B 1 93 ? -15.074 -1.895 19.751 1.00 23.16 85 LYS B CA 1
ATOM 3033 C C . LYS B 1 93 ? -13.860 -2.104 20.587 1.00 24.75 85 LYS B C 1
ATOM 3034 O O . LYS B 1 93 ? -13.004 -2.968 20.265 1.00 25.23 85 LYS B O 1
ATOM 3040 N N . SER B 1 94 ? -13.762 -1.355 21.687 1.00 23.37 86 SER B N 1
ATOM 3041 C CA . SER B 1 94 ? -12.580 -1.344 22.477 1.00 25.57 86 SER B CA 1
ATOM 3042 C C . SER B 1 94 ? -12.536 -2.561 23.449 1.00 25.53 86 SER B C 1
ATOM 3043 O O . SER B 1 94 ? -11.484 -2.906 23.975 1.00 29.11 86 SER B O 1
ATOM 3046 N N . ARG B 1 95 ? -13.668 -3.228 23.697 1.00 20.93 87 ARG B N 1
ATOM 3047 C CA . ARG B 1 95 ? -13.729 -4.429 24.510 1.00 19.96 87 ARG B CA 1
ATOM 3048 C C . ARG B 1 95 ? -13.351 -5.695 23.762 1.00 19.70 87 ARG B C 1
ATOM 3049 O O . ARG B 1 95 ? -13.394 -5.757 22.528 1.00 19.84 87 ARG B O 1
ATOM 3057 N N . ASP B 1 96 ? -12.858 -6.681 24.515 1.00 20.43 88 ASP B N 1
ATOM 3058 C CA . ASP B 1 96 ? -12.658 -8.051 23.994 1.00 21.54 88 ASP B CA 1
ATOM 3059 C C . ASP B 1 96 ? -14.056 -8.751 23.857 1.00 20.69 88 ASP B C 1
ATOM 3060 O O . ASP B 1 96 ? -14.458 -9.580 24.667 1.00 21.20 88 ASP B O 1
ATOM 3065 N N . LEU B 1 97 ? -14.792 -8.335 22.804 1.00 19.38 89 LEU B N 1
ATOM 3066 C CA . LEU B 1 97 ? -16.153 -8.855 22.424 1.00 18.13 89 LEU B CA 1
ATOM 3067 C C . LEU B 1 97 ? -16.229 -9.075 20.935 1.00 19.31 89 LEU B C 1
ATOM 3068 O O . LEU B 1 97 ? -15.603 -8.338 20.207 1.00 21.95 89 LEU B O 1
ATOM 3073 N N . THR B 1 98 ? -17.028 -10.041 20.490 1.00 17.20 90 THR B N 1
ATOM 3074 C CA . THR B 1 98 ? -17.348 -10.195 19.060 1.00 18.02 90 THR B CA 1
ATOM 3075 C C . THR B 1 98 ? -18.708 -9.479 18.943 1.00 17.52 90 THR B C 1
ATOM 3076 O O . THR B 1 98 ? -19.646 -9.847 19.689 1.00 18.77 90 THR B O 1
ATOM 3080 N N . VAL B 1 99 ? -18.784 -8.425 18.112 1.00 17.55 91 VAL B N 1
ATOM 3081 C CA . VAL B 1 99 ? -20.023 -7.635 17.966 1.00 17.49 91 VAL B CA 1
ATOM 3082 C C . VAL B 1 99 ? -20.637 -7.863 16.623 1.00 18.09 91 VAL B C 1
ATOM 3083 O O . VAL B 1 99 ? -19.993 -7.713 15.562 1.00 20.77 91 VAL B O 1
ATOM 3087 N N . PHE B 1 100 ? -21.961 -8.129 16.680 1.00 17.28 92 PHE B N 1
ATOM 3088 C CA . PHE B 1 100 ? -22.788 -8.115 15.450 1.00 18.26 92 PHE B CA 1
ATOM 3089 C C . PHE B 1 100 ? -23.809 -6.981 15.558 1.00 17.01 92 PHE B C 1
ATOM 3090 O O . PHE B 1 100 ? -24.459 -6.827 16.567 1.00 19.28 92 PHE B O 1
ATOM 3098 N N . ASP B 1 101 ? -23.936 -6.229 14.454 1.00 17.06 93 ASP B N 1
ATOM 3099 C CA . ASP B 1 101 ? -24.707 -5.012 14.494 1.00 16.61 93 ASP B CA 1
ATOM 3100 C C . ASP B 1 101 ? -26.023 -5.348 13.792 1.00 15.46 93 ASP B C 1
ATOM 3101 O O . ASP B 1 101 ? -26.056 -5.437 12.555 1.00 18.85 93 ASP B O 1
ATOM 3106 N N . ALA B 1 102 ? -27.108 -5.498 14.533 1.00 14.11 94 ALA B N 1
ATOM 3107 C CA . ALA B 1 102 ? -28.408 -5.741 13.845 1.00 12.25 94 ALA B CA 1
ATOM 3108 C C . ALA B 1 102 ? -29.165 -4.462 13.524 1.00 11.28 94 ALA B C 1
ATOM 3109 O O . ALA B 1 102 ? -30.318 -4.538 13.071 1.00 11.38 94 ALA B O 1
ATOM 3111 N N . THR B 1 103 ? -28.575 -3.285 13.709 1.00 11.15 95 THR B N 1
ATOM 3112 C CA . THR B 1 103 ? -29.236 -2.001 13.300 1.00 10.50 95 THR B CA 1
ATOM 3113 C C . THR B 1 103 ? -29.741 -2.119 11.869 1.00 10.27 95 THR B C 1
ATOM 3114 O O . THR B 1 103 ? -29.019 -2.573 10.948 1.00 10.77 95 THR B O 1
ATOM 3118 N N . CYS B 1 104 ? -31.015 -1.764 11.678 1.00 9.95 96 CYS B N 1
ATOM 3119 C CA . CYS B 1 104 ? -31.558 -1.759 10.319 1.00 9.93 96 CYS B CA 1
ATOM 3120 C C . CYS B 1 104 ? -30.756 -0.802 9.388 1.00 10.05 96 CYS B C 1
ATOM 3121 O O . CYS B 1 104 ? -30.435 0.333 9.765 1.00 9.95 96 CYS B O 1
ATOM 3124 N N . PRO B 1 105 ? -30.505 -1.189 8.099 1.00 10.37 97 PRO B N 1
ATOM 3125 C CA . PRO B 1 105 ? -29.753 -0.321 7.227 1.00 11.29 97 PRO B CA 1
ATOM 3126 C C . PRO B 1 105 ? -30.484 1.049 6.986 1.00 11.35 97 PRO B C 1
ATOM 3127 O O . PRO B 1 105 ? -29.846 2.063 6.761 1.00 11.14 97 PRO B O 1
ATOM 3131 N N . LEU B 1 106 ? -31.805 1.081 7.157 1.00 11.10 98 LEU B N 1
ATOM 3132 C CA . LEU B 1 106 ? -32.562 2.343 6.939 1.00 11.65 98 LEU B CA 1
ATOM 3133 C C . LEU B 1 106 ? -32.468 3.257 8.158 1.00 11.90 98 LEU B C 1
ATOM 3134 O O . LEU B 1 106 ? -32.836 4.489 8.078 1.00 13.66 98 LEU B O 1
ATOM 3139 N N . VAL B 1 107 ? -32.048 2.750 9.327 1.00 11.19 99 VAL B N 1
ATOM 3140 C CA . VAL B 1 107 ? -31.621 3.583 10.466 1.00 11.32 99 VAL B CA 1
ATOM 3141 C C . VAL B 1 107 ? -30.164 4.027 10.239 1.00 11.49 99 VAL B C 1
ATOM 3142 O O . VAL B 1 107 ? -29.820 5.237 10.431 1.00 11.91 99 VAL B O 1
ATOM 3146 N N . THR B 1 108 ? -29.304 3.109 9.822 1.00 11.54 100 THR B N 1
ATOM 3147 C CA . THR B 1 108 ? -27.873 3.499 9.588 1.00 12.67 100 THR B CA 1
ATOM 3148 C C . THR B 1 108 ? -27.783 4.650 8.629 1.00 12.66 100 THR B C 1
ATOM 3149 O O . THR B 1 108 ? -26.954 5.553 8.773 1.00 12.76 100 THR B O 1
ATOM 3153 N N . LYS B 1 109 ? -28.641 4.648 7.596 1.00 13.50 101 LYS B N 1
ATOM 3154 C CA . LYS B 1 109 ? -28.637 5.736 6.616 1.00 14.93 101 LYS B CA 1
ATOM 3155 C C . LYS B 1 109 ? -28.844 7.108 7.292 1.00 14.39 101 LYS B C 1
ATOM 3156 O O . LYS B 1 109 ? -28.216 8.105 6.896 1.00 14.84 101 LYS B O 1
ATOM 3162 N N . VAL B 1 110 ? -29.732 7.167 8.294 1.00 13.35 102 VAL B N 1
ATOM 3163 C CA . VAL B 1 110 ? -29.984 8.448 9.004 1.00 12.94 102 VAL B CA 1
ATOM 3164 C C . VAL B 1 110 ? -28.766 8.809 9.864 1.00 12.89 102 VAL B C 1
ATOM 3165 O O . VAL B 1 110 ? -28.312 9.948 9.877 1.00 12.95 102 VAL B O 1
ATOM 3169 N N . HIS B 1 111 ? -28.201 7.783 10.510 1.00 13.27 103 HIS B N 1
ATOM 3170 C CA . HIS B 1 111 ? -26.979 7.988 11.344 1.00 13.50 103 HIS B CA 1
ATOM 3171 C C . HIS B 1 111 ? -25.848 8.629 10.541 1.00 14.16 103 HIS B C 1
ATOM 3172 O O . HIS B 1 111 ? -25.200 9.553 11.034 1.00 15.05 103 HIS B O 1
ATOM 3179 N N . MET B 1 112 ? -25.670 8.181 9.311 1.00 14.50 104 MET B N 1
ATOM 3180 C CA . MET B 1 112 ? -24.558 8.684 8.515 1.00 15.85 104 MET B CA 1
ATOM 3181 C C . MET B 1 112 ? -24.744 10.176 8.220 1.00 16.45 104 MET B C 1
ATOM 3182 O O . MET B 1 112 ? -23.758 10.941 8.202 1.00 16.77 104 MET B O 1
ATOM 3187 N N . GLU B 1 113 ? -26.006 10.621 8.038 1.00 16.19 105 GLU B N 1
ATOM 3188 C CA . GLU B 1 113 ? -26.219 12.026 7.734 1.00 16.24 105 GLU B CA 1
ATOM 3189 C C . GLU B 1 113 ? -26.014 12.910 8.944 1.00 16.31 105 GLU B C 1
ATOM 3190 O O . GLU B 1 113 ? -25.478 14.081 8.836 1.00 15.96 105 GLU B O 1
ATOM 3196 N N . VAL B 1 114 ? -26.333 12.388 10.129 1.00 15.46 106 VAL B N 1
ATOM 3197 C CA . VAL B 1 114 ? -26.116 13.116 11.375 1.00 16.32 106 VAL B CA 1
ATOM 3198 C C . VAL B 1 114 ? -24.605 13.218 11.615 1.00 16.38 106 VAL B C 1
ATOM 3199 O O . VAL B 1 114 ? -24.114 14.293 11.956 1.00 17.73 106 VAL B O 1
ATOM 3203 N N . ALA B 1 115 ? -23.856 12.116 11.439 1.00 16.06 107 ALA B N 1
ATOM 3204 C CA . ALA B 1 115 ? -22.382 12.172 11.626 1.00 16.35 107 ALA B CA 1
ATOM 3205 C C . ALA B 1 115 ? -21.778 13.184 10.654 1.00 17.82 107 ALA B C 1
ATOM 3206 O O . ALA B 1 115 ? -20.748 13.875 11.025 1.00 18.84 107 ALA B O 1
ATOM 3208 N N . ARG B 1 116 ? -22.275 13.246 9.398 1.00 18.29 108 ARG B N 1
ATOM 3209 C CA . ARG B 1 116 ? -21.776 14.234 8.425 1.00 19.37 108 ARG B CA 1
ATOM 3210 C C . ARG B 1 116 ? -21.978 15.630 8.938 1.00 20.06 108 ARG B C 1
ATOM 3211 O O . ARG B 1 116 ? -21.062 16.479 8.803 1.00 20.59 108 ARG B O 1
ATOM 3219 N N . ALA B 1 117 ? -23.165 15.977 9.422 1.00 19.19 109 ALA B N 1
ATOM 3220 C CA . ALA B 1 117 ? -23.441 17.308 9.855 1.00 18.78 109 ALA B CA 1
ATOM 3221 C C . ALA B 1 117 ? -22.571 17.663 11.068 1.00 18.51 109 ALA B C 1
ATOM 3222 O O . ALA B 1 117 ? -21.973 18.751 11.053 1.00 17.77 109 ALA B O 1
ATOM 3224 N N . SER B 1 118 ? -22.265 16.707 11.939 1.00 18.02 110 SER B N 1
ATOM 3225 C CA . SER B 1 118 ? -21.421 16.879 13.099 1.00 20.08 110 SER B CA 1
ATOM 3226 C C . SER B 1 118 ? -19.959 17.142 12.639 1.00 20.07 110 SER B C 1
ATOM 3227 O O . SER B 1 118 ? -19.323 18.123 13.118 1.00 22.59 110 SER B O 1
ATOM 3230 N N . ARG B 1 119 ? -19.439 16.400 11.647 1.00 20.76 111 ARG B N 1
ATOM 3231 C CA . ARG B 1 119 ? -18.079 16.702 11.112 1.00 23.29 111 ARG B CA 1
ATOM 3232 C C . ARG B 1 119 ? -18.026 18.115 10.518 1.00 24.51 111 ARG B C 1
ATOM 3233 O O . ARG B 1 119 ? -17.003 18.813 10.661 1.00 23.73 111 ARG B O 1
ATOM 3241 N N . ARG B 1 120 ? -19.109 18.546 9.860 1.00 23.29 112 ARG B N 1
ATOM 3242 C CA . ARG B 1 120 ? -19.196 19.875 9.276 1.00 23.22 112 ARG B CA 1
ATOM 3243 C C . ARG B 1 120 ? -19.384 20.996 10.318 1.00 22.15 112 ARG B C 1
ATOM 3244 O O . ARG B 1 120 ? -19.204 22.175 9.981 1.00 23.18 112 ARG B O 1
ATOM 3252 N N . GLY B 1 121 ? -19.640 20.665 11.576 1.00 23.39 113 GLY B N 1
ATOM 3253 C CA . GLY B 1 121 ? -20.007 21.597 12.669 1.00 23.40 113 GLY B CA 1
ATOM 3254 C C . GLY B 1 121 ? -21.334 22.365 12.478 1.00 23.68 113 GLY B C 1
ATOM 3255 O O . GLY B 1 121 ? -21.520 23.471 13.019 1.00 25.68 113 GLY B O 1
ATOM 3256 N N . GLU B 1 122 ? -22.239 21.791 11.690 1.00 22.76 114 GLU B N 1
ATOM 3257 C CA . GLU B 1 122 ? -23.496 22.427 11.263 1.00 21.27 114 GLU B CA 1
ATOM 3258 C C . GLU B 1 122 ? -24.656 21.750 11.991 1.00 20.32 114 GLU B C 1
ATOM 3259 O O . GLU B 1 122 ? -24.620 20.548 12.228 1.00 20.54 114 GLU B O 1
ATOM 3265 N N . GLU B 1 123 ? -25.677 22.521 12.371 1.00 20.69 115 GLU B N 1
ATOM 3266 C CA . GLU B 1 123 ? -26.730 22.107 13.317 1.00 19.41 115 GLU B CA 1
ATOM 3267 C C . GLU B 1 123 ? -27.739 21.208 12.627 1.00 16.23 115 GLU B C 1
ATOM 3268 O O . GLU B 1 123 ? -28.013 21.326 11.426 1.00 16.56 115 GLU B O 1
ATOM 3274 N N . SER B 1 124 ? -28.245 20.285 13.430 1.00 17.52 116 SER B N 1
ATOM 3275 C CA . SER B 1 124 ? -29.241 19.333 12.947 1.00 16.83 116 SER B CA 1
ATOM 3276 C C . SER B 1 124 ? -30.388 19.237 13.902 1.00 15.47 116 SER B C 1
ATOM 3277 O O . SER B 1 124 ? -30.257 19.378 15.106 1.00 15.64 116 SER B O 1
ATOM 3280 N N . ILE B 1 125 ? -31.531 19.010 13.289 1.00 14.30 117 ILE B N 1
ATOM 3281 C CA . ILE B 1 125 ? -32.773 18.822 14.036 1.00 13.77 117 ILE B CA 1
ATOM 3282 C C . ILE B 1 125 ? -33.326 17.434 13.679 1.00 12.50 117 ILE B C 1
ATOM 3283 O O . ILE B 1 125 ? -33.536 17.098 12.514 1.00 12.38 117 ILE B O 1
ATOM 3288 N N . LEU B 1 126 ? -33.587 16.650 14.687 1.00 12.20 118 LEU B N 1
ATOM 3289 C CA . LEU B 1 126 ? -34.256 15.342 14.555 1.00 11.68 118 LEU B CA 1
ATOM 3290 C C . LEU B 1 126 ? -35.746 15.463 14.969 1.00 11.58 118 LEU B C 1
ATOM 3291 O O . LEU B 1 126 ? -36.044 15.991 16.072 1.00 11.60 118 LEU B O 1
ATOM 3296 N N . ILE B 1 127 ? -36.655 14.961 14.111 1.00 11.39 119 ILE B N 1
ATOM 3297 C CA . ILE B 1 127 ? -38.062 14.810 14.494 1.00 11.57 119 ILE B CA 1
ATOM 3298 C C . ILE B 1 127 ? -38.225 13.393 15.001 1.00 11.50 119 ILE B C 1
ATOM 3299 O O . ILE B 1 127 ? -37.881 12.391 14.346 1.00 11.99 119 ILE B O 1
ATOM 3304 N N . GLY B 1 128 ? -38.614 13.292 16.283 1.00 11.20 120 GLY B N 1
ATOM 3305 C CA . GLY B 1 128 ? -38.806 11.964 16.896 1.00 11.93 120 GLY B CA 1
ATOM 3306 C C . GLY B 1 128 ? -39.272 12.094 18.331 1.00 12.87 120 GLY B C 1
ATOM 3307 O O . GLY B 1 128 ? -39.492 13.196 18.818 1.00 15.18 120 GLY B O 1
ATOM 3308 N N . HIS B 1 129 ? -39.442 10.956 18.983 1.00 13.44 121 HIS B N 1
ATOM 3309 C CA . HIS B 1 129 ? -40.056 10.896 20.309 1.00 15.20 121 HIS B CA 1
ATOM 3310 C C . HIS B 1 129 ? -38.965 10.720 21.337 1.00 15.06 121 HIS B C 1
ATOM 3311 O O . HIS B 1 129 ? -38.214 9.753 21.288 1.00 14.75 121 HIS B O 1
ATOM 3318 N N . ALA B 1 130 ? -38.921 11.623 22.331 1.00 15.63 122 ALA B N 1
ATOM 3319 C CA . ALA B 1 130 ? -37.902 11.569 23.373 1.00 16.31 122 ALA B CA 1
ATOM 3320 C C . ALA B 1 130 ? -37.873 10.231 24.090 1.00 15.43 122 ALA B C 1
ATOM 3321 O O . ALA B 1 130 ? -38.919 9.699 24.407 1.00 16.48 122 ALA B O 1
ATOM 3323 N N . GLY B 1 131 ? -36.679 9.693 24.313 1.00 15.94 123 GLY B N 1
ATOM 3324 C CA . GLY B 1 131 ? -36.520 8.521 25.129 1.00 15.64 123 GLY B CA 1
ATOM 3325 C C . GLY B 1 131 ? -36.583 7.240 24.329 1.00 15.11 123 GLY B C 1
ATOM 3326 O O . GLY B 1 131 ? -36.107 6.202 24.775 1.00 15.78 123 GLY B O 1
ATOM 3327 N N . HIS B 1 132 ? -37.031 7.320 23.055 1.00 13.87 124 HIS B N 1
ATOM 3328 C CA . HIS B 1 132 ? -37.070 6.058 22.266 1.00 12.93 124 HIS B CA 1
ATOM 3329 C C . HIS B 1 132 ? -35.588 5.641 21.903 1.00 12.75 124 HIS B C 1
ATOM 3330 O O . HIS B 1 132 ? -34.750 6.502 21.612 1.00 13.30 124 HIS B O 1
ATOM 3337 N N . PRO B 1 133 ? -35.298 4.336 21.898 1.00 12.81 125 PRO B N 1
ATOM 3338 C CA . PRO B 1 133 ? -33.891 3.941 21.614 1.00 13.15 125 PRO B CA 1
ATOM 3339 C C . PRO B 1 133 ? -33.434 4.381 20.266 1.00 12.74 125 PRO B C 1
ATOM 3340 O O . PRO B 1 133 ? -32.224 4.675 20.142 1.00 12.62 125 PRO B O 1
ATOM 3344 N N . GLU B 1 134 ? -34.253 4.462 19.204 1.00 12.85 126 GLU B N 1
ATOM 3345 C CA . GLU B 1 134 ? -33.749 4.952 17.939 1.00 12.32 126 GLU B CA 1
ATOM 3346 C C . GLU B 1 134 ? -33.354 6.401 18.014 1.00 11.86 126 GLU B C 1
ATOM 3347 O O . GLU B 1 134 ? -32.341 6.819 17.487 1.00 12.10 126 GLU B O 1
ATOM 3353 N N . VAL B 1 135 ? -34.104 7.197 18.752 1.00 12.57 127 VAL B N 1
ATOM 3354 C CA . VAL B 1 135 ? -33.784 8.611 18.915 1.00 13.12 127 VAL B CA 1
ATOM 3355 C C . VAL B 1 135 ? -32.476 8.743 19.751 1.00 14.48 127 VAL B C 1
ATOM 3356 O O . VAL B 1 135 ? -31.551 9.541 19.411 1.00 14.50 127 VAL B O 1
ATOM 3360 N N . GLU B 1 136 ? -32.287 7.930 20.816 1.00 16.49 128 GLU B N 1
ATOM 3361 C CA . GLU B 1 136 ? -31.007 7.950 21.566 1.00 17.34 128 GLU B CA 1
ATOM 3362 C C . GLU B 1 136 ? -29.815 7.654 20.648 1.00 15.91 128 GLU B C 1
ATOM 3363 O O . GLU B 1 136 ? -28.775 8.336 20.689 1.00 15.86 128 GLU B O 1
ATOM 3369 N N . GLY B 1 137 ? -29.966 6.645 19.774 1.00 14.60 129 GLY B N 1
ATOM 3370 C CA . GLY B 1 137 ? -28.836 6.243 18.904 1.00 14.97 129 GLY B CA 1
ATOM 3371 C C . GLY B 1 137 ? -28.574 7.312 17.837 1.00 14.47 129 GLY B C 1
ATOM 3372 O O . GLY B 1 137 ? -27.397 7.572 17.529 1.00 14.30 129 GLY B O 1
ATOM 3373 N N . THR B 1 138 ? -29.598 7.939 17.248 1.00 13.72 130 THR B N 1
ATOM 3374 C CA . THR B 1 138 ? -29.392 8.915 16.144 1.00 14.08 130 THR B CA 1
ATOM 3375 C C . THR B 1 138 ? -28.872 10.219 16.686 1.00 14.57 130 THR B C 1
ATOM 3376 O O . THR B 1 138 ? -27.853 10.732 16.174 1.00 14.92 130 THR B O 1
ATOM 3380 N N . MET B 1 139 ? -29.392 10.668 17.823 1.00 14.65 131 MET B N 1
ATOM 3381 C CA . MET B 1 139 ? -28.829 11.882 18.474 1.00 15.48 131 MET B CA 1
ATOM 3382 C C . MET B 1 139 ? -27.392 11.613 18.863 1.00 15.57 131 MET B C 1
ATOM 3383 O O . MET B 1 139 ? -26.552 12.528 18.829 1.00 16.09 131 MET B O 1
ATOM 3388 N N . GLY B 1 140 ? -27.108 10.369 19.268 1.00 15.34 132 GLY B N 1
ATOM 3389 C CA . GLY B 1 140 ? -25.759 9.939 19.669 1.00 15.74 132 GLY B CA 1
ATOM 3390 C C . GLY B 1 140 ? -24.753 9.792 18.552 1.00 16.18 132 GLY B C 1
ATOM 3391 O O . GLY B 1 140 ? -23.612 9.334 18.780 1.00 16.57 132 GLY B O 1
ATOM 3392 N N . GLN B 1 141 ? -25.177 10.159 17.304 1.00 16.25 133 GLN B N 1
ATOM 3393 C CA . GLN B 1 141 ? -24.220 10.249 16.226 1.00 16.43 133 GLN B CA 1
ATOM 3394 C C . GLN B 1 141 ? -23.589 11.680 16.185 1.00 17.24 133 GLN B C 1
ATOM 3395 O O . GLN B 1 141 ? -22.671 11.894 15.349 1.00 20.32 133 GLN B O 1
ATOM 3401 N N . TYR B 1 142 ? -24.129 12.626 16.922 1.00 17.04 134 TYR B N 1
ATOM 3402 C CA . TYR B 1 142 ? -23.681 14.027 16.772 1.00 17.61 134 TYR B CA 1
ATOM 3403 C C . TYR B 1 142 ? -22.821 14.334 17.930 1.00 20.59 134 TYR B C 1
ATOM 3404 O O . TYR B 1 142 ? -23.176 14.104 19.076 1.00 19.23 134 TYR B O 1
ATOM 3413 N N . SER B 1 143 ? -21.624 14.845 17.670 1.00 19.89 135 SER B N 1
ATOM 3414 C CA . SER B 1 143 ? -20.672 15.158 18.773 1.00 22.79 135 SER B CA 1
ATOM 3415 C C . SER B 1 143 ? -19.884 16.457 18.687 1.00 22.52 135 SER B C 1
ATOM 3416 O O . SER B 1 143 ? -18.980 16.668 19.499 1.00 25.32 135 SER B O 1
ATOM 3419 N N . ASN B 1 144 ? -20.190 17.306 17.711 1.00 22.40 136 ASN B N 1
ATOM 3420 C CA . ASN B 1 144 ? -19.461 18.584 17.572 1.00 20.66 136 ASN B CA 1
ATOM 3421 C C . ASN B 1 144 ? -20.041 19.713 18.405 1.00 23.03 136 ASN B C 1
ATOM 3422 O O . ASN B 1 144 ? -21.101 20.277 18.042 1.00 22.91 136 ASN B O 1
ATOM 3427 N N . PRO B 1 145 ? -19.257 20.208 19.420 1.00 23.53 137 PRO B N 1
ATOM 3428 C CA . PRO B 1 145 ? -19.804 21.303 20.241 1.00 24.73 137 PRO B CA 1
ATOM 3429 C C . PRO B 1 145 ? -19.922 22.636 19.499 1.00 25.08 137 PRO B C 1
ATOM 3430 O O . PRO B 1 145 ? -20.702 23.480 19.894 1.00 26.70 137 PRO B O 1
ATOM 3434 N N . GLU B 1 146 ? -19.246 22.784 18.364 1.00 27.59 138 GLU B N 1
ATOM 3435 C CA . GLU B 1 146 ? -19.394 23.988 17.519 1.00 28.77 138 GLU B CA 1
ATOM 3436 C C . GLU B 1 146 ? -20.731 24.059 16.799 1.00 28.96 138 GLU B C 1
ATOM 3437 O O . GLU B 1 146 ? -21.156 25.155 16.383 1.00 28.96 138 GLU B O 1
ATOM 3443 N N . GLY B 1 147 ? -21.372 22.889 16.609 1.00 26.16 139 GLY B N 1
ATOM 3444 C CA . GLY B 1 147 ? -22.740 22.789 15.987 1.00 25.40 139 GLY B CA 1
ATOM 3445 C C . GLY B 1 147 ? -23.786 22.553 17.061 1.00 25.57 139 GLY B C 1
ATOM 3446 O O . GLY B 1 147 ? -23.820 23.180 18.103 1.00 24.90 139 GLY B O 1
ATOM 3447 N N . GLY B 1 148 ? -24.678 21.609 16.831 1.00 21.18 140 GLY B N 1
ATOM 3448 C CA . GLY B 1 148 ? -25.801 21.428 17.751 1.00 21.71 140 GLY B CA 1
ATOM 3449 C C . GLY B 1 148 ? -26.741 20.362 17.179 1.00 19.17 140 GLY B C 1
ATOM 3450 O O . GLY B 1 148 ? -26.823 20.247 15.947 1.00 20.26 140 GLY B O 1
ATOM 3451 N N . MET B 1 149 ? -27.350 19.607 18.091 1.00 21.40 141 MET B N 1
ATOM 3452 C CA . MET B 1 149 ? -28.310 18.563 17.707 1.00 20.06 141 MET B CA 1
ATOM 3453 C C . MET B 1 149 ? -29.543 18.706 18.547 1.00 19.13 141 MET B C 1
ATOM 3454 O O . MET B 1 149 ? -29.493 18.531 19.732 1.00 19.55 141 MET B O 1
ATOM 3459 N N . TYR B 1 150 ? -30.715 18.937 17.941 1.00 17.35 142 TYR B N 1
ATOM 3460 C CA . TYR B 1 150 ? -31.921 19.271 18.650 1.00 16.48 142 TYR B CA 1
ATOM 3461 C C . TYR B 1 150 ? -33.056 18.319 18.313 1.00 16.21 142 TYR B C 1
ATOM 3462 O O . TYR B 1 150 ? -33.175 17.951 17.158 1.00 17.20 142 TYR B O 1
ATOM 3471 N N . LEU B 1 151 ? -33.935 18.014 19.231 1.00 14.95 143 LEU B N 1
ATOM 3472 C CA . LEU B 1 151 ? -35.019 17.056 19.047 1.00 14.48 143 LEU B CA 1
ATOM 3473 C C . LEU B 1 151 ? -36.325 17.828 19.089 1.00 14.96 143 LEU B C 1
ATOM 3474 O O . LEU B 1 151 ? -36.529 18.662 19.995 1.00 16.37 143 LEU B O 1
ATOM 3479 N N . VAL B 1 152 ? -37.181 17.689 18.059 1.00 14.17 144 VAL B N 1
ATOM 3480 C CA . VAL B 1 152 ? -38.569 18.238 18.106 1.00 14.23 144 VAL B CA 1
ATOM 3481 C C . VAL B 1 152 ? -39.598 17.120 17.936 1.00 14.84 144 VAL B C 1
ATOM 3482 O O . VAL B 1 152 ? -39.309 16.173 17.164 1.00 14.33 144 VAL B O 1
ATOM 3486 N N . GLU B 1 153 ? -40.793 17.244 18.510 1.00 15.72 145 GLU B N 1
ATOM 3487 C CA . GLU B 1 153 ? -41.785 16.222 18.421 1.00 17.48 145 GLU B CA 1
ATOM 3488 C C . GLU B 1 153 ? -43.075 16.772 17.831 1.00 18.84 145 GLU B C 1
ATOM 3489 O O . GLU B 1 153 ? -43.986 16.018 17.490 1.00 22.81 145 GLU B O 1
ATOM 3495 N N . SER B 1 154 ? -43.158 18.062 17.631 1.00 17.96 146 SER B N 1
ATOM 3496 C CA . SER B 1 154 ? -44.401 18.723 17.282 1.00 18.25 146 SER B CA 1
ATOM 3497 C C . SER B 1 154 ? -44.094 20.069 16.640 1.00 18.05 146 SER B C 1
ATOM 3498 O O . SER B 1 154 ? -43.030 20.615 16.805 1.00 17.09 146 SER B O 1
ATOM 3501 N N . PRO B 1 155 ? -45.102 20.647 15.943 1.00 18.92 147 PRO B N 1
ATOM 3502 C CA . PRO B 1 155 ? -44.944 22.020 15.458 1.00 19.15 147 PRO B CA 1
ATOM 3503 C C . PRO B 1 155 ? -44.684 22.965 16.633 1.00 18.46 147 PRO B C 1
ATOM 3504 O O . PRO B 1 155 ? -43.851 23.863 16.537 1.00 17.19 147 PRO B O 1
ATOM 3508 N N . ASP B 1 156 ? -45.389 22.766 17.748 1.00 21.50 148 ASP B N 1
ATOM 3509 C CA . ASP B 1 156 ? -45.090 23.629 18.894 1.00 22.60 148 ASP B CA 1
ATOM 3510 C C . ASP B 1 156 ? -43.614 23.636 19.327 1.00 19.59 148 ASP B C 1
ATOM 3511 O O . ASP B 1 156 ? -43.029 24.674 19.608 1.00 21.45 148 ASP B O 1
ATOM 3516 N N . ASP B 1 157 ? -42.990 22.463 19.330 1.00 17.18 149 ASP B N 1
ATOM 3517 C CA . ASP B 1 157 ? -41.581 22.383 19.639 1.00 17.44 149 ASP B CA 1
ATOM 3518 C C . ASP B 1 157 ? -40.747 23.182 18.620 1.00 16.12 149 ASP B C 1
ATOM 3519 O O . ASP B 1 157 ? -39.745 23.811 18.944 1.00 18.47 149 ASP B O 1
ATOM 3524 N N . VAL B 1 158 ? -41.141 23.129 17.350 1.00 16.06 150 VAL B N 1
ATOM 3525 C CA . VAL B 1 158 ? -40.451 23.910 16.306 1.00 16.47 150 VAL B CA 1
ATOM 3526 C C . VAL B 1 158 ? -40.556 25.423 16.584 1.00 17.23 150 VAL B C 1
ATOM 3527 O O . VAL B 1 158 ? -39.601 26.134 16.470 1.00 17.79 150 VAL B O 1
ATOM 3531 N N . TRP B 1 159 ? -41.768 25.840 16.979 1.00 18.69 151 TRP B N 1
ATOM 3532 C CA . TRP B 1 159 ? -42.058 27.270 17.154 1.00 20.33 151 TRP B CA 1
ATOM 3533 C C . TRP B 1 159 ? -41.241 27.789 18.377 1.00 21.03 151 TRP B C 1
ATOM 3534 O O . TRP B 1 159 ? -40.941 28.974 18.477 1.00 24.87 151 TRP B O 1
ATOM 3545 N N . LYS B 1 160 ? -40.903 26.941 19.332 1.00 20.52 152 LYS B N 1
ATOM 3546 C CA . LYS B 1 160 ? -40.145 27.413 20.488 1.00 22.42 152 LYS B CA 1
ATOM 3547 C C . LYS B 1 160 ? -38.583 27.218 20.344 1.00 23.72 152 LYS B C 1
ATOM 3548 O O . LYS B 1 160 ? -37.845 27.664 21.232 1.00 27.16 152 LYS B O 1
ATOM 3554 N N . LEU B 1 161 ? -38.098 26.630 19.223 1.00 23.28 153 LEU B N 1
ATOM 3555 C CA . LEU B 1 161 ? -36.675 26.297 19.057 1.00 25.19 153 LEU B CA 1
ATOM 3556 C C . LEU B 1 161 ? -35.867 27.525 18.620 1.00 27.67 153 LEU B C 1
ATOM 3557 O O . LEU B 1 161 ? -36.216 28.134 17.602 1.00 28.25 153 LEU B O 1
ATOM 3562 N N . THR B 1 162 ? -34.773 27.783 19.345 1.00 31.39 154 THR B N 1
ATOM 3563 C CA . THR B 1 162 ? -33.688 28.707 18.940 1.00 35.15 154 THR B CA 1
ATOM 3564 C C . THR B 1 162 ? -32.499 27.874 18.386 1.00 30.61 154 THR B C 1
ATOM 3565 O O . THR B 1 162 ? -32.141 26.893 18.992 1.00 32.53 154 THR B O 1
ATOM 3569 N N . VAL B 1 163 ? -31.923 28.276 17.252 1.00 27.68 155 VAL B N 1
ATOM 3570 C CA . VAL B 1 163 ? -30.679 27.679 16.702 1.00 27.07 155 VAL B CA 1
ATOM 3571 C C . VAL B 1 163 ? -29.562 28.748 16.503 1.00 26.95 155 VAL B C 1
ATOM 3572 O O . VAL B 1 163 ? -29.846 29.914 16.158 1.00 28.82 155 VAL B O 1
ATOM 3576 N N . LYS B 1 164 ? -28.303 28.348 16.656 1.00 26.46 156 LYS B N 1
ATOM 3577 C CA . LYS B 1 164 ? -27.189 29.327 16.512 1.00 26.07 156 LYS B CA 1
ATOM 3578 C C . LYS B 1 164 ? -27.015 29.873 15.087 1.00 25.45 156 LYS B C 1
ATOM 3579 O O . LYS B 1 164 ? -26.753 31.079 14.914 1.00 27.14 156 LYS B O 1
ATOM 3585 N N . ASN B 1 165 ? -27.188 29.060 14.056 1.00 23.10 157 ASN B N 1
ATOM 3586 C CA . ASN B 1 165 ? -26.994 29.501 12.669 1.00 22.23 157 ASN B CA 1
ATOM 3587 C C . ASN B 1 165 ? -28.022 28.830 11.762 1.00 23.50 157 ASN B C 1
ATOM 3588 O O . ASN B 1 165 ? -27.805 27.736 11.230 1.00 23.01 157 ASN B O 1
ATOM 3593 N N . GLU B 1 166 ? -29.152 29.500 11.586 1.00 22.42 158 GLU B N 1
ATOM 3594 C CA . GLU B 1 166 ? -30.200 28.920 10.741 1.00 22.63 158 GLU B CA 1
ATOM 3595 C C . GLU B 1 166 ? -29.879 28.862 9.260 1.00 21.75 158 GLU B C 1
ATOM 3596 O O . GLU B 1 166 ? -30.659 28.337 8.480 1.00 21.87 158 GLU B O 1
ATOM 3602 N N . GLU B 1 167 ? -28.747 29.449 8.844 1.00 21.87 159 GLU B N 1
ATOM 3603 C CA . GLU B 1 167 ? -28.359 29.383 7.465 1.00 22.46 159 GLU B CA 1
ATOM 3604 C C . GLU B 1 167 ? -27.738 28.029 7.143 1.00 21.20 159 GLU B C 1
ATOM 3605 O O . GLU B 1 167 ? -27.601 27.649 5.992 1.00 22.40 159 GLU B O 1
ATOM 3611 N N . LYS B 1 168 ? -27.344 27.345 8.211 1.00 20.05 160 LYS B N 1
ATOM 3612 C CA . LYS B 1 168 ? -26.614 26.037 8.083 1.00 21.68 160 LYS B CA 1
ATOM 3613 C C . LYS B 1 168 ? -27.304 25.006 8.976 1.00 20.69 160 LYS B C 1
ATOM 3614 O O . LYS B 1 168 ? -26.954 24.763 10.145 1.00 20.62 160 LYS B O 1
ATOM 3620 N N . LEU B 1 169 ? -28.389 24.465 8.443 1.00 17.86 161 LEU B N 1
ATOM 3621 C CA . LEU B 1 169 ? -29.304 23.656 9.245 1.00 16.64 161 LEU B CA 1
ATOM 3622 C C . LEU B 1 169 ? -29.900 22.553 8.383 1.00 15.02 161 LEU B C 1
ATOM 3623 O O . LEU B 1 169 ? -30.300 22.760 7.216 1.00 16.51 161 LEU B O 1
ATOM 3628 N N . SER B 1 170 ? -29.940 21.361 8.982 1.00 15.30 162 SER B N 1
ATOM 3629 C CA . SER B 1 170 ? -30.453 20.155 8.317 1.00 15.78 162 SER B CA 1
ATOM 3630 C C . SER B 1 170 ? -31.469 19.488 9.279 1.00 15.36 162 SER B C 1
ATOM 3631 O O . SER B 1 170 ? -31.413 19.664 10.524 1.00 15.56 162 SER B O 1
ATOM 3634 N N . PHE B 1 171 ? -32.328 18.667 8.674 1.00 14.13 163 PHE B N 1
ATOM 3635 C CA . PHE B 1 171 ? -33.209 17.844 9.517 1.00 13.44 163 PHE B CA 1
ATOM 3636 C C . PHE B 1 171 ? -33.116 16.384 9.077 1.00 12.25 163 PHE B C 1
ATOM 3637 O O . PHE B 1 171 ? -32.824 15.999 7.920 1.00 12.73 163 PHE B O 1
ATOM 3645 N N . MET B 1 172 ? -33.579 15.560 10.038 1.00 11.77 164 MET B N 1
ATOM 3646 C CA . MET B 1 172 ? -33.619 14.112 9.935 1.00 12.21 164 MET B CA 1
ATOM 3647 C C . MET B 1 172 ? -34.889 13.684 10.693 1.00 11.25 164 MET B C 1
ATOM 3648 O O . MET B 1 172 ? -35.427 14.400 11.511 1.00 11.70 164 MET B O 1
ATOM 3653 N N . THR B 1 173 ? -35.332 12.442 10.487 1.00 11.15 165 THR B N 1
ATOM 3654 C CA . THR B 1 173 ? -36.506 11.925 11.261 1.00 11.08 165 THR B CA 1
ATOM 3655 C C . THR B 1 173 ? -36.250 10.476 11.739 1.00 11.27 165 THR B C 1
ATOM 3656 O O . THR B 1 173 ? -35.429 9.729 11.208 1.00 11.30 165 THR B O 1
ATOM 3660 N N . GLN B 1 174 ? -37.002 10.149 12.795 1.00 11.15 166 GLN B N 1
ATOM 3661 C CA . GLN B 1 174 ? -37.189 8.782 13.272 1.00 11.26 166 GLN B CA 1
ATOM 3662 C C . GLN B 1 174 ? -37.900 8.021 12.107 1.00 10.81 166 GLN B C 1
ATOM 3663 O O . GLN B 1 174 ? -38.706 8.593 11.355 1.00 11.52 166 GLN B O 1
ATOM 3669 N N . THR B 1 175 ? -37.663 6.734 12.024 1.00 10.32 167 THR B N 1
ATOM 3670 C CA . THR B 1 175 ? -38.134 5.901 10.888 1.00 10.54 167 THR B CA 1
ATOM 3671 C C . THR B 1 175 ? -39.600 5.442 11.030 1.00 10.60 167 THR B C 1
ATOM 3672 O O . THR B 1 175 ? -40.216 5.043 10.020 1.00 10.29 167 THR B O 1
ATOM 3676 N N . THR B 1 176 ? -40.162 5.510 12.246 1.00 10.76 168 THR B N 1
ATOM 3677 C CA . THR B 1 176 ? -41.467 4.889 12.537 1.00 11.11 168 THR B CA 1
ATOM 3678 C C . THR B 1 176 ? -42.562 5.875 12.912 1.00 11.75 168 THR B C 1
ATOM 3679 O O . THR B 1 176 ? -43.590 5.457 13.475 1.00 13.26 168 THR B O 1
ATOM 3683 N N . LEU B 1 177 ? -42.428 7.139 12.551 1.00 10.94 169 LEU B N 1
ATOM 3684 C CA . LEU B 1 177 ? -43.359 8.165 12.893 1.00 11.83 169 LEU B CA 1
ATOM 3685 C C . LEU B 1 177 ? -44.683 8.058 12.129 1.00 11.48 169 LEU B C 1
ATOM 3686 O O . LEU B 1 177 ? -44.745 7.471 11.041 1.00 11.34 169 LEU B O 1
ATOM 3691 N N . SER B 1 178 ? -45.672 8.788 12.636 1.00 10.66 170 SER B N 1
ATOM 3692 C CA . SER B 1 178 ? -46.853 9.024 11.836 1.00 10.97 170 SER B CA 1
ATOM 3693 C C . SER B 1 178 ? -46.476 9.861 10.602 1.00 10.94 170 SER B C 1
ATOM 3694 O O . SER B 1 178 ? -45.905 10.965 10.717 1.00 10.42 170 SER B O 1
ATOM 3697 N N . VAL B 1 179 ? -46.831 9.386 9.421 1.00 11.12 171 VAL B N 1
ATOM 3698 C CA . VAL B 1 179 ? -46.614 10.082 8.169 1.00 12.90 171 VAL B CA 1
ATOM 3699 C C . VAL B 1 179 ? -47.342 11.438 8.253 1.00 12.80 171 VAL B C 1
ATOM 3700 O O . VAL B 1 179 ? -46.724 12.463 7.941 1.00 13.69 171 VAL B O 1
ATOM 3704 N N . ASP B 1 180 ? -48.593 11.424 8.703 1.00 13.48 172 ASP B N 1
ATOM 3705 C CA . ASP B 1 180 ? -49.376 12.681 8.726 1.00 14.38 172 ASP B CA 1
ATOM 3706 C C . ASP B 1 180 ? -48.801 13.728 9.689 1.00 13.39 172 ASP B C 1
ATOM 3707 O O . ASP B 1 180 ? -48.571 14.934 9.324 1.00 14.39 172 ASP B O 1
ATOM 3712 N N . ASP B 1 181 ? -48.477 13.316 10.944 1.00 12.69 173 ASP B N 1
ATOM 3713 C CA . ASP B 1 181 ? -47.971 14.299 11.874 1.00 14.03 173 ASP B CA 1
ATOM 3714 C C . ASP B 1 181 ? -46.612 14.793 11.495 1.00 13.39 173 ASP B C 1
ATOM 3715 O O . ASP B 1 181 ? -46.286 15.969 11.694 1.00 14.12 173 ASP B O 1
ATOM 3720 N N . THR B 1 182 ? -45.796 13.937 10.893 1.00 12.68 174 THR B N 1
ATOM 3721 C CA . THR B 1 182 ? -44.435 14.376 10.549 1.00 12.18 174 THR B CA 1
ATOM 3722 C C . THR B 1 182 ? -44.550 15.415 9.417 1.00 12.87 174 THR B C 1
ATOM 3723 O O . THR B 1 182 ? -43.734 16.374 9.397 1.00 12.18 174 THR B O 1
ATOM 3727 N N . SER B 1 183 ? -45.479 15.267 8.483 1.00 12.81 175 SER B N 1
ATOM 3728 C CA . SER B 1 183 ? -45.657 16.307 7.440 1.00 14.28 175 SER B CA 1
ATOM 3729 C C . SER B 1 183 ? -45.916 17.659 8.146 1.00 13.67 175 SER B C 1
ATOM 3730 O O . SER B 1 183 ? -45.413 18.725 7.690 1.00 13.29 175 SER B O 1
ATOM 3733 N N . ASP B 1 184 ? -46.688 17.663 9.244 1.00 14.33 176 ASP B N 1
ATOM 3734 C CA . ASP B 1 184 ? -47.016 18.940 9.897 1.00 14.03 176 ASP B CA 1
ATOM 3735 C C . ASP B 1 184 ? -45.745 19.529 10.508 1.00 12.78 176 ASP B C 1
ATOM 3736 O O . ASP B 1 184 ? -45.480 20.746 10.426 1.00 12.09 176 ASP B O 1
ATOM 3741 N N . VAL B 1 185 ? -44.940 18.668 11.094 1.00 11.93 177 VAL B N 1
ATOM 3742 C CA . VAL B 1 185 ? -43.675 19.180 11.684 1.00 11.99 177 VAL B CA 1
ATOM 3743 C C . VAL B 1 185 ? -42.702 19.759 10.647 1.00 11.36 177 VAL B C 1
ATOM 3744 O O . VAL B 1 185 ? -42.124 20.827 10.827 1.00 11.38 177 VAL B O 1
ATOM 3748 N N . ILE B 1 186 ? -42.579 19.078 9.499 1.00 12.08 178 ILE B N 1
ATOM 3749 C CA . ILE B 1 186 ? -41.735 19.558 8.402 1.00 12.32 178 ILE B CA 1
ATOM 3750 C C . ILE B 1 186 ? -42.255 20.896 7.841 1.00 12.27 178 ILE B C 1
ATOM 3751 O O . ILE B 1 186 ? -41.454 21.805 7.651 1.00 12.89 178 ILE B O 1
ATOM 3756 N N . ASP B 1 187 ? -43.578 21.022 7.715 1.00 12.87 179 ASP B N 1
ATOM 3757 C CA . ASP B 1 187 ? -44.124 22.285 7.272 1.00 14.61 179 ASP B CA 1
ATOM 3758 C C . ASP B 1 187 ? -43.752 23.379 8.213 1.00 13.04 179 ASP B C 1
ATOM 3759 O O . ASP B 1 187 ? -43.322 24.499 7.805 1.00 13.60 179 ASP B O 1
ATOM 3764 N N . ALA B 1 188 ? -43.795 23.101 9.514 1.00 11.79 180 ALA B N 1
ATOM 3765 C CA . ALA B 1 188 ? -43.363 24.130 10.517 1.00 11.65 180 ALA B CA 1
ATOM 3766 C C . ALA B 1 188 ? -41.886 24.427 10.442 1.00 11.13 180 ALA B C 1
ATOM 3767 O O . ALA B 1 188 ? -41.537 25.616 10.427 1.00 11.61 180 ALA B O 1
ATOM 3769 N N . LEU B 1 189 ? -41.019 23.415 10.278 1.00 10.98 181 LEU B N 1
ATOM 3770 C CA . LEU B 1 189 ? -39.607 23.684 10.112 1.00 11.77 181 LEU B CA 1
ATOM 3771 C C . LEU B 1 189 ? -39.322 24.542 8.928 1.00 12.95 181 LEU B C 1
ATOM 3772 O O . LEU B 1 189 ? -38.389 25.388 9.026 1.00 12.71 181 LEU B O 1
ATOM 3777 N N . ARG B 1 190 ? -39.969 24.313 7.775 1.00 12.84 182 ARG B N 1
ATOM 3778 C CA . ARG B 1 190 ? -39.617 25.102 6.593 1.00 14.18 182 ARG B CA 1
ATOM 3779 C C . ARG B 1 190 ? -40.156 26.516 6.715 1.00 14.59 182 ARG B C 1
ATOM 3780 O O . ARG B 1 190 ? -39.520 27.453 6.189 1.00 15.84 182 ARG B O 1
ATOM 3788 N N . LYS B 1 191 ? -41.293 26.718 7.393 1.00 14.13 183 LYS B N 1
ATOM 3789 C CA . LYS B 1 191 ? -41.778 28.131 7.613 1.00 15.31 183 LYS B CA 1
ATOM 3790 C C . LYS B 1 191 ? -40.833 28.882 8.573 1.00 15.80 183 LYS B C 1
ATOM 3791 O O . LYS B 1 191 ? -40.554 30.067 8.360 1.00 16.31 183 LYS B O 1
ATOM 3797 N N . ARG B 1 192 ? -40.345 28.218 9.602 1.00 14.72 184 ARG B N 1
ATOM 3798 C CA . ARG B 1 192 ? -39.480 28.835 10.577 1.00 14.79 184 ARG B CA 1
ATOM 3799 C C . ARG B 1 192 ? -38.020 29.004 10.132 1.00 14.02 184 ARG B C 1
ATOM 3800 O O . ARG B 1 192 ? -37.363 30.012 10.456 1.00 14.08 184 ARG B O 1
ATOM 3808 N N . PHE B 1 193 ? -37.573 27.994 9.385 1.00 13.42 185 PHE B N 1
ATOM 3809 C CA . PHE B 1 193 ? -36.187 27.980 8.891 1.00 14.20 185 PHE B CA 1
ATOM 3810 C C . PHE B 1 193 ? -36.143 27.765 7.392 1.00 14.66 185 PHE B C 1
ATOM 3811 O O . PHE B 1 193 ? -35.942 26.655 6.940 1.00 14.68 185 PHE B O 1
ATOM 3819 N N . PRO B 1 194 ? -36.336 28.810 6.628 1.00 16.09 186 PRO B N 1
ATOM 3820 C CA . PRO B 1 194 ? -36.505 28.595 5.175 1.00 16.67 186 PRO B CA 1
ATOM 3821 C C . PRO B 1 194 ? -35.295 27.984 4.484 1.00 17.73 186 PRO B C 1
ATOM 3822 O O . PRO B 1 194 ? -35.526 27.395 3.399 1.00 19.67 186 PRO B O 1
ATOM 3826 N N . LYS B 1 195 ? -34.073 28.120 4.989 1.00 16.96 187 LYS B N 1
ATOM 3827 C CA . LYS B 1 195 ? -32.866 27.548 4.369 1.00 18.87 187 LYS B CA 1
ATOM 3828 C C . LYS B 1 195 ? -32.586 26.110 4.844 1.00 16.26 187 LYS B C 1
ATOM 3829 O O . LYS B 1 195 ? -31.610 25.534 4.424 1.00 17.14 187 LYS B O 1
ATOM 3835 N N . ILE B 1 196 ? -33.449 25.512 5.667 1.00 15.65 188 ILE B N 1
ATOM 3836 C CA . ILE B 1 196 ? -33.188 24.131 6.158 1.00 15.06 188 ILE B CA 1
ATOM 3837 C C . ILE B 1 196 ? -33.171 23.118 5.011 1.00 15.01 188 ILE B C 1
ATOM 3838 O O . ILE B 1 196 ? -33.893 23.255 4.043 1.00 15.32 188 ILE B O 1
ATOM 3843 N N . VAL B 1 197 ? -32.247 22.199 5.177 1.00 15.08 189 VAL B N 1
ATOM 3844 C CA . VAL B 1 197 ? -32.041 21.146 4.200 1.00 17.17 189 VAL B CA 1
ATOM 3845 C C . VAL B 1 197 ? -32.491 19.794 4.766 1.00 15.94 189 VAL B C 1
ATOM 3846 O O . VAL B 1 197 ? -32.211 19.484 5.856 1.00 16.39 189 VAL B O 1
ATOM 3850 N N . GLY B 1 198 ? -33.105 19.001 3.910 1.00 16.08 190 GLY B N 1
ATOM 3851 C CA . GLY B 1 198 ? -33.422 17.607 4.223 1.00 15.45 190 GLY B CA 1
ATOM 3852 C C . GLY B 1 198 ? -33.463 16.727 3.025 1.00 14.16 190 GLY B C 1
ATOM 3853 O O . GLY B 1 198 ? -33.103 17.106 1.934 1.00 16.51 190 GLY B O 1
ATOM 3854 N N . PRO B 1 199 ? -33.972 15.495 3.195 1.00 14.25 191 PRO B N 1
ATOM 3855 C CA . PRO B 1 199 ? -34.279 14.565 2.105 1.00 15.43 191 PRO B CA 1
ATOM 3856 C C . PRO B 1 199 ? -35.488 15.025 1.343 1.00 13.69 191 PRO B C 1
ATOM 3857 O O . PRO B 1 199 ? -36.021 16.082 1.649 1.00 15.31 191 PRO B O 1
ATOM 3861 N N . ARG B 1 200 ? -35.830 14.385 0.238 1.00 14.02 192 ARG B N 1
ATOM 3862 C CA . ARG B 1 200 ? -36.993 14.866 -0.529 1.00 13.90 192 ARG B CA 1
ATOM 3863 C C . ARG B 1 200 ? -38.250 14.945 0.318 1.00 14.77 192 ARG B C 1
ATOM 3864 O O . ARG B 1 200 ? -39.078 15.814 0.134 1.00 16.30 192 ARG B O 1
ATOM 3872 N N . LYS B 1 201 ? -38.436 14.014 1.257 1.00 13.73 193 LYS B N 1
ATOM 3873 C CA . LYS B 1 201 ? -39.658 13.960 2.075 1.00 14.80 193 LYS B CA 1
ATOM 3874 C C . LYS B 1 201 ? -39.239 13.830 3.523 1.00 14.77 193 LYS B C 1
ATOM 3875 O O . LYS B 1 201 ? -39.142 14.807 4.206 1.00 17.09 193 LYS B O 1
ATOM 3881 N N . ASP B 1 202 ? -38.853 12.651 3.968 1.00 13.11 194 ASP B N 1
ATOM 3882 C CA . ASP B 1 202 ? -38.500 12.450 5.391 1.00 12.51 194 ASP B CA 1
ATOM 3883 C C . ASP B 1 202 ? -37.673 11.140 5.411 1.00 11.64 194 ASP B C 1
ATOM 3884 O O . ASP B 1 202 ? -37.369 10.604 4.405 1.00 12.38 194 ASP B O 1
ATOM 3889 N N . ASP B 1 203 ? -37.388 10.684 6.621 1.00 11.02 195 ASP B N 1
ATOM 3890 C CA . ASP B 1 203 ? -36.690 9.387 6.813 1.00 11.11 195 ASP B CA 1
ATOM 3891 C C . ASP B 1 203 ? -37.576 8.259 7.265 1.00 10.58 195 ASP B C 1
ATOM 3892 O O . ASP B 1 203 ? -37.120 7.186 7.661 1.00 11.37 195 ASP B O 1
ATOM 3897 N N . ILE B 1 204 ? -38.899 8.477 7.225 1.00 9.89 196 ILE B N 1
ATOM 3898 C CA . ILE B 1 204 ? -39.879 7.431 7.569 1.00 10.44 196 ILE B CA 1
ATOM 3899 C C . ILE B 1 204 ? -39.637 6.306 6.558 1.00 9.89 196 ILE B C 1
ATOM 3900 O O . ILE B 1 204 ? -39.606 6.555 5.322 1.00 10.86 196 ILE B O 1
ATOM 3905 N N . CYS B 1 205 ? -39.488 5.061 6.998 1.00 10.11 197 CYS B N 1
ATOM 3906 C CA . CYS B 1 205 ? -39.134 4.022 6.099 1.00 9.98 197 CYS B CA 1
ATOM 3907 C C . CYS B 1 205 ? -40.311 3.506 5.329 1.00 9.78 197 CYS B C 1
ATOM 3908 O O . CYS B 1 205 ? -41.506 3.751 5.606 1.00 9.98 197 CYS B O 1
ATOM 3911 N N . TYR B 1 206 ? -40.005 2.694 4.320 1.00 9.91 198 TYR B N 1
ATOM 3912 C CA . TYR B 1 206 ? -41.033 2.130 3.474 1.00 9.64 198 TYR B CA 1
ATOM 3913 C C . TYR B 1 206 ? -42.059 1.331 4.236 1.00 9.33 198 TYR B C 1
ATOM 3914 O O . TYR B 1 206 ? -43.265 1.299 3.951 1.00 9.50 198 TYR B O 1
ATOM 3923 N N . ALA B 1 207 ? -41.577 0.612 5.270 1.00 9.35 199 ALA B N 1
ATOM 3924 C CA . ALA B 1 207 ? -42.436 -0.353 5.959 1.00 9.57 199 ALA B CA 1
ATOM 3925 C C . ALA B 1 207 ? -43.459 0.418 6.802 1.00 9.37 199 ALA B C 1
ATOM 3926 O O . ALA B 1 207 ? -44.655 0.056 6.871 1.00 9.67 199 ALA B O 1
ATOM 3928 N N . THR B 1 208 ? -43.019 1.547 7.396 1.00 8.99 200 THR B N 1
ATOM 3929 C CA . THR B 1 208 ? -43.926 2.386 8.249 1.00 9.49 200 THR B CA 1
ATOM 3930 C C . THR B 1 208 ? -44.932 3.058 7.305 1.00 9.35 200 THR B C 1
ATOM 3931 O O . THR B 1 208 ? -46.165 3.061 7.601 1.00 9.31 200 THR B O 1
ATOM 3935 N N . THR B 1 209 ? -44.476 3.697 6.211 1.00 9.94 201 THR B N 1
ATOM 3936 C CA . THR B 1 209 ? -45.423 4.296 5.289 1.00 10.07 201 THR B CA 1
ATOM 3937 C C . THR B 1 209 ? -46.416 3.271 4.811 1.00 9.69 201 THR B C 1
ATOM 3938 O O . THR B 1 209 ? -47.625 3.519 4.754 1.00 9.98 201 THR B O 1
ATOM 3942 N N . ASN B 1 210 ? -45.959 2.084 4.473 1.00 9.56 202 ASN B N 1
ATOM 3943 C CA . ASN B 1 210 ? -46.870 1.107 3.842 1.00 9.87 202 ASN B CA 1
ATOM 3944 C C . ASN B 1 210 ? -47.832 0.497 4.862 1.00 9.51 202 ASN B C 1
ATOM 3945 O O . ASN B 1 210 ? -49.042 0.299 4.510 1.00 10.04 202 ASN B O 1
ATOM 3950 N N . ARG B 1 211 ? -47.387 0.264 6.120 1.00 9.73 203 ARG B N 1
ATOM 3951 C CA . ARG B 1 211 ? -48.352 -0.273 7.093 1.00 9.33 203 ARG B CA 1
ATOM 3952 C C . ARG B 1 211 ? -49.394 0.774 7.519 1.00 9.41 203 ARG B C 1
ATOM 3953 O O . ARG B 1 211 ? -50.559 0.410 7.735 1.00 9.68 203 ARG B O 1
ATOM 3961 N N . GLN B 1 212 ? -49.011 2.062 7.527 1.00 9.40 204 GLN B N 1
ATOM 3962 C CA . GLN B 1 212 ? -49.998 3.114 7.801 1.00 9.98 204 GLN B CA 1
ATOM 3963 C C . GLN B 1 212 ? -50.970 3.189 6.631 1.00 10.43 204 GLN B C 1
ATOM 3964 O O . GLN B 1 212 ? -52.220 3.318 6.866 1.00 10.65 204 GLN B O 1
ATOM 3970 N N . GLU B 1 213 ? -50.527 3.153 5.390 1.00 11.29 205 GLU B N 1
ATOM 3971 C CA . GLU B 1 213 ? -51.487 3.173 4.249 1.00 12.33 205 GLU B CA 1
ATOM 3972 C C . GLU B 1 213 ? -52.416 1.957 4.325 1.00 12.03 205 GLU B C 1
ATOM 3973 O O . GLU B 1 213 ? -53.636 2.070 4.125 1.00 12.99 205 GLU B O 1
ATOM 3979 N N . ALA B 1 214 ? -51.895 0.825 4.725 1.00 11.56 206 ALA B N 1
ATOM 3980 C CA . ALA B 1 214 ? -52.709 -0.413 4.781 1.00 11.56 206 ALA B CA 1
ATOM 3981 C C . ALA B 1 214 ? -53.691 -0.369 5.904 1.00 11.56 206 ALA B C 1
ATOM 3982 O O . ALA B 1 214 ? -54.865 -0.832 5.716 1.00 11.62 206 ALA B O 1
ATOM 3984 N N . VAL B 1 215 ? -53.379 0.278 7.015 1.00 11.82 207 VAL B N 1
ATOM 3985 C CA . VAL B 1 215 ? -54.328 0.367 8.091 1.00 14.52 207 VAL B CA 1
ATOM 3986 C C . VAL B 1 215 ? -55.396 1.399 7.755 1.00 15.15 207 VAL B C 1
ATOM 3987 O O . VAL B 1 215 ? -56.553 1.245 8.232 1.00 15.92 207 VAL B O 1
ATOM 3991 N N . ARG B 1 216 ? -55.088 2.438 6.954 1.00 13.70 208 ARG B N 1
ATOM 3992 C CA . ARG B 1 216 ? -56.074 3.373 6.503 1.00 16.84 208 ARG B CA 1
ATOM 3993 C C . ARG B 1 216 ? -57.107 2.607 5.697 1.00 16.68 208 ARG B C 1
ATOM 3994 O O . ARG B 1 216 ? -58.318 2.809 5.898 1.00 18.26 208 ARG B O 1
ATOM 4002 N N . ALA B 1 217 ? -56.699 1.789 4.748 1.00 14.58 209 ALA B N 1
ATOM 4003 C CA . ALA B 1 217 ? -57.648 0.970 3.941 1.00 16.39 209 ALA B CA 1
ATOM 4004 C C . ALA B 1 217 ? -58.410 0.016 4.839 1.00 15.90 209 ALA B C 1
ATOM 4005 O O . ALA B 1 217 ? -59.622 -0.108 4.694 1.00 17.65 209 ALA B O 1
ATOM 4007 N N . LEU B 1 218 ? -57.779 -0.586 5.821 1.00 15.42 210 LEU B N 1
ATOM 4008 C CA . LE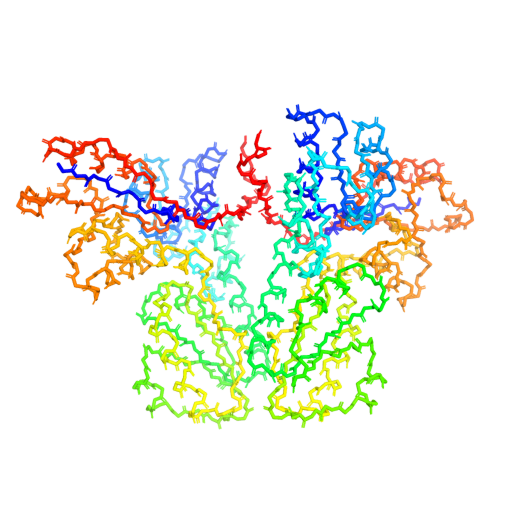U B 1 218 ? -58.449 -1.516 6.672 1.00 15.35 210 LEU B CA 1
ATOM 4009 C C . LEU B 1 218 ? -59.538 -0.804 7.512 1.00 16.74 210 LEU B C 1
ATOM 4010 O O . LEU B 1 218 ? -60.711 -1.266 7.563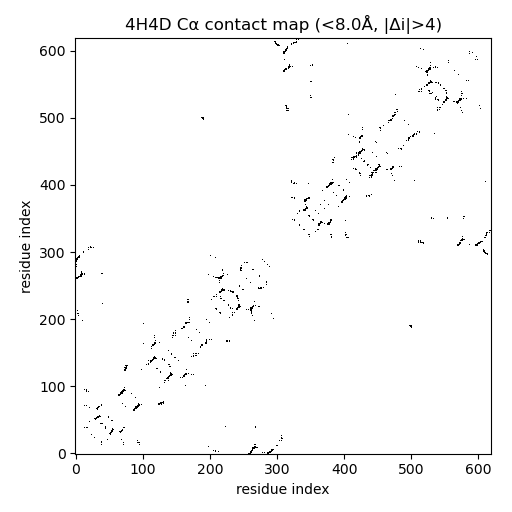 1.00 17.75 210 LEU B O 1
ATOM 4015 N N . ALA B 1 219 ? -59.246 0.378 8.019 1.00 16.34 211 ALA B N 1
ATOM 4016 C CA . ALA B 1 219 ? -60.115 1.056 8.959 1.00 17.71 211 ALA B CA 1
ATOM 4017 C C . ALA B 1 219 ? -61.325 1.610 8.212 1.00 19.68 211 ALA B C 1
ATOM 4018 O O . ALA B 1 219 ? -62.385 1.743 8.806 1.00 23.86 211 ALA B O 1
ATOM 4020 N N . GLU B 1 220 ? -61.211 1.914 6.924 1.00 20.12 212 GLU B N 1
ATOM 4021 C CA . GLU B 1 220 ? -62.398 2.297 6.136 1.00 24.48 212 GLU B CA 1
ATOM 4022 C C . GLU B 1 220 ? -63.456 1.201 6.139 1.00 23.30 212 GLU B C 1
ATOM 4023 O O . GLU B 1 220 ? -64.604 1.514 6.092 1.00 26.33 212 GLU B O 1
ATOM 4029 N N . GLN B 1 221 ? -63.045 -0.066 6.146 1.00 21.75 213 GLN B N 1
ATOM 4030 C CA . GLN B 1 221 ? -64.037 -1.140 6.149 1.00 23.92 213 GLN B CA 1
ATOM 4031 C C . GLN B 1 221 ? -64.423 -1.673 7.535 1.00 23.47 213 GLN B C 1
ATOM 4032 O O . GLN B 1 221 ? -65.573 -2.071 7.745 1.00 25.87 213 GLN B O 1
ATOM 4038 N N . ALA B 1 222 ? -63.494 -1.730 8.454 1.00 20.40 214 ALA B N 1
ATOM 4039 C CA . ALA B 1 222 ? -63.631 -2.414 9.719 1.00 18.36 214 ALA B CA 1
ATOM 4040 C C . ALA B 1 222 ? -64.185 -1.476 10.818 1.00 21.41 214 ALA B C 1
ATOM 4041 O O . ALA B 1 222 ? -63.788 -0.326 10.912 1.00 23.15 214 ALA B O 1
ATOM 4043 N N . GLU B 1 223 ? -65.052 -2.004 11.661 1.00 19.75 215 GLU B N 1
ATOM 4044 C CA . GLU B 1 223 ? -65.568 -1.281 12.831 1.00 19.69 215 GLU B CA 1
ATOM 4045 C C . GLU B 1 223 ? -64.614 -1.279 14.035 1.00 18.27 215 GLU B C 1
ATOM 4046 O O . GLU B 1 223 ? -64.481 -0.290 14.768 1.00 17.83 215 GLU B O 1
ATOM 4052 N N . VAL B 1 224 ? -63.886 -2.394 14.152 1.00 15.63 216 VAL B N 1
ATOM 4053 C CA . VAL B 1 224 ? -62.881 -2.596 15.201 1.00 15.31 216 VAL B CA 1
ATOM 4054 C C . VAL B 1 224 ? -61.603 -3.038 14.496 1.00 14.69 216 VAL B C 1
ATOM 4055 O O . VAL B 1 224 ? -61.625 -3.814 13.526 1.00 15.03 216 VAL B O 1
ATOM 4059 N N . VAL B 1 225 ? -60.502 -2.426 14.895 1.00 13.23 217 VAL B N 1
ATOM 4060 C CA . VAL B 1 225 ? -59.164 -2.802 14.351 1.00 13.09 217 VAL B CA 1
ATOM 4061 C C . VAL B 1 225 ? -58.271 -3.295 15.510 1.00 12.54 217 VAL B C 1
ATOM 4062 O O . VAL B 1 225 ? -58.098 -2.592 16.528 1.00 12.73 217 VAL B O 1
ATOM 4066 N N . LEU B 1 226 ? -57.765 -4.532 15.413 1.00 12.43 218 LEU B N 1
ATOM 4067 C CA . LEU B 1 226 ? -56.776 -5.076 16.351 1.00 12.21 218 LEU B CA 1
ATOM 4068 C C . LEU B 1 226 ? -55.395 -4.952 15.712 1.00 11.50 218 LEU B C 1
ATOM 4069 O O . LEU B 1 226 ? -55.192 -5.382 14.558 1.00 12.29 218 LEU B O 1
ATOM 4074 N N . VAL B 1 227 ? -54.511 -4.326 16.404 1.00 11.56 219 VAL B N 1
ATOM 4075 C CA . VAL B 1 227 ? -53.134 -4.213 16.003 1.00 10.72 219 VAL B CA 1
ATOM 4076 C C . VAL B 1 227 ? -52.240 -5.101 16.862 1.00 10.90 219 VAL B C 1
ATOM 4077 O O . VAL B 1 227 ? -52.175 -4.858 18.074 1.00 11.22 219 VAL B O 1
ATOM 4081 N N . VAL B 1 228 ? -51.645 -6.124 16.277 1.00 11.40 220 VAL B N 1
ATOM 4082 C CA . VAL B 1 228 ? -50.745 -6.973 17.062 1.00 11.34 220 VAL B CA 1
ATOM 4083 C C . VAL B 1 228 ? -49.352 -6.224 17.242 1.00 10.71 220 VAL B C 1
ATOM 4084 O O . VAL B 1 228 ? -48.709 -5.873 16.220 1.00 10.55 220 VAL B O 1
ATOM 4088 N N . GLY B 1 229 ? -48.978 -5.920 18.488 1.00 11.03 221 GLY B N 1
ATOM 4089 C CA . GLY B 1 229 ? -47.744 -5.247 18.733 1.00 11.92 221 GLY B CA 1
ATOM 4090 C C . GLY B 1 229 ? -47.650 -4.996 20.206 1.00 12.29 221 GLY B C 1
ATOM 4091 O O . GLY B 1 229 ? -48.645 -4.981 20.936 1.00 13.57 221 GLY B O 1
ATOM 4092 N N . SER B 1 230 ? -46.451 -4.729 20.672 1.00 11.96 222 SER B N 1
ATOM 4093 C CA . SER B 1 230 ? -46.183 -4.509 22.128 1.00 12.16 222 SER B CA 1
ATOM 4094 C C . SER B 1 230 ? -46.298 -2.977 22.395 1.00 12.66 222 SER B C 1
ATOM 4095 O O . SER B 1 230 ? -46.185 -2.080 21.560 1.00 12.67 222 SER B O 1
ATOM 4098 N N . LYS B 1 231 ? -46.448 -2.706 23.695 1.00 13.64 223 LYS B N 1
ATOM 4099 C CA . LYS B 1 231 ? -46.668 -1.320 24.128 1.00 13.65 223 LYS B CA 1
ATOM 4100 C C . LYS B 1 231 ? -45.499 -0.400 23.824 1.00 13.07 223 LYS B C 1
ATOM 4101 O O . LYS B 1 231 ? -45.678 0.807 23.594 1.00 13.75 223 LYS B O 1
ATOM 4107 N N . ASN B 1 232 ? -44.307 -0.922 23.832 1.00 12.83 224 ASN B N 1
ATOM 4108 C CA . ASN B 1 232 ? -43.101 -0.147 23.538 1.00 13.01 224 ASN B CA 1
ATOM 4109 C C . ASN B 1 232 ? -42.734 -0.051 22.027 1.00 12.67 224 ASN B C 1
ATOM 4110 O O . ASN B 1 232 ? -41.649 0.453 21.730 1.00 13.43 224 ASN B O 1
ATOM 4115 N N . SER B 1 233 ? -43.578 -0.544 21.132 1.00 11.48 225 SER B N 1
ATOM 4116 C CA . SER B 1 233 ? -43.332 -0.475 19.670 1.00 10.62 225 SER B CA 1
ATOM 4117 C C . SER B 1 233 ? -43.925 0.837 19.142 1.00 10.39 225 SER B C 1
ATOM 4118 O O . SER B 1 233 ? -45.156 0.966 19.079 1.00 10.63 225 SER B O 1
ATOM 4121 N N . SER B 1 234 ? -43.075 1.767 18.784 1.00 10.32 226 SER B N 1
ATOM 4122 C CA . SER B 1 234 ? -43.527 3.048 18.257 1.00 10.97 226 SER B CA 1
ATOM 4123 C C . SER B 1 234 ? -44.344 2.766 16.960 1.00 10.39 226 SER B C 1
ATOM 4124 O O . SER B 1 234 ? -45.503 3.307 16.851 1.00 10.87 226 SER B O 1
ATOM 4127 N N . ASN B 1 235 ? -43.847 1.949 16.020 1.00 9.93 227 ASN B N 1
ATOM 4128 C CA . ASN B 1 235 ? -44.583 1.806 14.746 1.00 9.81 227 ASN B CA 1
ATOM 4129 C C . ASN B 1 235 ? -45.946 1.185 14.962 1.00 9.73 227 ASN B C 1
ATOM 4130 O O . ASN B 1 235 ? -46.973 1.579 14.406 1.00 9.71 227 ASN B O 1
ATOM 4135 N N . SER B 1 236 ? -46.036 0.256 15.952 1.00 9.61 228 SER B N 1
ATOM 4136 C CA . SER B 1 236 ? -47.326 -0.422 16.155 1.00 9.79 228 SER B CA 1
ATOM 4137 C C . SER B 1 236 ? -48.266 0.610 16.822 1.00 9.85 228 SER B C 1
ATOM 4138 O O . SER B 1 236 ? -49.493 0.574 16.510 1.00 9.84 228 SER B O 1
ATOM 4141 N N . ASN B 1 237 ? -47.779 1.458 17.752 1.00 10.15 229 ASN B N 1
ATOM 4142 C CA . ASN B 1 237 ? -48.706 2.481 18.366 1.00 11.00 229 ASN B CA 1
ATOM 4143 C C . ASN B 1 237 ? -49.187 3.378 17.275 1.00 10.77 229 ASN B C 1
ATOM 4144 O O . ASN B 1 237 ? -50.362 3.815 17.351 1.00 11.43 229 ASN B O 1
ATOM 4149 N N . ARG B 1 238 ? -48.346 3.709 16.269 1.00 10.80 230 ARG B N 1
ATOM 4150 C CA . ARG B 1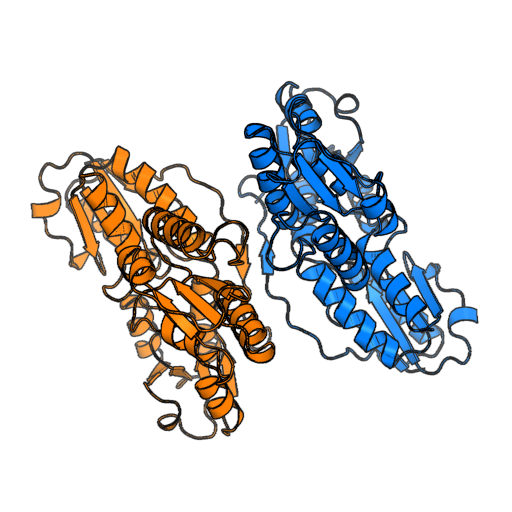 238 ? -48.853 4.605 15.161 1.00 11.57 230 ARG B CA 1
ATOM 4151 C C . ARG B 1 238 ? -49.998 3.945 14.413 1.00 10.56 230 ARG B C 1
ATOM 4152 O O . ARG B 1 238 ? -50.922 4.667 14.043 1.00 10.84 230 ARG B O 1
ATOM 4160 N N . LEU B 1 239 ? -49.952 2.614 14.227 1.00 10.34 231 LEU B N 1
ATOM 4161 C CA . LEU B 1 239 ? -51.036 1.956 13.482 1.00 10.55 231 LEU B CA 1
ATOM 4162 C C . LEU B 1 239 ? -52.375 1.999 14.275 1.00 10.88 231 LEU B C 1
ATOM 4163 O O . LEU B 1 239 ? -53.448 2.331 13.728 1.00 12.12 231 LEU B O 1
ATOM 4168 N N . ALA B 1 240 ? -52.317 1.767 15.593 1.00 10.63 232 ALA B N 1
ATOM 4169 C CA . ALA B 1 240 ? -53.565 1.817 16.453 1.00 11.51 232 ALA B CA 1
ATOM 4170 C C . ALA B 1 240 ? -54.054 3.231 16.525 1.00 11.98 232 ALA B C 1
ATOM 4171 O O . ALA B 1 240 ? -55.303 3.422 16.367 1.00 12.46 232 ALA B O 1
ATOM 4173 N N . GLU B 1 241 ? -53.182 4.235 16.668 1.00 12.57 233 GLU B N 1
ATOM 4174 C CA . GLU B 1 241 ? -53.615 5.635 16.719 1.00 13.25 233 GLU B CA 1
ATOM 4175 C C . GLU B 1 241 ? -54.230 6.021 15.392 1.00 12.72 233 GLU B C 1
ATOM 4176 O O . GLU B 1 241 ? -55.235 6.791 15.413 1.00 13.31 233 GLU B O 1
ATOM 4182 N N . LEU B 1 242 ? -53.736 5.586 14.235 1.00 12.47 234 LEU B N 1
ATOM 4183 C CA . LEU B 1 242 ? -54.303 6.006 12.982 1.00 13.34 234 LEU B CA 1
ATOM 4184 C C . LEU B 1 242 ? -55.745 5.483 12.836 1.00 13.69 234 LEU B C 1
ATOM 4185 O O . LEU B 1 242 ? -56.644 6.226 12.439 1.00 14.17 234 LEU B O 1
ATOM 4190 N N . ALA B 1 243 ? -55.989 4.209 13.201 1.00 13.77 235 ALA B N 1
ATOM 4191 C CA . ALA B 1 243 ? -57.342 3.640 13.146 1.00 14.57 235 ALA B CA 1
ATOM 4192 C C . ALA B 1 243 ? -58.282 4.393 14.105 1.00 14.51 235 ALA B C 1
ATOM 4193 O O . ALA B 1 243 ? -59.451 4.653 13.728 1.00 15.23 235 ALA B O 1
ATOM 4195 N N . GLN B 1 244 ? -57.827 4.725 15.296 1.00 13.42 236 GLN B N 1
ATOM 4196 C CA . GLN B 1 244 ? -58.634 5.472 16.244 1.00 14.48 236 GLN B CA 1
ATOM 4197 C C . GLN B 1 244 ? -58.943 6.850 15.702 1.00 14.01 236 GLN B C 1
ATOM 4198 O O . GLN B 1 244 ? -60.108 7.299 15.797 1.00 15.82 236 GLN B O 1
ATOM 4204 N N . ARG B 1 245 ? -58.001 7.514 15.052 1.00 14.27 237 ARG B N 1
ATOM 4205 C CA . ARG B 1 245 ? -58.255 8.870 14.547 1.00 16.00 237 ARG B CA 1
ATOM 4206 C C . ARG B 1 245 ? -59.271 8.846 13.418 1.00 17.09 237 ARG B C 1
ATOM 4207 O O . ARG B 1 245 ? -60.037 9.821 13.270 1.00 17.41 237 ARG B O 1
ATOM 4215 N N . MET B 1 246 ? -59.406 7.717 12.732 1.00 15.92 238 MET B N 1
ATOM 4216 C CA . MET B 1 246 ? -60.413 7.579 11.669 1.00 18.08 238 MET B CA 1
ATOM 4217 C C . MET B 1 246 ? -61.756 7.208 12.217 1.00 17.60 238 MET B C 1
ATOM 4218 O O . MET B 1 246 ? -62.737 7.088 11.489 1.00 19.47 238 MET B O 1
ATOM 4223 N N . GLY B 1 247 ? -61.849 7.118 13.556 1.00 15.48 239 GLY B N 1
ATOM 4224 C CA . GLY B 1 247 ? -63.169 6.930 14.239 1.00 15.70 239 GLY B CA 1
ATOM 4225 C C . GLY B 1 247 ? -63.528 5.488 14.475 1.00 17.55 239 GLY B C 1
ATOM 4226 O O . GLY B 1 247 ? -64.667 5.198 14.840 1.00 19.25 239 GLY B O 1
ATOM 4227 N N . LYS B 1 248 ? -62.564 4.597 14.370 1.00 16.33 240 LYS B N 1
ATOM 4228 C CA . LYS B 1 248 ? -62.808 3.208 14.615 1.00 16.94 240 LYS B CA 1
ATOM 4229 C C . LYS B 1 248 ? -62.316 2.873 16.037 1.00 17.70 240 LYS B C 1
ATOM 4230 O O . LYS B 1 248 ? -61.480 3.581 16.646 1.00 19.89 240 LYS B O 1
ATOM 4236 N N . ARG B 1 249 ? -62.823 1.774 16.568 1.00 17.67 241 ARG B N 1
ATOM 4237 C CA . ARG B 1 249 ? -62.329 1.314 17.835 1.00 17.81 241 ARG B CA 1
ATOM 4238 C C . ARG B 1 249 ? -61.083 0.464 17.612 1.00 17.78 241 ARG B C 1
ATOM 4239 O O . ARG B 1 249 ? -61.139 -0.474 16.822 1.00 20.93 241 ARG B O 1
ATOM 4247 N N . ALA B 1 250 ? -59.953 0.840 18.216 1.00 15.69 242 ALA B N 1
ATOM 4248 C CA . ALA B 1 250 ? -58.677 0.166 17.955 1.00 14.92 242 ALA B CA 1
ATOM 4249 C C . ALA B 1 250 ? -58.047 -0.349 19.243 1.00 15.27 242 ALA B C 1
ATOM 4250 O O . ALA B 1 250 ? -58.133 0.334 20.271 1.00 16.41 242 ALA B O 1
ATOM 4252 N N . PHE B 1 251 ? -57.361 -1.499 19.181 1.00 13.11 243 PHE B N 1
ATOM 4253 C CA . PHE B 1 251 ? -56.783 -2.064 20.364 1.00 13.41 243 PHE B CA 1
ATOM 4254 C C . PHE B 1 251 ? -55.399 -2.545 19.945 1.00 13.27 243 PHE B C 1
ATOM 4255 O O . PHE B 1 251 ? -55.330 -3.345 18.963 1.00 15.15 243 PHE B O 1
ATOM 4263 N N . LEU B 1 252 ? -54.355 -2.160 20.671 1.00 13.99 244 LEU B N 1
ATOM 4264 C CA . LEU B 1 252 ? -53.029 -2.724 20.551 1.00 13.55 244 LEU B CA 1
ATOM 4265 C C . LEU B 1 252 ? -52.955 -3.921 21.422 1.00 13.34 244 LEU B C 1
ATOM 4266 O O . LEU B 1 252 ? -53.188 -3.757 22.642 1.00 14.83 244 LEU B O 1
ATOM 4271 N N . ILE B 1 253 ? -52.655 -5.067 20.890 1.00 12.54 245 ILE B N 1
ATOM 4272 C CA . ILE B 1 253 ? -52.619 -6.350 21.686 1.00 13.29 245 ILE B CA 1
ATOM 4273 C C . ILE B 1 253 ? -51.319 -7.083 21.447 1.00 12.64 245 ILE B C 1
ATOM 4274 O O . ILE B 1 253 ? -50.760 -7.092 20.348 1.00 13.15 245 ILE B O 1
ATOM 4279 N N . ASP B 1 254 ? -50.824 -7.724 22.502 1.00 14.38 246 ASP B N 1
ATOM 4280 C CA . ASP B 1 254 ? -49.688 -8.589 22.368 1.00 14.11 246 ASP B CA 1
ATOM 4281 C C . ASP B 1 254 ? -49.960 -9.893 21.741 1.00 15.44 246 ASP B C 1
ATOM 4282 O O . ASP B 1 254 ? -49.136 -10.452 20.980 1.00 16.69 246 ASP B O 1
ATOM 4287 N N . ASP B 1 255 ? -51.132 -10.441 22.064 1.00 15.32 247 ASP B N 1
ATOM 4288 C CA . ASP B 1 255 ? -51.544 -11.739 21.561 1.00 16.77 247 ASP B CA 1
ATOM 4289 C C . ASP B 1 255 ? -53.022 -11.962 21.692 1.00 15.96 247 ASP B C 1
ATOM 4290 O O . ASP B 1 255 ? -53.750 -11.162 22.304 1.00 15.46 247 ASP B O 1
ATOM 4295 N N . ALA B 1 256 ? -53.471 -13.044 21.069 1.00 15.32 248 ALA B N 1
ATOM 4296 C CA . ALA B 1 256 ? -54.898 -13.373 21.052 1.00 15.63 248 ALA B CA 1
ATOM 4297 C C . ALA B 1 256 ? -55.480 -13.460 22.424 1.00 16.92 248 ALA B C 1
ATOM 4298 O O . ALA B 1 256 ? -56.641 -13.238 22.572 1.00 16.39 248 ALA B O 1
ATOM 4300 N N . LYS B 1 257 ? -54.677 -13.778 23.412 1.00 23.30 249 LYS B N 1
ATOM 4301 C CA . LYS B 1 257 ? -55.257 -13.910 24.778 1.00 24.35 249 LYS B CA 1
ATOM 4302 C C . LYS B 1 257 ? -55.775 -12.613 25.371 1.00 23.90 249 LYS B C 1
ATOM 4303 O O . LYS B 1 257 ? -56.597 -12.593 26.255 1.00 24.58 249 LYS B O 1
ATOM 4309 N N . ASP B 1 258 ? -55.241 -11.504 24.850 1.00 20.96 250 ASP B N 1
ATOM 4310 C CA . ASP B 1 258 ? -55.629 -10.142 25.280 1.00 21.83 250 ASP B CA 1
ATOM 4311 C C . ASP B 1 258 ? -57.028 -9.794 24.828 1.00 21.65 250 ASP B C 1
ATOM 4312 O O . ASP B 1 258 ? -57.621 -8.855 25.330 1.00 22.03 250 ASP B O 1
ATOM 4317 N N . ILE B 1 259 ? -57.517 -10.487 23.790 1.00 20.93 251 ILE B N 1
ATOM 4318 C CA . ILE B 1 259 ? -58.832 -10.074 23.234 1.00 20.38 251 ILE B CA 1
ATOM 4319 C C . ILE B 1 259 ? -59.985 -10.322 24.235 1.00 21.72 251 ILE B C 1
ATOM 4320 O O . ILE B 1 259 ? -60.086 -11.445 24.749 1.00 21.74 251 ILE B O 1
ATOM 4325 N N . GLN B 1 260 ? -60.816 -9.290 24.447 1.00 22.22 252 GLN B N 1
ATOM 4326 C CA . GLN B 1 260 ? -61.969 -9.430 25.369 1.00 23.62 252 GLN B CA 1
ATOM 4327 C C . GLN B 1 260 ? -63.188 -9.643 24.489 1.00 24.37 252 GLN B C 1
ATOM 4328 O O . GLN B 1 260 ? -63.315 -8.928 23.485 1.00 23.15 252 GLN B O 1
ATOM 4334 N N . GLU B 1 261 ? -64.100 -10.579 24.824 1.00 26.19 253 GLU B N 1
ATOM 4335 C CA . GLU B 1 261 ? -65.253 -10.831 23.969 1.00 28.69 253 GLU B CA 1
ATOM 4336 C C . GLU B 1 261 ? -66.102 -9.588 23.766 1.00 27.68 253 GLU B C 1
ATOM 4337 O O . GLU B 1 261 ? -66.663 -9.394 22.699 1.00 27.47 253 GLU B O 1
ATOM 4343 N N . GLU B 1 262 ? -66.204 -8.724 24.771 1.00 26.70 254 GLU B N 1
ATOM 4344 C CA . GLU B 1 262 ? -67.005 -7.501 24.677 1.00 28.30 254 GLU B CA 1
ATOM 4345 C C . GLU B 1 262 ? -66.610 -6.613 23.506 1.00 27.35 254 GLU B C 1
ATOM 4346 O O . GLU B 1 262 ? -67.420 -5.896 22.925 1.00 28.28 254 GLU B O 1
ATOM 4352 N N . TRP B 1 263 ? -65.325 -6.655 23.178 1.00 25.20 255 TRP B N 1
ATOM 4353 C CA . TRP B 1 263 ? -64.750 -5.794 22.161 1.00 23.90 255 TRP B CA 1
ATOM 4354 C C . TRP B 1 263 ? -65.338 -6.045 20.768 1.00 24.01 255 TRP B C 1
ATOM 4355 O O . TRP B 1 263 ? -65.386 -5.094 19.978 1.00 25.82 255 TRP B O 1
ATOM 4366 N N . VAL B 1 264 ? -65.739 -7.284 20.483 1.00 25.21 256 VAL B N 1
ATOM 4367 C CA . VAL B 1 264 ? -66.209 -7.704 19.145 1.00 25.55 256 VAL B CA 1
ATOM 4368 C C . VAL B 1 264 ? -67.652 -8.234 19.181 1.00 28.00 256 VAL B C 1
ATOM 4369 O O . VAL B 1 264 ? -68.184 -8.672 18.191 1.00 28.64 256 VAL B O 1
ATOM 4373 N N . LYS B 1 265 ? -68.287 -8.166 20.334 1.00 28.60 257 LYS B N 1
ATOM 4374 C CA . LYS B 1 265 ? -69.672 -8.652 20.400 1.00 31.72 257 LYS B CA 1
ATOM 4375 C C . LYS B 1 265 ? -70.538 -7.826 19.434 1.00 32.23 257 LYS B C 1
ATOM 4376 O O . LYS B 1 265 ? -70.509 -6.598 19.445 1.00 32.23 257 LYS B O 1
ATOM 4382 N N . GLU B 1 266 ? -71.222 -8.557 18.544 1.00 32.46 258 GLU B N 1
ATOM 4383 C CA . GLU B 1 266 ? -72.078 -7.984 17.480 1.00 34.82 258 GLU B CA 1
ATOM 4384 C C . GLU B 1 266 ? -71.421 -6.998 16.515 1.00 34.04 258 GLU B C 1
ATOM 4385 O O . GLU B 1 266 ? -72.098 -6.211 15.843 1.00 35.17 258 GLU B O 1
ATOM 4391 N N . VAL B 1 267 ? -70.099 -7.013 16.478 1.00 30.67 259 VAL B N 1
ATOM 4392 C CA . VAL B 1 267 ? -69.389 -6.315 15.450 1.00 27.74 259 VAL B CA 1
ATOM 4393 C C . VAL B 1 267 ? -69.450 -7.143 14.169 1.00 28.23 259 VAL B C 1
ATOM 4394 O O . VAL B 1 267 ? -69.201 -8.349 14.186 1.00 30.85 259 VAL B O 1
ATOM 4398 N N . LYS B 1 268 ? -69.755 -6.499 13.061 1.00 28.45 260 LYS B N 1
ATOM 4399 C CA . LYS B 1 268 ? -69.913 -7.213 11.786 1.00 29.72 260 LYS B CA 1
ATOM 4400 C C . LYS B 1 268 ? -68.637 -7.320 10.978 1.00 26.84 260 LYS B C 1
ATOM 4401 O O . LYS B 1 268 ? -68.530 -8.142 10.066 1.00 27.32 260 LYS B O 1
ATOM 4407 N N . CYS B 1 269 ? -67.666 -6.428 11.207 1.00 24.62 261 CYS B N 1
ATOM 4408 C CA . CYS B 1 269 ? -66.417 -6.496 10.430 1.00 24.82 261 CYS B CA 1
ATOM 4409 C C . CYS B 1 269 ? -65.272 -6.077 11.342 1.00 24.58 261 CYS B C 1
ATOM 4410 O O . CYS B 1 269 ? -65.260 -4.946 11.856 1.00 22.97 261 CYS B O 1
ATOM 4413 N N . VAL B 1 270 ? -64.326 -6.993 11.533 1.00 17.60 262 VAL B N 1
ATOM 4414 C CA . VAL B 1 270 ? -63.167 -6.740 12.437 1.00 17.39 262 VAL B CA 1
ATOM 4415 C C . VAL B 1 270 ? -61.921 -6.862 11.576 1.00 16.37 262 VAL B C 1
ATOM 4416 O O . VAL B 1 270 ? -61.818 -7.749 10.764 1.00 17.76 262 VAL B O 1
ATOM 4420 N N . GLY B 1 271 ? -61.019 -5.882 11.687 1.00 14.65 263 GLY B N 1
ATOM 4421 C CA . GLY B 1 271 ? -59.756 -5.855 10.901 1.00 14.65 263 GLY B CA 1
ATOM 4422 C C . GLY B 1 271 ? -58.628 -6.192 11.824 1.00 13.60 263 GLY B C 1
ATOM 4423 O O . GLY B 1 271 ? -58.663 -5.825 13.013 1.00 14.15 263 GLY B O 1
ATOM 4424 N N . VAL B 1 272 ? -57.626 -6.862 11.298 1.00 13.10 264 VAL B N 1
ATOM 4425 C CA . VAL B 1 272 ? -56.381 -7.200 12.039 1.00 12.30 264 VAL B CA 1
ATOM 4426 C C . VAL B 1 272 ? -55.181 -6.765 11.215 1.00 12.21 264 VAL B C 1
ATOM 4427 O O . VAL B 1 272 ? -55.074 -7.016 10.014 1.00 12.08 264 VAL B O 1
ATOM 4431 N N . THR B 1 273 ? -54.306 -6.100 11.917 1.00 11.24 265 THR B N 1
ATOM 4432 C CA . THR B 1 273 ? -52.973 -5.834 11.329 1.00 11.20 265 THR B CA 1
ATOM 4433 C C . THR B 1 273 ? -51.932 -6.139 12.371 1.00 10.81 265 THR B C 1
ATOM 4434 O O . THR B 1 273 ? -52.241 -6.648 13.430 1.00 11.00 265 THR B O 1
ATOM 4438 N N . ALA B 1 274 ? -50.660 -5.914 12.062 1.00 10.18 266 ALA B N 1
ATOM 4439 C CA . ALA B 1 274 ? -49.523 -6.203 12.960 1.00 10.19 266 ALA B CA 1
ATOM 4440 C C . ALA B 1 274 ? -48.436 -5.184 12.659 1.00 10.26 266 ALA B C 1
ATOM 4441 O O . ALA B 1 274 ? -48.166 -4.891 11.481 1.00 10.09 266 ALA B O 1
ATOM 4443 N N . GLY B 1 275 ? -47.794 -4.712 13.690 1.00 10.21 267 GLY B N 1
ATOM 4444 C CA . GLY B 1 275 ? -46.656 -3.859 13.580 1.00 9.90 267 GLY B CA 1
ATOM 4445 C C . GLY B 1 275 ? -45.446 -4.591 12.982 1.00 9.95 267 GLY B C 1
ATOM 4446 O O . GLY B 1 275 ? -45.463 -5.844 12.822 1.00 10.11 267 GLY B O 1
ATOM 4447 N N . ALA B 1 276 ? -44.432 -3.805 12.719 1.00 9.76 268 ALA B N 1
ATOM 4448 C CA . ALA B 1 276 ? -43.288 -4.378 11.949 1.00 10.19 268 ALA B CA 1
ATOM 4449 C C . ALA B 1 276 ? -42.511 -5.442 12.685 1.00 10.20 268 ALA B C 1
ATOM 4450 O O . ALA B 1 276 ? -41.673 -6.143 12.120 1.00 10.49 268 ALA B O 1
ATOM 4452 N N . SER B 1 277 ? -42.693 -5.467 14.016 1.00 10.13 269 SER B N 1
ATOM 4453 C CA . SER B 1 277 ? -41.977 -6.370 14.924 1.00 11.26 269 SER B CA 1
ATOM 4454 C C . SER B 1 277 ? -42.767 -7.545 15.357 1.00 10.76 269 SER B C 1
ATOM 4455 O O . SER B 1 277 ? -42.258 -8.364 16.137 1.00 10.84 269 SER B O 1
ATOM 4458 N N . ALA B 1 278 ? -43.979 -7.727 14.842 1.00 10.55 270 ALA B N 1
ATOM 4459 C CA . ALA B 1 278 ? -44.879 -8.833 15.325 1.00 11.38 270 ALA B CA 1
ATOM 4460 C C . ALA B 1 278 ? -44.894 -10.018 14.369 1.00 11.72 270 ALA B C 1
ATOM 4461 O O . ALA B 1 278 ? -45.198 -9.858 13.196 1.00 11.97 270 ALA B O 1
ATOM 4463 N N . PRO B 1 279 ? -44.472 -11.222 14.807 1.00 12.53 271 PRO B N 1
ATOM 4464 C CA . PRO B 1 279 ? -44.423 -12.400 13.929 1.00 13.70 271 PRO B CA 1
ATOM 4465 C C . PRO B 1 279 ? -45.840 -12.821 13.468 1.00 12.86 271 PRO B C 1
ATOM 4466 O O . PRO B 1 279 ? -46.856 -12.667 14.199 1.00 12.92 271 PRO B O 1
ATOM 4470 N N . ASP B 1 280 ? -45.895 -13.445 12.301 1.00 13.05 272 ASP B N 1
ATOM 4471 C CA . ASP B 1 280 ? -47.158 -13.805 11.723 1.00 13.05 272 ASP B CA 1
ATOM 4472 C C . ASP B 1 280 ? -47.901 -14.864 12.545 1.00 12.58 272 ASP B C 1
ATOM 4473 O O . ASP B 1 280 ? -49.093 -14.859 12.511 1.00 11.38 272 ASP B O 1
ATOM 4478 N N . ILE B 1 281 ? -47.180 -15.681 13.317 1.00 12.22 273 ILE B N 1
ATOM 4479 C CA . ILE B 1 281 ? -47.934 -16.665 14.093 1.00 12.74 273 ILE B CA 1
ATOM 4480 C C . ILE B 1 281 ? -48.899 -15.996 15.087 1.00 12.52 273 ILE B C 1
ATOM 4481 O O . ILE B 1 281 ? -49.977 -16.535 15.432 1.00 13.30 273 ILE B O 1
ATOM 4486 N N . LEU B 1 282 ? -48.535 -14.790 15.572 1.00 11.78 274 LEU B N 1
ATOM 4487 C CA . LEU B 1 282 ? -49.434 -14.107 16.498 1.00 12.38 274 LEU B CA 1
ATOM 4488 C C . LEU B 1 282 ? -50.677 -13.649 15.774 1.00 11.94 274 LEU B C 1
ATOM 4489 O O . LEU B 1 282 ? -51.780 -13.753 16.355 1.00 12.66 274 LEU B O 1
ATOM 4494 N N . VAL B 1 283 ? -50.572 -13.229 14.483 1.00 11.82 275 VAL B N 1
ATOM 4495 C CA . VAL B 1 283 ? -51.769 -12.847 13.699 1.00 12.72 275 VAL B CA 1
ATOM 4496 C C . VAL B 1 283 ? -52.650 -14.116 13.488 1.00 12.46 275 VAL B C 1
ATOM 4497 O O . VAL B 1 283 ? -53.872 -14.074 13.620 1.00 13.14 275 VAL B O 1
ATOM 4501 N N . GLN B 1 284 ? -52.026 -15.262 13.170 1.00 12.47 276 GLN B N 1
ATOM 4502 C CA . GLN B 1 284 ? -52.799 -16.494 12.927 1.00 12.72 276 GLN B CA 1
ATOM 4503 C C . GLN B 1 284 ? -53.578 -16.871 14.180 1.00 12.70 276 GLN B C 1
ATOM 4504 O O . GLN B 1 284 ? -54.723 -17.275 14.100 1.00 13.21 276 GLN B O 1
ATOM 4510 N N . ASN B 1 285 ? -52.969 -16.691 15.363 1.00 12.40 277 ASN B N 1
ATOM 4511 C CA . ASN B 1 285 ? -53.650 -17.038 16.635 1.00 13.26 277 ASN B CA 1
ATOM 4512 C C . ASN B 1 285 ? -54.757 -16.038 16.900 1.00 12.96 277 ASN B C 1
ATOM 4513 O O . ASN B 1 285 ? -55.774 -16.418 17.434 1.00 13.03 277 ASN B O 1
ATOM 4518 N N . VAL B 1 286 ? -54.548 -14.765 16.595 1.00 11.95 278 VAL B N 1
ATOM 4519 C CA . VAL B 1 286 ? -55.638 -13.790 16.674 1.00 12.60 278 VAL B CA 1
ATOM 4520 C C . VAL B 1 286 ? -56.805 -14.192 15.806 1.00 12.61 278 VAL B C 1
ATOM 4521 O O . VAL B 1 286 ? -58.001 -14.123 16.223 1.00 13.48 278 VAL B O 1
ATOM 4525 N N . VAL B 1 287 ? -56.543 -14.548 14.531 1.00 13.14 279 VAL B N 1
ATOM 4526 C CA . VAL B 1 287 ? -57.628 -14.981 13.649 1.00 14.83 279 VAL B CA 1
ATOM 4527 C C . VAL B 1 287 ? -58.356 -16.211 14.258 1.00 14.97 279 VAL B C 1
ATOM 4528 O O . VAL B 1 287 ? -59.581 -16.218 14.278 1.00 16.40 279 VAL B O 1
ATOM 4532 N N . ALA B 1 288 ? -57.624 -17.180 14.787 1.00 15.65 280 ALA B N 1
ATOM 4533 C CA . ALA B 1 288 ? -58.243 -18.384 15.383 1.00 16.74 280 ALA B CA 1
ATOM 4534 C C . ALA B 1 288 ? -59.133 -17.993 16.557 1.00 17.36 280 ALA B C 1
ATOM 4535 O O . ALA B 1 288 ? -60.237 -18.523 16.727 1.00 19.35 280 ALA B O 1
ATOM 4537 N N . ARG B 1 289 ? -58.725 -17.017 17.345 1.00 17.24 281 ARG B N 1
ATOM 4538 C CA . ARG B 1 289 ? -59.536 -16.608 18.483 1.00 17.53 281 ARG B CA 1
ATOM 4539 C C . ARG B 1 289 ? -60.775 -15.863 18.019 1.00 16.26 281 ARG B C 1
ATOM 4540 O O . ARG B 1 289 ? -61.878 -16.099 18.552 1.00 15.92 281 ARG B O 1
ATOM 4548 N N . LEU B 1 290 ? -60.665 -15.007 16.999 1.00 15.66 282 LEU B N 1
ATOM 4549 C CA . LEU B 1 290 ? -61.811 -14.305 16.469 1.00 16.55 282 LEU B CA 1
ATOM 4550 C C . LEU B 1 290 ? -62.773 -15.309 15.849 1.00 16.98 282 LEU B C 1
ATOM 4551 O O . LEU B 1 290 ? -63.986 -15.097 15.944 1.00 17.64 282 LEU B O 1
ATOM 4556 N N . GLN B 1 291 ? -62.322 -16.418 15.289 1.00 17.19 283 GLN B N 1
ATOM 4557 C CA . GLN B 1 291 ? -63.220 -17.445 14.741 1.00 21.13 283 GLN B CA 1
ATOM 4558 C C . GLN B 1 291 ? -63.959 -18.140 15.890 1.00 21.20 283 GLN B C 1
ATOM 4559 O O . GLN B 1 291 ? -65.113 -18.484 15.723 1.00 23.07 283 GLN B O 1
ATOM 4565 N N . GLN B 1 292 ? -63.346 -18.246 17.068 1.00 19.68 284 GLN B N 1
ATOM 4566 C CA . GLN B 1 292 ? -64.050 -18.830 18.238 1.00 20.63 284 GLN B CA 1
ATOM 4567 C C . GLN B 1 292 ? -65.172 -17.865 18.608 1.00 21.30 284 GLN B C 1
ATOM 4568 O O . GLN B 1 292 ? -66.193 -18.298 19.146 1.00 23.26 284 GLN B O 1
ATOM 4574 N N . LEU B 1 293 ? -65.005 -16.589 18.298 1.00 21.97 285 LEU B N 1
ATOM 4575 C CA . LEU B 1 293 ? -65.928 -15.571 18.631 1.00 24.12 285 LEU B CA 1
ATOM 4576 C C . LEU B 1 293 ? -66.842 -15.255 17.457 1.00 23.91 285 LEU B C 1
ATOM 4577 O O . LEU B 1 293 ? -67.517 -14.203 17.448 1.00 26.57 285 LEU B O 1
ATOM 4582 N N . GLY B 1 294 ? -66.946 -16.182 16.503 1.00 22.73 286 GLY B N 1
ATOM 4583 C CA . GLY B 1 294 ? -67.921 -15.984 15.437 1.00 23.58 286 GLY B CA 1
ATOM 4584 C C . GLY B 1 294 ? -67.405 -15.561 14.096 1.00 23.73 286 GLY B C 1
ATOM 4585 O O . GLY B 1 294 ? -68.101 -15.603 13.145 1.00 26.35 286 GLY B O 1
ATOM 4586 N N . GLY B 1 295 ? -66.140 -15.154 14.027 1.00 20.56 287 GLY B N 1
ATOM 4587 C CA . GLY B 1 295 ? -65.559 -14.763 12.723 1.00 22.87 287 GLY B CA 1
ATOM 4588 C C . GLY B 1 295 ? -65.542 -15.902 11.731 1.00 24.12 287 GLY B C 1
ATOM 4589 O O . GLY B 1 295 ? -65.447 -17.077 12.103 1.00 25.21 287 GLY B O 1
ATOM 4590 N N . GLY B 1 296 ? -65.545 -15.545 10.440 1.00 25.19 288 GLY B N 1
ATOM 4591 C CA . GLY B 1 296 ? -65.425 -16.517 9.334 1.00 27.63 288 GLY B CA 1
ATOM 4592 C C . GLY B 1 296 ? -64.002 -16.638 8.844 1.00 27.97 288 GLY B C 1
ATOM 4593 O O . GLY B 1 296 ? -63.047 -16.362 9.597 1.00 26.22 288 GLY B O 1
ATOM 4594 N N . GLU B 1 297 ? -63.845 -17.029 7.569 1.00 29.89 289 GLU B N 1
ATOM 4595 C CA . GLU B 1 297 ? -62.512 -17.097 6.947 1.00 31.68 289 GLU B CA 1
ATOM 4596 C C . GLU B 1 297 ? -61.896 -15.727 6.817 1.00 29.65 289 GLU B C 1
ATOM 4597 O O . GLU B 1 297 ? -62.567 -14.775 6.384 1.00 32.01 289 GLU B O 1
ATOM 4603 N N . ALA B 1 298 ? -60.609 -15.625 7.149 1.00 27.44 290 ALA B N 1
ATOM 4604 C CA . ALA B 1 298 ? -59.945 -14.320 7.151 1.00 26.04 290 ALA B CA 1
ATOM 4605 C C . ALA B 1 298 ? -59.696 -13.973 5.694 1.00 25.68 290 ALA B C 1
ATOM 4606 O O . ALA B 1 298 ? -59.191 -14.807 4.902 1.00 28.77 290 ALA B O 1
ATOM 4608 N N . ILE B 1 299 ? -60.062 -12.742 5.351 1.00 23.43 291 ILE B N 1
ATOM 4609 C CA . ILE B 1 299 ? -59.914 -12.245 4.009 1.00 25.04 291 ILE B CA 1
ATOM 4610 C C . ILE B 1 299 ? -58.765 -11.215 3.941 1.00 24.23 291 ILE B C 1
ATOM 4611 O O . ILE B 1 299 ? -58.853 -10.097 4.520 1.00 22.38 291 ILE B O 1
ATOM 4616 N N . PRO B 1 300 ? -57.675 -11.552 3.265 1.00 25.14 292 PRO B N 1
ATOM 4617 C CA . PRO B 1 300 ? -56.618 -10.604 2.972 1.00 25.03 292 PRO B CA 1
ATOM 4618 C C . PRO B 1 300 ? -57.024 -9.414 2.059 1.00 24.82 292 PRO B C 1
ATOM 4619 O O . PRO B 1 300 ? -57.642 -9.633 1.003 1.00 25.50 292 PRO B O 1
ATOM 4623 N N . LEU B 1 301 ? -56.728 -8.179 2.433 1.00 20.59 293 LEU B N 1
ATOM 4624 C CA . LEU B 1 301 ? -56.955 -7.045 1.555 1.00 21.05 293 LEU B CA 1
ATOM 4625 C C . LEU B 1 301 ? -55.834 -7.004 0.572 1.00 22.06 293 LEU B C 1
ATOM 4626 O O . LEU B 1 301 ? -54.708 -7.534 0.835 1.00 21.29 293 LEU B O 1
ATOM 4631 N N . GLU B 1 302 ? -56.098 -6.435 -0.603 1.00 23.51 294 GLU B N 1
ATOM 4632 C CA . GLU B 1 302 ? -55.005 -6.340 -1.588 1.00 26.50 294 GLU B CA 1
ATOM 4633 C C . GLU B 1 302 ? -54.166 -5.145 -1.172 1.00 25.89 294 GLU B C 1
ATOM 4634 O O . GLU B 1 302 ? -54.668 -4.144 -0.680 1.00 25.35 294 GLU B O 1
ATOM 4640 N N . GLY B 1 303 ? -52.861 -5.289 -1.237 1.00 22.28 295 GLY B N 1
ATOM 4641 C CA . GLY B 1 303 ? -52.010 -4.144 -0.910 1.00 21.53 295 GLY B CA 1
ATOM 4642 C C . GLY B 1 303 ? -50.769 -3.950 -1.748 1.00 21.06 295 GLY B C 1
ATOM 4643 O O . GLY B 1 303 ? -50.486 -4.757 -2.624 1.00 22.08 295 GLY B O 1
ATOM 4644 N N . ARG B 1 304 ? -50.053 -2.860 -1.485 1.00 20.46 296 ARG B N 1
ATOM 4645 C CA . ARG B 1 304 ? -48.748 -2.561 -2.116 1.00 21.26 296 ARG B CA 1
ATOM 4646 C C . ARG B 1 304 ? -47.734 -3.724 -1.924 1.00 19.66 296 ARG B C 1
ATOM 4647 O O . ARG B 1 304 ? -47.571 -4.220 -0.798 1.00 19.58 296 ARG B O 1
ATOM 4655 N N . GLU B 1 305 ? -47.049 -4.078 -3.026 1.00 23.08 297 GLU B N 1
ATOM 4656 C CA . GLU B 1 305 ? -45.989 -5.057 -2.981 1.00 22.86 297 GLU B CA 1
ATOM 4657 C C . GLU B 1 305 ? -44.802 -4.582 -2.174 1.00 19.84 297 GLU B C 1
ATOM 4658 O O . GLU B 1 305 ? -44.390 -3.378 -2.295 1.00 21.96 297 GLU B O 1
ATOM 4664 N N . GLU B 1 306 ? -44.277 -5.463 -1.304 1.00 14.70 298 GLU B N 1
ATOM 4665 C CA . GLU B 1 306 ? -42.949 -5.174 -0.732 1.00 12.70 298 GLU B CA 1
ATOM 4666 C C . GLU B 1 306 ? -41.992 -6.160 -1.288 1.00 13.78 298 GLU B C 1
ATOM 4667 O O . GLU B 1 306 ? -42.331 -7.349 -1.364 1.00 15.75 298 GLU B O 1
ATOM 4673 N N . ASN B 1 307 ? -40.840 -5.708 -1.736 1.00 12.42 299 ASN B N 1
ATOM 4674 C CA . ASN B 1 307 ? -39.828 -6.603 -2.310 1.00 12.71 299 ASN B CA 1
ATOM 4675 C C . ASN B 1 307 ? -38.435 -6.560 -1.702 1.00 12.92 299 ASN B C 1
ATOM 4676 O O . ASN B 1 307 ? -37.533 -7.258 -2.086 1.00 15.33 299 ASN B O 1
ATOM 4681 N N . ILE B 1 308 ? -38.239 -5.661 -0.764 1.00 12.92 300 ILE B N 1
ATOM 4682 C CA . ILE B 1 308 ? -36.910 -5.492 -0.118 1.00 13.44 300 ILE B CA 1
ATOM 4683 C C . ILE B 1 308 ? -36.618 -6.554 0.941 1.00 12.43 300 ILE B C 1
ATOM 4684 O O . ILE B 1 308 ? -37.436 -6.838 1.790 1.00 12.26 300 ILE B O 1
ATOM 4689 N N . VAL B 1 309 ? -35.374 -7.032 0.893 1.00 12.19 301 VAL B N 1
ATOM 4690 C CA . VAL B 1 309 ? -34.809 -7.984 1.876 1.00 12.45 301 VAL B CA 1
ATOM 4691 C C . VAL B 1 309 ? -33.430 -7.495 2.184 1.00 12.01 301 VAL B C 1
ATOM 4692 O O . VAL B 1 309 ? -32.704 -6.935 1.387 1.00 12.05 301 VAL B O 1
ATOM 4696 N N . PHE B 1 310 ? -33.123 -7.582 3.483 1.00 11.38 302 PHE B N 1
ATOM 4697 C CA . PHE B 1 310 ? -31.731 -7.298 3.989 1.00 11.83 302 PHE B CA 1
ATOM 4698 C C . PHE B 1 310 ? -31.116 -8.597 4.476 1.00 13.10 302 PHE B C 1
ATOM 4699 O O . PHE B 1 310 ? -31.632 -9.163 5.472 1.00 13.47 302 PHE B O 1
ATOM 4707 N N . GLU B 1 311 ? -29.982 -8.996 3.926 1.00 12.89 303 GLU B N 1
ATOM 4708 C CA . GLU B 1 311 ? -29.382 -10.281 4.340 1.00 14.42 303 GLU B CA 1
ATOM 4709 C C . GLU B 1 311 ? -28.633 -10.107 5.684 1.00 13.60 303 GLU B C 1
ATOM 4710 O O . GLU B 1 311 ? -28.121 -9.041 5.990 1.00 14.02 303 GLU B O 1
ATOM 4716 N N . VAL B 1 312 ? -28.512 -11.229 6.410 1.00 15.38 304 VAL B N 1
ATOM 4717 C CA . VAL B 1 312 ? -27.648 -11.302 7.619 1.00 15.79 304 VAL B CA 1
ATOM 4718 C C . VAL B 1 312 ? -26.154 -11.221 7.175 1.00 16.10 304 VAL B C 1
ATOM 4719 O O . VAL B 1 312 ? -25.863 -11.498 5.985 1.00 16.06 304 VAL B O 1
ATOM 4723 N N . PRO B 1 313 ? -25.247 -10.804 8.092 1.00 17.90 305 PRO B N 1
ATOM 4724 C CA . PRO B 1 313 ? -23.824 -10.866 7.712 1.00 18.96 305 PRO B CA 1
ATOM 4725 C C . PRO B 1 313 ? -23.484 -12.285 7.257 1.00 21.10 305 PRO B C 1
ATOM 4726 O O . PRO B 1 313 ? -24.003 -13.274 7.772 1.00 22.26 305 PRO B O 1
ATOM 4730 N N . LYS B 1 314 ? -22.590 -12.360 6.286 1.00 33.60 306 LYS B N 1
ATOM 4731 C CA . LYS B 1 314 ? -22.192 -13.662 5.753 1.00 36.92 306 LYS B CA 1
ATOM 4732 C C . LYS B 1 314 ? -21.692 -14.652 6.789 1.00 36.72 306 LYS B C 1
ATOM 4733 O O . LYS B 1 314 ? -21.943 -15.884 6.653 1.00 38.71 306 LYS B O 1
ATOM 4739 N N . GLU B 1 315 ? -21.001 -14.116 7.820 1.00 38.55 307 GLU B N 1
ATOM 4740 C CA . GLU B 1 315 ? -20.523 -14.907 8.997 1.00 41.38 307 GLU B CA 1
ATOM 4741 C C . GLU B 1 315 ? -21.644 -15.694 9.694 1.00 38.91 307 GLU B C 1
ATOM 4742 O O . GLU B 1 315 ? -21.421 -16.752 10.270 1.00 42.21 307 GLU B O 1
ATOM 4748 N N . LEU B 1 316 ? -22.849 -15.118 9.670 1.00 32.89 308 LEU B N 1
ATOM 4749 C CA . LEU B 1 316 ? -23.999 -15.714 10.304 1.00 33.71 308 LEU B CA 1
ATOM 4750 C C . LEU B 1 316 ? -24.981 -16.438 9.371 1.00 33.37 308 LEU B C 1
ATOM 4751 O O . LEU B 1 316 ? -26.067 -16.807 9.813 1.00 33.55 308 LEU B O 1
ATOM 4756 N N . ARG B 1 317 ? -24.613 -16.657 8.118 1.00 36.06 309 ARG B N 1
ATOM 4757 C CA . ARG B 1 317 ? -25.397 -17.560 7.270 1.00 39.75 309 ARG B CA 1
ATOM 4758 C C . ARG B 1 317 ? -25.572 -18.954 7.859 1.00 42.82 309 ARG B C 1
ATOM 4759 O O . ARG B 1 317 ? -24.632 -19.532 8.431 1.00 44.62 309 ARG B O 1
ATOM 4767 N N . VAL B 1 318 ? -26.803 -19.459 7.797 1.00 43.53 310 VAL B N 1
ATOM 4768 C CA . VAL B 1 318 ? -27.130 -20.843 8.201 1.00 47.79 310 VAL B CA 1
ATOM 4769 C C . VAL B 1 318 ? -27.535 -21.613 6.904 1.00 49.54 310 VAL B C 1
ATOM 4770 O O . VAL B 1 318 ? -27.556 -22.838 6.802 1.00 54.51 310 VAL B O 1
#

CATH classification: 3.40.1010.20 (+2 more: 3.40.50.11270, 3.40.1010.20)

Radius of gyration: 26.16 Å; Cα contacts (8 Å, |Δi|>4): 1307; chains: 2; bounding box: 78×51×65 Å

Solvent-accessible surface area: 27810 Å² total; per-residue (Å²): 53,72,0,2,14,0,41,16,52,8,71,18,9,4,15,78,17,0,17,33,0,0,55,42,0,16,91,87,108,32,68,70,0,23,0,26,28,44,0,2,9,1,117,109,10,3,60,38,3,120,152,126,16,1,70,31,9,85,111,3,80,94,4,66,99,56,14,19,0,0,1,0,10,24,0,1,19,68,74,27,71,78,75,1,170,97,70,94,28,65,54,23,44,0,6,18,31,47,6,52,115,2,10,116,38,0,27,85,10,9,171,149,17,56,6,0,0,1,4,1,65,68,55,26,15,7,5,92,2,2,50,22,13,25,98,38,127,148,4,13,31,49,48,1,82,36,43,106,23,0,120,150,27,109,28,135,70,65,99,112,8,24,1,4,0,2,7,23,7,12,32,76,50,3,47,78,2,18,82,4,0,91,167,82,6,95,112,5,86,6,17,62,124,25,14,18,21,60,2,6,58,10,3,5,74,6,0,95,47,0,0,133,101,0,76,3,0,0,0,0,0,6,134,72,1,13,19,0,49,36,2,6,41,20,0,90,141,72,66,55,111,10,42,24,1,10,38,16,195,53,11,109,101,111,27,5,136,160,22,171,12,0,0,0,0,0,0,9,4,1,16,86,89,9,1,90,74,0,15,46,83,0,62,135,40,51,11,37,150,29,80,83,32,173,41,134,80,51,26,36,52,10,84,27,17,152,103,0,216,55,76,0,3,14,0,42,14,55,7,68,18,9,4,14,78,17,0,12,32,0,0,87,23,0,21,76,76,108,32,65,68,0,26,0,42,68,58,0,2,17,1,111,98,8,4,70,52,7,122,117,159,21,2,71,38,14,132,119,4,83,95,3,69,98,61,12,20,0,0,2,5,9,26,5,5,20,68,74,24,62,68,78,1,147,97,64,100,23,63,50,12,43,0,6,17,31,46,7,47,105,3,11,102,32,0,17,82,9,8,166,144,22,51,4,0,0,1,4,1,64,71,56,26,39,8,5,108,2,2,51,25,12,25,100,38,121,150,5,12,29,55,52,1,75,34,41,103,31,0,140,167,31,114,11,139,68,68,111,107,7,18,1,3,1,2,7,22,6,16,32,78,55,3,51,76,4,20,85,3,0,97,170,79,0,102,116,7,75,6,16,64,137,25,12,18,22,62,2,6,56,10,3,6,70,7,0,89,43,0,0,123,100,0,72,0,0,0,0,0,1,6,176,73,1,11,18,0,39,34,3,12,71,21,0,119,151,73,64,56,117,19,43,45,4,14,35,10,171,53,6,95,111,151,45,6,148,154,13,162,13,0,0,0,0,0,0,10,5,0,15,77,78,8,4,102,76,0,17,48,66,0,70,137,51,52,11,37,150,26,80,85,32,178,45,139,96,50,25,37,51,12,67,25,11,144,108,0,169,139

Nearest PDB structures (foldseek):
  3szu-assembly1_A  TM=1.001E+00  e=1.597E-57  Escherichia coli K-12
  4eb3-assembly2_B  TM=1.001E+00  e=3.034E-56  Escherichia coli K-12
  3t0g-assembly1_A  TM=1.001E+00  e=2.242E-55  Escherichia coli K-12
  3t0f-assembly1_A  TM=9.958E-01  e=3.129E-55  Escherichia coli K-12
  3t0f-assembly2_B  TM=9.915E-01  e=1.165E-51  Escherichia coli K-12

Secondary structure (DSSP, 8-state):
-EEEE-SS-S--HHHHHHHHHHHHHHHHH-S-EEEES-SSS-HHHHHHHHHTTEEEESSGGGSPTT-EEEE-TT---HHHHHHHHHSS-EEEE---HHHHHHHHHHHHHHHHT-EEEEES-TT-HHHHHHHTT---TTS-EEEE-SHHHHHH---S-TTSEEEEE-TTS-HHHHHHHHHHHHHH-TT-B--SS-S--HHHHHHHHHHHHHHHH-SEEEEE--TT-HHHHHHHHHHHHTT-EEEEESSGGG--GGGTTT-SEEEEEE-TT--HHHHHHHHHHHHHTT--SEEEPP-----EEEPPPGGG-/-EEEE-SS-S--HHHHHHHHHHHHHHHHH-S-EEEES-SSS-HHHHHHHHHTTEEEESSGGGSPTT-EEEE-TT---HHHHHHHHHSS-EEEE---HHHHHHHHHHHHHHHHT-EEEEES-TT-HHHHHHHTT---TTS-EEEE-SHHHHHH---S-TTSEEEEE-TTS-HHHHHHHHHHHHHH-TT-B--SS-S--HHHHHHHHHHHHHHHH-SEEEEE--TT-HHHHHHHHHHHHTT-EEEEESSGGG--GGGTTT-SEEEEEE-TT--HHHHHHHHHHHHHTT--SEEEPP-----EEEPPPGGG--

Sequence (619 aa):
MQILLANPRGFCAGVDRAISIVENALAIYGAPIYVRHEVVHNRYVVDSLRERGAIFIEQISEVPDGAILIFSAHGVSQAVRNEAKSRDLTVFDATCPLVTKVHMEVARASRRGEESILIGHAGHPEVEGTMGQYSNPEGGMYLVESPDDVWKLTVKNEEKLSFMTQTTLSVDDTSDVIDALRKRFPKIVGPRKDDICYATTNRQEAVRALAEQAEVVLVVGSKNSSNSNRLAELAQRMGKRAFLIDDAKDIQEEWVKEVKCVGVTAGASAPDILVQNVVARLQQLGGGEAIPLEGREENIVFEVPKELRMQILLANPRGFCAGVDRAISIVENALAIYGAPIYVRHEVVHNRYVVDSLRERGAIFIEQISEVPDGAILIFSAHGVSQAVRNEAKSRDLTVFDATCPLVTKVHMEVARASRRGEESILIGHAGHPEVEGTMGQYSNPEGGMYLVESPDDVWKLTVKNEEKLSFMTQTTLSVDDTSDVIDALRKRFPKIVGPRKDDICYATTNRQEAVRALAEQAEVVLVVGSKNSSNSNRLAELAQRMGKRAFLIDDAKDIQEEWVKEVKCVGVTAGASAPDILVQNVVARLQQLGGGEAIPLEGREENIVFEVPKELRV

GO terms:
  GO:0051745 4-hydroxy-3-methylbut-2-enyl diphosphate reductase activity (F, EXP)
  GO:0051538 3 iron, 4 sulfur cluster binding (F, IDA)
  GO:0051745 4-hydroxy-3-methylbut-2-enyl diphosphate reductase activity (F, IDA)
  GO:0005829 cytosol (C, IDA)
  GO:0019288 isopentenyl diphosphate biosynthetic process, methylerythritol 4-phosphate pathway (P, IMP)

Organism: Escherichia coli (strain K12) (NCBI:txid83333)

B-factor: mean 19.62, std 8.82, range [8.79, 66.57]